Protein AF-A0A2H3SJ99-F1 (afdb_monomer_lite)

pLDDT: mean 77.88, std 12.7, range [33.22, 96.31]

Foldseek 3Di:
DAAAQQQRAAQACVVVQQQSQWKKWWFADPFDLQRTDIFDIWGHDNDSPPQWTWTQRDNPAHCPDPVHSPDTFTEGAQHQDCVCLVGVVPDPGTYGHMHRPLRVCLVPVPDDDPSSVVRVQQSVADTHRFFHGCPPDCSVVQWDFDDDPPDTTIGGPAPDNVSDDVVSSDRLLDDVLLVCLLVCLVVPPDDDPPQPDDDPVQLVPFPCVPDDLVVLQVVLLPDEPVVLVVCLVVHVVSVNRDHDQSSLVSQCPPPHDNVSNSNCVVPPGPGSVSSSVSVVLVVAAAFFKKWWDWDQDPVGIATQWMWTQHPVRDIDIDGDDDPPDIHIWGDDNPWAFQFWKFFDDPVATFKIWTQTLVRDTIDIDGDDDDTDIDDAGDNDGFRDKDFDDDVRHTHDMHTDDDDD

Organism: Fusarium oxysporum (NCBI:txid5507)

Radius of gyration: 28.05 Å; chains: 1; bounding box: 61×50×80 Å

Structure (mmCIF, N/CA/C/O backbone):
data_AF-A0A2H3SJ99-F1
#
_entry.id   AF-A0A2H3SJ99-F1
#
loop_
_atom_site.group_PDB
_atom_site.id
_atom_site.type_symbol
_atom_site.label_atom_id
_atom_site.label_alt_id
_atom_site.label_comp_id
_atom_site.label_asym_id
_atom_site.label_entity_id
_atom_site.label_seq_id
_atom_site.pdbx_PDB_ins_code
_atom_site.Cartn_x
_atom_site.Cartn_y
_atom_site.Cartn_z
_atom_site.occupancy
_atom_site.B_iso_or_equiv
_atom_site.auth_seq_id
_atom_site.auth_comp_id
_atom_site.auth_asym_id
_atom_site.auth_atom_id
_atom_site.pdbx_PDB_model_num
ATOM 1 N N . MET A 1 1 ? 14.242 11.270 -20.833 1.00 79.31 1 MET A N 1
ATOM 2 C CA . MET A 1 1 ? 13.761 10.569 -19.619 1.00 79.31 1 MET A CA 1
ATOM 3 C C . MET A 1 1 ? 13.042 9.290 -20.011 1.00 79.31 1 MET A C 1
ATOM 5 O O . MET A 1 1 ? 12.250 9.314 -20.942 1.00 79.31 1 MET A O 1
ATOM 9 N N . LYS A 1 2 ? 13.295 8.191 -19.300 1.00 85.94 2 LYS A N 1
ATOM 10 C CA . LYS A 1 2 ? 12.547 6.932 -19.429 1.00 85.94 2 LYS A CA 1
ATOM 11 C C . LYS A 1 2 ? 11.797 6.666 -18.130 1.00 85.94 2 LYS A C 1
ATOM 13 O O . LYS A 1 2 ? 12.304 6.988 -17.058 1.00 85.94 2 LYS A O 1
ATOM 18 N N . TYR A 1 3 ? 10.596 6.105 -18.223 1.00 88.44 3 TYR A N 1
ATOM 19 C CA . TYR A 1 3 ? 9.680 5.996 -17.087 1.00 88.44 3 TYR A CA 1
ATOM 20 C C . TYR A 1 3 ? 9.374 4.551 -16.725 1.00 88.44 3 TYR A C 1
ATOM 22 O O . TYR A 1 3 ? 9.250 3.688 -17.594 1.00 88.44 3 TYR A O 1
ATOM 30 N N . CYS A 1 4 ? 9.189 4.301 -15.430 1.00 90.56 4 CYS A N 1
ATOM 31 C CA . CYS A 1 4 ? 8.647 3.035 -14.969 1.00 90.56 4 CYS A CA 1
ATOM 32 C C . CYS A 1 4 ? 7.192 2.883 -15.421 1.00 90.56 4 CYS A C 1
ATOM 34 O O . CYS A 1 4 ? 6.333 3.715 -15.122 1.00 90.56 4 CYS A O 1
ATOM 36 N N . THR A 1 5 ? 6.908 1.751 -16.058 1.00 90.31 5 THR A N 1
ATOM 37 C CA . THR A 1 5 ? 5.595 1.387 -16.607 1.00 90.31 5 THR A CA 1
ATOM 38 C C . THR A 1 5 ? 4.470 1.372 -15.557 1.00 90.31 5 THR A C 1
ATOM 40 O O . THR A 1 5 ? 3.315 1.656 -15.880 1.00 90.31 5 THR A O 1
ATOM 43 N N . LEU A 1 6 ? 4.787 1.076 -14.289 1.00 89.44 6 LEU A N 1
ATOM 44 C CA . LEU A 1 6 ? 3.795 0.888 -13.217 1.00 89.44 6 LEU A CA 1
ATOM 45 C C . LEU A 1 6 ? 3.566 2.104 -12.318 1.00 89.44 6 LEU A C 1
ATOM 47 O O . LEU A 1 6 ? 2.468 2.254 -11.790 1.00 89.44 6 LEU A O 1
ATOM 51 N N . CYS A 1 7 ? 4.566 2.965 -12.117 1.00 88.44 7 CYS A N 1
ATOM 52 C CA . CYS A 1 7 ? 4.421 4.133 -11.238 1.00 88.44 7 CYS A CA 1
ATOM 53 C C . CYS A 1 7 ? 4.537 5.480 -11.961 1.00 88.44 7 CYS A C 1
ATOM 55 O O . CYS A 1 7 ? 4.201 6.502 -11.369 1.00 88.44 7 CYS A O 1
ATOM 57 N N . GLY A 1 8 ? 5.007 5.501 -13.212 1.00 87.38 8 GLY A N 1
ATOM 58 C CA . GLY A 1 8 ? 5.187 6.725 -13.994 1.00 87.38 8 GLY A CA 1
ATOM 59 C C . GLY A 1 8 ? 6.314 7.644 -13.507 1.00 87.38 8 GLY A C 1
ATOM 60 O O . GLY A 1 8 ? 6.494 8.728 -14.057 1.00 87.38 8 GLY A O 1
ATOM 61 N N . VAL A 1 9 ? 7.084 7.227 -12.497 1.00 88.75 9 VAL A N 1
ATOM 62 C CA . VAL A 1 9 ? 8.287 7.929 -12.026 1.00 88.75 9 VAL A CA 1
ATOM 63 C C . VAL A 1 9 ? 9.464 7.570 -12.950 1.00 88.75 9 VAL A C 1
ATOM 65 O O . VAL A 1 9 ? 9.573 6.403 -13.347 1.00 88.75 9 VAL A O 1
ATOM 68 N N . PRO A 1 10 ? 10.308 8.542 -13.346 1.00 89.50 10 PRO A N 1
ATOM 69 C CA . PRO A 1 10 ? 11.459 8.291 -14.206 1.00 89.50 10 PRO A CA 1
ATOM 70 C C . PRO A 1 10 ? 12.557 7.498 -13.499 1.00 89.50 10 PRO A C 1
ATOM 72 O O . PRO A 1 10 ? 12.765 7.663 -12.299 1.00 89.50 10 PRO A O 1
ATOM 75 N N . PHE A 1 11 ? 13.291 6.704 -14.276 1.00 89.31 11 PHE A N 1
ATOM 76 C CA . PHE A 1 11 ? 14.563 6.131 -13.845 1.00 89.31 11 PHE A CA 1
ATOM 77 C C . PHE A 1 11 ? 15.615 7.234 -13.795 1.00 89.31 11 PHE A C 1
ATOM 79 O O . PHE A 1 11 ? 15.727 8.018 -14.738 1.00 89.31 11 PHE A O 1
ATOM 86 N N . THR A 1 12 ? 16.363 7.317 -12.697 1.00 87.62 12 THR A N 1
ATOM 87 C CA . THR A 1 12 ? 17.446 8.294 -12.556 1.00 87.62 12 THR A CA 1
ATOM 88 C C . THR A 1 12 ? 18.384 7.932 -11.410 1.00 87.62 12 THR A C 1
ATOM 90 O O . THR A 1 12 ? 17.967 7.345 -10.409 1.00 87.62 12 THR A O 1
ATOM 93 N N . ARG A 1 13 ? 19.649 8.341 -11.542 1.00 85.75 13 ARG A N 1
ATOM 94 C CA . ARG A 1 13 ? 20.649 8.327 -10.463 1.00 85.75 13 ARG A CA 1
ATOM 95 C C . ARG A 1 13 ? 20.780 9.673 -9.755 1.00 85.75 13 ARG A C 1
ATOM 97 O O . ARG A 1 13 ? 21.216 9.718 -8.607 1.00 85.75 13 ARG A O 1
ATOM 104 N N . SER A 1 14 ? 20.336 10.754 -10.392 1.00 83.44 14 SER A N 1
ATOM 105 C CA . SER A 1 14 ? 20.521 12.140 -9.945 1.00 83.44 14 SER A CA 1
ATOM 106 C C . SER A 1 14 ? 19.861 12.443 -8.593 1.00 83.44 14 SER A C 1
ATOM 108 O O . SER A 1 14 ? 20.256 13.377 -7.898 1.00 83.44 14 SER A O 1
ATOM 110 N N . LEU A 1 15 ? 18.866 11.647 -8.190 1.00 80.00 15 LEU A N 1
ATOM 111 C CA . LEU A 1 15 ? 18.140 11.826 -6.930 1.00 80.00 15 LEU A CA 1
ATOM 112 C C . LEU A 1 15 ? 18.776 11.117 -5.724 1.00 80.00 15 LEU A C 1
ATOM 114 O O . LEU A 1 15 ? 18.294 11.312 -4.614 1.00 80.00 15 LEU A O 1
ATOM 118 N N . ASN A 1 16 ? 19.846 10.330 -5.909 1.00 77.81 16 ASN A N 1
ATOM 119 C CA . ASN A 1 16 ? 20.507 9.551 -4.848 1.00 77.81 16 ASN A CA 1
ATOM 120 C C . ASN A 1 16 ? 19.577 8.599 -4.062 1.00 77.81 16 ASN A C 1
ATOM 122 O O . ASN A 1 16 ? 19.879 8.219 -2.932 1.00 77.81 16 ASN A O 1
ATOM 126 N N . GLU A 1 17 ? 18.466 8.176 -4.665 1.00 81.81 17 GLU A N 1
ATOM 127 C CA . GLU A 1 17 ? 17.532 7.204 -4.092 1.00 81.81 17 GLU A CA 1
ATOM 128 C C . GLU A 1 17 ? 17.769 5.836 -4.746 1.00 81.81 17 GLU A C 1
ATOM 130 O O . GLU A 1 17 ? 17.440 5.626 -5.915 1.00 81.81 17 GLU A O 1
ATOM 135 N N . ALA A 1 18 ? 18.336 4.887 -3.994 1.00 83.44 18 ALA A N 1
ATOM 136 C CA . ALA A 1 18 ? 18.843 3.621 -4.540 1.00 83.44 18 ALA A CA 1
ATOM 137 C C . ALA A 1 18 ? 17.786 2.767 -5.270 1.00 83.44 18 ALA A C 1
ATOM 139 O O . ALA A 1 18 ? 18.122 1.972 -6.143 1.00 83.44 18 ALA A O 1
ATOM 140 N N . TRP A 1 19 ? 16.502 2.891 -4.927 1.00 90.19 19 TRP A N 1
ATOM 141 C CA . TRP A 1 19 ? 15.446 2.101 -5.566 1.00 90.19 19 TRP A CA 1
ATOM 142 C C . TRP A 1 19 ? 15.039 2.641 -6.950 1.00 90.19 19 TRP A C 1
ATOM 144 O O . TRP A 1 19 ? 14.629 1.849 -7.799 1.00 90.19 19 TRP A O 1
ATOM 154 N N . ILE A 1 20 ? 15.176 3.955 -7.187 1.00 90.50 20 ILE A N 1
ATOM 155 C CA . ILE A 1 20 ? 14.781 4.630 -8.441 1.00 90.50 20 ILE A CA 1
ATOM 156 C C . ILE A 1 20 ? 15.751 4.281 -9.576 1.00 90.50 20 ILE A C 1
ATOM 158 O O . ILE A 1 20 ? 15.363 4.188 -10.739 1.00 90.50 20 ILE A O 1
ATOM 162 N N . GLU A 1 21 ? 17.017 4.030 -9.246 1.00 91.25 21 GLU A N 1
ATOM 163 C CA . GLU A 1 21 ? 18.016 3.607 -10.230 1.00 91.25 21 GLU A CA 1
ATOM 164 C C . GLU A 1 21 ? 17.938 2.109 -10.574 1.00 91.25 21 GLU A C 1
ATOM 166 O O . GLU A 1 21 ? 18.534 1.685 -11.560 1.00 91.25 21 GLU A O 1
ATOM 171 N N . ASN A 1 22 ? 17.212 1.292 -9.802 1.00 94.19 22 ASN A N 1
ATOM 172 C CA . ASN A 1 22 ? 17.157 -0.158 -10.006 1.00 94.19 22 ASN A CA 1
ATOM 173 C C . ASN A 1 22 ? 16.085 -0.546 -11.022 1.00 94.19 22 ASN A C 1
ATOM 175 O O . ASN A 1 22 ? 14.890 -0.357 -10.778 1.00 94.19 22 ASN A O 1
ATOM 179 N N . VAL A 1 23 ? 16.502 -1.170 -12.124 1.00 94.44 23 VAL A N 1
ATOM 180 C CA . VAL A 1 23 ? 15.636 -1.435 -13.279 1.00 94.44 23 VAL A CA 1
ATOM 181 C C . VAL A 1 23 ? 15.533 -2.923 -13.578 1.00 94.44 23 VAL A C 1
ATOM 183 O O . VAL A 1 23 ? 16.531 -3.639 -13.616 1.00 94.44 23 VAL A O 1
ATOM 186 N N . ARG A 1 24 ? 14.314 -3.377 -13.866 1.00 95.50 24 ARG A N 1
ATOM 187 C CA . ARG A 1 24 ? 14.040 -4.607 -14.611 1.00 95.50 24 ARG A CA 1
ATOM 188 C C . ARG A 1 24 ? 13.370 -4.273 -15.929 1.00 95.50 24 ARG A C 1
ATOM 190 O O . ARG A 1 24 ? 12.559 -3.351 -15.996 1.00 95.50 24 ARG A O 1
ATOM 197 N N . ALA A 1 25 ? 13.658 -5.062 -16.950 1.00 94.62 25 ALA A N 1
ATOM 198 C CA . ALA A 1 25 ? 13.008 -4.957 -18.240 1.00 94.62 25 ALA A CA 1
ATOM 199 C C . ALA A 1 25 ? 12.193 -6.214 -18.538 1.00 94.62 25 ALA A C 1
ATOM 201 O O . ALA A 1 25 ? 12.666 -7.336 -18.344 1.00 94.62 25 ALA A O 1
ATOM 202 N N . VAL A 1 26 ? 10.974 -6.012 -19.038 1.00 94.12 26 VAL A N 1
ATOM 203 C CA . VAL A 1 26 ? 10.238 -7.046 -19.770 1.00 94.12 26 VAL A CA 1
ATOM 204 C C . VAL A 1 26 ? 10.447 -6.775 -21.248 1.00 94.12 26 VAL A C 1
ATOM 206 O O . VAL A 1 26 ? 10.166 -5.671 -21.721 1.00 94.12 26 VAL A O 1
ATOM 209 N N . TRP A 1 27 ? 10.971 -7.760 -21.963 1.00 91.31 27 TRP A N 1
ATOM 210 C CA . TRP A 1 27 ? 11.482 -7.584 -23.318 1.00 91.31 27 TRP A CA 1
ATOM 211 C C . TRP A 1 27 ? 11.214 -8.809 -24.187 1.00 91.31 27 TRP A C 1
ATOM 213 O O . TRP A 1 27 ? 10.856 -9.869 -23.671 1.00 91.31 27 TRP A O 1
ATOM 223 N N . ILE A 1 28 ? 11.360 -8.650 -25.503 1.00 87.81 28 ILE A N 1
ATOM 224 C CA . ILE A 1 28 ? 11.210 -9.742 -26.469 1.00 87.81 28 ILE A CA 1
ATOM 225 C C . ILE A 1 28 ? 12.565 -10.401 -26.714 1.00 87.81 28 ILE A C 1
ATOM 227 O O . ILE A 1 28 ? 13.484 -9.765 -27.219 1.00 87.81 28 ILE A O 1
ATOM 231 N N . GLU A 1 29 ? 12.664 -11.692 -26.423 1.00 82.12 29 GLU A N 1
ATOM 232 C CA . GLU A 1 29 ? 13.836 -12.503 -26.716 1.00 82.12 29 GLU A CA 1
ATOM 233 C C . GLU A 1 29 ? 13.897 -12.857 -28.212 1.00 82.12 29 GLU A C 1
ATOM 235 O O . GLU A 1 29 ? 13.092 -13.631 -28.743 1.00 82.12 29 GLU A O 1
ATOM 240 N N . GLY A 1 30 ? 14.891 -12.293 -28.901 1.00 76.06 30 GLY A N 1
ATOM 241 C CA . GLY A 1 30 ? 15.058 -12.445 -30.344 1.00 76.06 30 GLY A CA 1
ATOM 242 C C . GLY A 1 30 ? 14.059 -11.588 -31.120 1.00 76.06 30 GLY A C 1
ATOM 243 O O . GLY A 1 30 ? 13.879 -10.414 -30.821 1.00 76.06 30 GLY A O 1
ATOM 244 N N . THR A 1 31 ? 13.425 -12.169 -32.138 1.00 69.81 31 THR A N 1
ATOM 245 C CA . THR A 1 31 ? 12.595 -11.428 -33.108 1.00 69.81 31 THR A CA 1
ATOM 246 C C . THR A 1 31 ? 11.113 -11.809 -33.056 1.00 69.81 31 THR A C 1
ATOM 248 O O . THR A 1 31 ? 10.298 -11.319 -33.836 1.00 69.81 31 THR A O 1
ATOM 251 N N . SER A 1 32 ? 10.730 -12.702 -32.137 1.00 71.56 32 SER A N 1
ATOM 252 C CA . SER A 1 32 ? 9.372 -13.243 -32.070 1.00 71.56 32 SER A CA 1
ATOM 253 C C . SER A 1 32 ? 8.553 -12.605 -30.956 1.00 71.56 32 SER A C 1
ATOM 255 O O . SER A 1 32 ? 8.863 -12.770 -29.782 1.00 71.56 32 SER A O 1
ATOM 257 N N . TRP A 1 33 ? 7.439 -11.963 -31.315 1.00 70.56 33 TRP A N 1
ATOM 258 C CA . TRP A 1 33 ? 6.512 -11.291 -30.390 1.00 70.56 33 TRP A CA 1
ATOM 259 C C . TRP A 1 33 ? 5.924 -12.176 -29.274 1.00 70.56 33 TRP A C 1
ATOM 261 O O . TRP A 1 33 ? 5.311 -11.657 -28.348 1.00 70.56 33 TRP A O 1
ATOM 271 N N . ASN A 1 34 ? 6.077 -13.501 -29.361 1.00 72.75 34 ASN A N 1
ATOM 272 C CA . ASN A 1 34 ? 5.567 -14.479 -28.395 1.00 72.75 34 ASN A CA 1
ATOM 273 C C . ASN A 1 34 ? 6.655 -15.088 -27.494 1.00 72.75 34 ASN A C 1
ATOM 275 O O . ASN A 1 34 ? 6.429 -16.121 -26.864 1.00 72.75 34 ASN A O 1
ATOM 279 N N . ARG A 1 35 ? 7.858 -14.510 -27.498 1.00 85.19 35 ARG A N 1
ATOM 280 C CA . ARG A 1 35 ? 8.948 -14.908 -26.611 1.00 85.19 35 ARG A CA 1
ATOM 281 C C . ARG A 1 35 ? 9.325 -13.733 -25.744 1.00 85.19 35 ARG A C 1
ATOM 283 O O . ARG A 1 35 ? 10.278 -13.025 -26.034 1.00 85.19 35 ARG A O 1
ATOM 290 N N . THR A 1 36 ? 8.556 -13.509 -24.691 1.00 91.75 36 THR A N 1
ATOM 291 C CA . THR A 1 36 ? 8.886 -12.469 -23.720 1.00 91.75 36 THR A CA 1
ATOM 292 C C . THR A 1 36 ? 9.680 -13.026 -22.545 1.00 91.75 36 THR A C 1
ATOM 294 O O . THR A 1 36 ? 9.432 -14.127 -22.046 1.00 91.75 36 THR A O 1
ATOM 297 N N . ALA A 1 37 ? 10.649 -12.244 -22.084 1.00 92.94 37 ALA A N 1
ATOM 298 C CA . ALA A 1 37 ? 11.468 -12.557 -20.928 1.00 92.94 37 ALA A CA 1
ATOM 299 C C . ALA A 1 37 ? 11.514 -11.368 -19.966 1.00 92.94 37 ALA A C 1
ATOM 301 O O . ALA A 1 37 ? 11.186 -10.233 -20.314 1.00 92.94 37 ALA A O 1
ATOM 302 N N . VAL A 1 38 ? 11.923 -11.647 -18.731 1.00 95.12 38 VAL A N 1
ATOM 303 C CA . VAL A 1 38 ? 12.208 -10.627 -17.722 1.00 95.12 38 VAL A CA 1
ATOM 304 C C . VAL A 1 38 ? 13.692 -10.673 -17.391 1.00 95.12 38 VAL A C 1
ATOM 306 O O . VAL A 1 38 ? 14.242 -11.755 -17.182 1.00 95.12 38 VAL A O 1
ATOM 309 N N . SER A 1 39 ? 14.335 -9.512 -17.357 1.00 95.44 39 SER A N 1
ATOM 310 C CA . SER A 1 39 ? 15.745 -9.395 -16.998 1.00 95.44 39 SER A CA 1
ATOM 311 C C . SER A 1 39 ? 15.980 -9.563 -15.493 1.00 95.44 39 SER A C 1
ATOM 313 O O . SER A 1 39 ? 15.061 -9.483 -14.665 1.00 95.44 39 SER A O 1
ATOM 315 N N . GLY A 1 40 ? 17.248 -9.725 -15.121 1.00 95.44 40 GLY A N 1
ATOM 316 C CA . GLY A 1 40 ? 17.734 -9.422 -13.779 1.00 95.44 40 GLY A CA 1
ATOM 317 C C . GLY A 1 40 ? 17.658 -7.926 -13.467 1.00 95.44 40 GLY A C 1
ATOM 318 O O . GLY A 1 40 ? 17.118 -7.136 -14.248 1.00 95.44 40 GLY A O 1
ATOM 319 N N . VAL A 1 41 ? 18.198 -7.528 -12.316 1.00 96.31 41 VAL A N 1
ATOM 320 C CA . VAL A 1 41 ? 18.190 -6.120 -11.889 1.00 96.31 41 VAL A CA 1
ATOM 321 C C . VAL A 1 41 ? 19.428 -5.411 -12.418 1.00 96.31 41 VAL A C 1
ATOM 323 O O . VAL A 1 41 ? 20.542 -5.695 -11.975 1.00 96.31 41 VAL A O 1
ATOM 326 N N . GLY A 1 42 ? 19.221 -4.491 -13.353 1.00 94.44 42 GLY A N 1
ATOM 327 C CA . GLY A 1 42 ? 20.225 -3.531 -13.798 1.00 94.44 42 GLY A CA 1
ATOM 328 C C . GLY A 1 42 ? 20.216 -2.258 -12.956 1.00 94.44 42 GLY A C 1
ATOM 329 O O . GLY A 1 42 ? 19.337 -2.048 -12.113 1.00 94.44 42 GLY A O 1
ATOM 330 N N . ARG A 1 43 ? 21.192 -1.394 -13.226 1.00 92.44 43 ARG A N 1
ATOM 331 C CA . ARG A 1 43 ? 21.300 -0.057 -12.642 1.00 92.44 43 ARG A CA 1
ATOM 332 C C . ARG A 1 43 ? 21.254 0.967 -13.765 1.00 92.44 43 ARG A C 1
ATOM 334 O O . ARG A 1 43 ? 22.030 0.853 -14.708 1.00 92.44 43 ARG A O 1
ATOM 341 N N . TRP A 1 44 ? 20.362 1.946 -13.656 1.00 90.31 44 TRP A N 1
ATOM 342 C CA . TRP A 1 44 ? 20.240 3.029 -14.626 1.00 90.31 44 TRP A CA 1
ATOM 343 C C . TRP A 1 44 ? 21.554 3.804 -14.768 1.00 90.31 44 TRP A C 1
ATOM 345 O O . TRP A 1 44 ? 22.347 3.860 -13.829 1.00 90.31 44 TRP A O 1
ATOM 355 N N . GLY A 1 45 ? 21.797 4.380 -15.942 1.00 81.81 45 GLY A N 1
ATOM 356 C CA . GLY A 1 45 ? 23.002 5.151 -16.229 1.00 81.81 45 GLY A CA 1
ATOM 357 C C . GLY A 1 45 ? 23.137 6.417 -15.379 1.00 81.81 45 GLY A C 1
ATOM 358 O O . GLY A 1 45 ? 22.197 6.864 -14.720 1.00 81.81 45 GLY A O 1
ATOM 359 N N . GLU A 1 46 ? 24.345 6.982 -15.351 1.00 71.31 46 GLU A N 1
ATOM 360 C CA . GLU A 1 46 ? 24.614 8.260 -14.670 1.00 71.31 46 GLU A CA 1
ATOM 361 C C . GLU A 1 46 ? 23.981 9.448 -15.408 1.00 71.31 46 GLU A C 1
ATOM 363 O O . GLU A 1 46 ? 23.711 10.475 -14.789 1.00 71.31 46 GLU A O 1
ATOM 368 N N . TYR A 1 47 ? 23.694 9.286 -16.703 1.00 72.75 47 TYR A N 1
ATOM 369 C CA . TYR A 1 47 ? 23.085 10.306 -17.543 1.00 72.75 47 TYR A CA 1
ATOM 370 C C . TYR A 1 47 ? 21.631 9.944 -17.872 1.00 72.75 47 TYR A C 1
ATOM 372 O O . TYR A 1 47 ? 21.319 8.843 -18.320 1.00 72.75 47 TYR A O 1
ATOM 380 N N . ASP A 1 48 ? 20.716 10.897 -17.684 1.00 65.44 48 ASP A N 1
ATOM 381 C CA . ASP A 1 48 ? 19.269 10.687 -17.873 1.00 65.44 48 ASP A CA 1
ATOM 382 C C . ASP A 1 48 ? 18.838 10.555 -19.356 1.00 65.44 48 ASP A C 1
ATOM 384 O O . ASP A 1 48 ? 17.666 10.274 -19.649 1.00 65.44 48 ASP A O 1
ATOM 388 N N . ASP A 1 49 ? 19.792 10.746 -20.274 1.00 66.94 49 ASP A N 1
ATOM 389 C CA . ASP A 1 49 ? 19.646 10.617 -21.727 1.00 66.94 49 ASP A CA 1
ATOM 390 C C . ASP A 1 49 ? 20.189 9.287 -22.275 1.00 66.94 49 ASP A C 1
ATOM 392 O O . ASP A 1 49 ? 20.124 9.066 -23.487 1.00 66.94 49 ASP A O 1
ATOM 396 N N . ASP A 1 50 ? 20.696 8.394 -21.413 1.00 69.50 50 ASP A N 1
ATOM 397 C CA . ASP A 1 50 ? 21.192 7.092 -21.860 1.00 69.50 50 ASP A CA 1
ATOM 398 C C . ASP A 1 50 ? 20.059 6.309 -22.565 1.00 69.50 50 ASP A C 1
ATOM 400 O O . ASP A 1 50 ? 18.966 6.133 -22.005 1.00 69.50 50 ASP A O 1
ATOM 404 N N . PRO A 1 51 ? 20.271 5.863 -23.821 1.00 71.75 51 PRO A N 1
ATOM 405 C CA . PRO A 1 51 ? 19.223 5.215 -24.606 1.00 71.75 51 PRO A CA 1
ATOM 406 C C . PRO A 1 51 ? 18.891 3.815 -24.078 1.00 71.75 51 PRO A C 1
ATOM 408 O O . PRO A 1 51 ? 17.765 3.338 -24.268 1.00 71.75 51 PRO A O 1
ATOM 411 N N . CYS A 1 52 ? 19.858 3.189 -23.402 1.00 84.69 52 CYS A N 1
ATOM 412 C CA . CYS A 1 52 ? 19.853 1.789 -23.012 1.00 84.69 52 CYS A CA 1
ATOM 413 C C . CYS A 1 52 ? 20.421 1.606 -21.603 1.00 84.69 52 CYS A C 1
ATOM 415 O O . CYS A 1 52 ? 21.140 2.459 -21.085 1.00 84.69 52 CYS A O 1
ATOM 417 N N . VAL A 1 53 ? 20.069 0.485 -20.975 1.00 89.81 53 VAL A N 1
ATOM 418 C CA . VAL A 1 53 ? 20.541 0.116 -19.638 1.00 89.81 53 VAL A CA 1
ATOM 419 C C . VAL A 1 53 ? 21.100 -1.308 -19.643 1.00 89.81 53 VAL A C 1
ATOM 421 O O . VAL A 1 53 ? 20.416 -2.213 -20.130 1.00 89.81 53 VAL A O 1
ATOM 424 N N . PRO A 1 54 ? 22.287 -1.552 -19.060 1.00 92.38 54 PRO A N 1
ATOM 425 C CA . PRO A 1 54 ? 22.803 -2.902 -18.899 1.00 92.38 54 PRO A CA 1
ATOM 426 C C . PRO A 1 54 ? 21.989 -3.651 -17.841 1.00 92.38 54 PRO A C 1
ATOM 428 O O . PRO A 1 54 ? 21.968 -3.286 -16.659 1.00 92.38 54 PRO A O 1
ATOM 431 N N . VAL A 1 55 ? 21.337 -4.739 -18.250 1.00 94.00 55 VAL A N 1
ATOM 432 C CA . VAL A 1 55 ? 20.578 -5.623 -17.353 1.00 94.00 55 VAL A CA 1
ATOM 433 C C . VAL A 1 55 ? 21.138 -7.048 -17.392 1.00 94.00 55 VAL A C 1
ATOM 435 O O . VAL A 1 55 ? 21.472 -7.539 -18.471 1.00 94.00 55 VAL A O 1
ATOM 438 N N . PRO A 1 56 ? 21.248 -7.759 -16.255 1.00 95.00 56 PRO A N 1
ATOM 439 C CA . PRO A 1 56 ? 21.609 -9.175 -16.266 1.00 95.00 56 PRO A CA 1
ATOM 440 C C . PRO A 1 56 ? 20.597 -10.013 -17.060 1.00 95.00 56 PRO A C 1
ATOM 442 O O . PRO A 1 56 ? 19.387 -9.814 -16.931 1.00 95.00 56 PRO A O 1
ATOM 445 N N . ALA A 1 57 ? 21.076 -10.977 -17.846 1.00 90.94 57 ALA A N 1
ATOM 446 C CA . ALA A 1 57 ? 20.212 -11.889 -18.599 1.00 90.94 57 ALA A CA 1
ATOM 447 C C . ALA A 1 57 ? 19.447 -12.858 -17.676 1.00 90.94 57 ALA A C 1
ATOM 449 O O . ALA A 1 57 ? 18.293 -13.198 -17.938 1.00 90.94 57 ALA A O 1
ATOM 450 N N . ASP A 1 58 ? 20.067 -13.286 -16.571 1.00 91.62 58 ASP A N 1
ATOM 451 C CA . ASP A 1 58 ? 19.395 -14.098 -15.556 1.00 91.62 58 ASP A CA 1
ATOM 452 C C . ASP A 1 58 ? 18.512 -13.221 -14.658 1.00 91.62 58 ASP A C 1
ATOM 454 O O . ASP A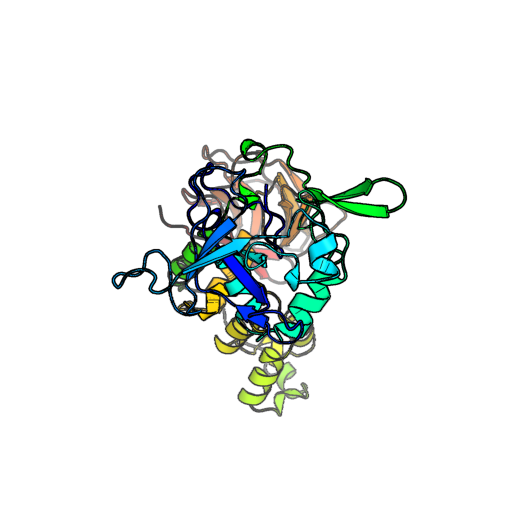 1 58 ? 18.984 -12.346 -13.928 1.00 91.62 58 ASP A O 1
ATOM 458 N N . ARG A 1 59 ? 17.209 -13.517 -14.665 1.00 91.75 59 ARG A N 1
ATOM 459 C CA . ARG A 1 59 ? 16.188 -12.871 -13.829 1.00 91.75 59 ARG A CA 1
ATOM 460 C C . ARG A 1 59 ? 16.471 -12.897 -12.328 1.00 91.75 59 ARG A C 1
ATOM 462 O O . ARG A 1 59 ? 15.919 -12.061 -11.615 1.00 91.75 59 ARG A O 1
ATOM 469 N N . GLN A 1 60 ? 17.270 -13.834 -11.826 1.00 91.56 60 GLN A N 1
ATOM 470 C CA . GLN A 1 60 ? 17.610 -13.901 -10.399 1.00 91.56 60 GLN A CA 1
ATOM 471 C C . GLN A 1 60 ? 18.847 -13.077 -10.028 1.00 91.56 60 GLN A C 1
ATOM 473 O O . GLN A 1 60 ? 19.112 -12.871 -8.845 1.00 91.56 60 GLN A O 1
ATOM 478 N N . THR A 1 61 ? 19.597 -12.583 -11.011 1.00 92.94 61 THR A N 1
ATOM 479 C CA . THR A 1 61 ? 20.852 -11.870 -10.777 1.00 92.94 61 THR A CA 1
ATOM 480 C C . THR A 1 61 ? 20.630 -10.363 -10.676 1.00 92.94 61 THR A C 1
ATOM 482 O O . THR A 1 61 ? 19.736 -9.790 -11.303 1.00 92.94 61 THR A O 1
ATOM 485 N N . ARG A 1 62 ? 21.467 -9.704 -9.873 1.00 93.50 62 ARG A N 1
ATOM 486 C CA . ARG A 1 62 ? 21.542 -8.243 -9.768 1.00 93.50 62 ARG A CA 1
ATOM 487 C C . ARG A 1 62 ? 22.903 -7.726 -10.215 1.00 93.50 62 ARG A C 1
ATOM 489 O O . ARG A 1 62 ? 23.901 -8.438 -10.083 1.00 93.50 62 ARG A O 1
ATOM 496 N N . TYR A 1 63 ? 22.953 -6.475 -10.658 1.00 91.94 63 TYR A N 1
ATOM 497 C CA . TYR A 1 63 ? 24.197 -5.805 -11.043 1.00 91.94 63 TYR A CA 1
ATOM 498 C C . TYR A 1 63 ? 25.239 -5.742 -9.909 1.00 91.94 63 TYR A C 1
ATOM 500 O O . TYR A 1 63 ? 26.437 -5.766 -10.174 1.00 91.94 63 TYR A O 1
ATOM 508 N N . ASP A 1 64 ? 24.782 -5.692 -8.655 1.00 90.75 64 ASP A N 1
ATOM 509 C CA . ASP A 1 64 ? 25.581 -5.581 -7.430 1.00 90.75 64 ASP A CA 1
ATOM 510 C C . ASP A 1 64 ? 25.849 -6.933 -6.742 1.00 90.75 64 ASP A C 1
ATOM 512 O O . ASP A 1 64 ? 26.315 -6.979 -5.602 1.00 90.75 64 ASP A O 1
ATOM 516 N N . SER A 1 65 ? 25.583 -8.053 -7.422 1.00 88.56 65 SER A N 1
ATOM 517 C CA . SER A 1 65 ? 25.825 -9.393 -6.871 1.00 88.56 65 SER A CA 1
ATOM 518 C C . SER A 1 65 ? 27.320 -9.636 -6.620 1.00 88.56 65 SER A C 1
ATOM 520 O O . SER A 1 65 ? 28.158 -9.292 -7.450 1.00 88.56 65 SER A O 1
ATOM 522 N N . HIS A 1 66 ? 27.674 -10.321 -5.524 1.00 84.56 66 HIS A N 1
ATOM 523 C CA . HIS A 1 66 ? 29.075 -10.641 -5.188 1.00 84.56 66 HIS A CA 1
ATOM 524 C C . HIS A 1 66 ? 29.818 -11.446 -6.266 1.00 84.56 66 HIS A C 1
ATOM 526 O O . HIS A 1 66 ? 31.028 -11.310 -6.416 1.00 84.56 66 HIS A O 1
ATOM 532 N N . SER A 1 67 ? 29.100 -12.282 -7.017 1.00 84.94 67 SER A N 1
ATOM 533 C CA . SER A 1 67 ? 29.620 -13.049 -8.155 1.00 84.94 67 SER A CA 1
ATOM 534 C C . SER A 1 67 ? 29.741 -12.230 -9.448 1.00 84.94 67 SER A C 1
ATOM 536 O O . SER A 1 67 ? 30.119 -12.779 -10.480 1.00 84.94 67 SER A O 1
ATOM 538 N N . GLY A 1 68 ? 29.394 -10.940 -9.411 1.00 83.75 68 GLY A N 1
ATOM 539 C CA . GLY A 1 68 ? 29.189 -10.097 -10.584 1.00 83.75 68 GLY A CA 1
ATOM 540 C C . GLY A 1 68 ? 27.830 -10.333 -11.266 1.00 83.75 68 GLY A C 1
ATOM 541 O O . GLY A 1 68 ? 27.107 -11.268 -10.906 1.00 83.75 68 GLY A O 1
ATOM 542 N N . PRO A 1 69 ? 27.477 -9.498 -12.262 1.00 84.56 69 PRO A N 1
ATOM 543 C CA . PRO A 1 69 ? 26.183 -9.541 -12.951 1.00 84.56 69 PRO A CA 1
ATOM 544 C C . PRO A 1 69 ? 25.995 -10.740 -13.891 1.00 84.56 69 PRO A C 1
ATOM 546 O O . PRO A 1 69 ? 24.898 -10.936 -14.407 1.00 84.56 69 PRO A O 1
ATOM 549 N N . GLY A 1 70 ? 27.043 -11.530 -14.149 1.00 88.44 70 GLY A N 1
ATOM 550 C CA . GLY A 1 70 ? 27.022 -12.521 -15.224 1.00 88.44 70 GLY A CA 1
ATOM 551 C C . GLY A 1 70 ? 26.874 -11.859 -16.606 1.00 88.44 70 GLY A C 1
ATOM 552 O O . GLY A 1 70 ? 27.273 -10.705 -16.772 1.00 88.44 70 GLY A O 1
ATOM 553 N N . PRO A 1 71 ? 26.335 -12.574 -17.610 1.00 90.88 71 PRO A N 1
ATOM 554 C CA . PRO A 1 71 ? 26.042 -12.005 -18.924 1.00 90.88 71 PRO A CA 1
ATOM 555 C C . PRO A 1 71 ? 24.995 -10.888 -18.834 1.00 90.88 71 PRO A C 1
ATOM 557 O O . PRO A 1 71 ? 23.919 -11.088 -18.264 1.00 90.88 71 PRO A O 1
ATOM 560 N N . THR A 1 72 ? 25.296 -9.734 -19.427 1.00 91.75 72 THR A N 1
ATOM 561 C CA . THR A 1 72 ? 24.401 -8.573 -19.490 1.00 91.75 72 THR A CA 1
ATOM 562 C C . THR A 1 72 ? 23.887 -8.334 -20.905 1.00 91.75 72 THR A C 1
ATOM 564 O O . THR A 1 72 ? 24.515 -8.726 -21.888 1.00 91.75 72 THR A O 1
ATOM 567 N N . ILE A 1 73 ? 22.729 -7.688 -20.990 1.00 90.56 73 ILE A N 1
ATOM 568 C CA . ILE A 1 73 ? 22.060 -7.274 -22.220 1.00 90.56 73 ILE A CA 1
ATOM 569 C C . ILE A 1 73 ? 21.931 -5.751 -22.167 1.00 90.56 73 ILE A C 1
ATOM 571 O O . ILE A 1 73 ? 21.448 -5.222 -21.164 1.00 90.56 73 ILE A O 1
ATOM 575 N N . GLU A 1 74 ? 22.352 -5.062 -23.226 1.00 91.19 74 GLU A N 1
ATOM 576 C CA . GLU A 1 74 ? 22.075 -3.633 -23.395 1.00 91.19 74 GLU A CA 1
ATOM 577 C C . GLU A 1 74 ? 20.623 -3.464 -23.838 1.00 91.19 74 GLU A C 1
ATOM 579 O O . GLU A 1 74 ? 20.212 -3.974 -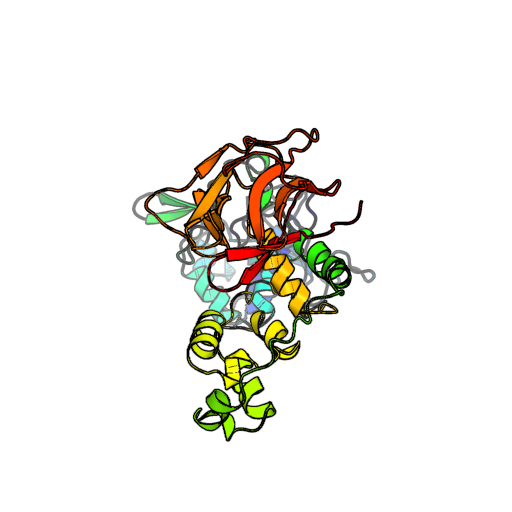24.881 1.00 91.19 74 GLU A O 1
ATOM 584 N N . MET A 1 75 ? 19.823 -2.842 -22.976 1.00 89.81 75 MET A N 1
ATOM 585 C CA . MET A 1 75 ? 18.370 -2.887 -23.059 1.00 89.81 75 MET A CA 1
ATOM 586 C C . MET A 1 75 ? 17.793 -1.502 -23.341 1.00 89.81 75 MET A C 1
ATOM 588 O O . MET A 1 75 ? 17.754 -0.647 -22.454 1.00 89.81 75 MET A O 1
ATOM 592 N N . GLY A 1 76 ? 17.274 -1.296 -24.549 1.00 87.56 76 GLY A N 1
ATOM 593 C CA . GLY A 1 76 ? 16.547 -0.087 -24.920 1.00 87.56 76 GLY A CA 1
ATOM 594 C C . GLY A 1 76 ? 15.168 -0.034 -24.261 1.00 87.56 76 GLY A C 1
ATOM 595 O O . GLY A 1 76 ? 14.299 -0.869 -24.523 1.00 87.56 76 GLY A O 1
ATOM 596 N N . LEU A 1 77 ? 14.919 0.963 -23.411 1.00 86.88 77 LEU A N 1
ATOM 597 C CA . LEU A 1 77 ? 13.607 1.119 -22.778 1.00 86.88 77 LEU A CA 1
ATOM 598 C C . LEU A 1 77 ? 12.694 1.999 -23.624 1.00 86.88 77 LEU A C 1
ATOM 600 O O . LEU A 1 77 ? 13.012 3.162 -23.862 1.00 86.88 77 LEU A O 1
ATOM 604 N N . THR A 1 78 ? 11.515 1.485 -23.985 1.00 78.88 78 THR A N 1
ATOM 605 C CA . THR A 1 78 ? 10.461 2.204 -24.730 1.00 78.88 78 THR A CA 1
ATOM 606 C C . THR A 1 78 ? 11.044 2.885 -25.980 1.00 78.88 78 THR A C 1
ATOM 608 O O . THR A 1 78 ? 11.402 4.069 -25.924 1.00 78.88 78 THR A O 1
ATOM 611 N N . PRO A 1 79 ? 11.267 2.131 -27.073 1.00 67.00 79 PRO A N 1
ATOM 612 C CA . PRO A 1 79 ? 12.089 2.586 -28.187 1.00 67.00 79 PRO A CA 1
ATOM 613 C C . PRO A 1 79 ? 11.548 3.880 -28.794 1.00 67.00 79 PRO A C 1
ATOM 615 O O . PRO A 1 79 ? 10.357 4.036 -29.038 1.00 67.00 79 PRO A O 1
ATOM 618 N N . SER A 1 80 ? 12.453 4.822 -29.054 1.00 65.31 80 SER A N 1
ATOM 619 C CA . SER A 1 80 ? 12.114 6.131 -29.624 1.00 65.31 80 SER A CA 1
ATOM 620 C C . SER A 1 80 ? 11.670 6.037 -31.088 1.00 65.31 80 SER A C 1
ATOM 622 O O . SER A 1 80 ? 11.037 6.956 -31.601 1.00 65.31 80 SER A O 1
ATOM 624 N N . ASN A 1 81 ? 12.035 4.944 -31.768 1.00 70.00 81 ASN A N 1
ATOM 625 C CA . ASN A 1 81 ? 11.706 4.705 -33.163 1.00 70.00 81 ASN A CA 1
ATOM 626 C C . ASN A 1 81 ? 10.417 3.868 -33.282 1.00 70.00 81 ASN A C 1
ATOM 628 O O . ASN A 1 81 ? 10.442 2.673 -32.976 1.00 70.00 81 ASN A O 1
ATOM 632 N N . PRO A 1 82 ? 9.313 4.439 -33.792 1.00 68.00 82 PRO A N 1
ATOM 633 C CA . PRO A 1 82 ? 8.048 3.729 -33.884 1.00 68.00 82 PRO A CA 1
ATOM 634 C C . PRO A 1 82 ? 8.059 2.562 -34.884 1.00 68.00 82 PRO A C 1
ATOM 636 O O . PRO A 1 82 ? 7.201 1.685 -34.805 1.00 68.00 82 PRO A O 1
ATOM 639 N N . THR A 1 83 ? 9.022 2.498 -35.814 1.00 68.06 83 THR A N 1
ATOM 640 C CA . THR A 1 83 ? 9.111 1.370 -36.759 1.00 68.06 83 THR A CA 1
ATOM 641 C C . THR A 1 83 ? 9.454 0.056 -36.067 1.00 68.06 83 THR A C 1
ATOM 643 O O . THR A 1 83 ? 9.092 -1.002 -36.574 1.00 68.06 83 THR A O 1
ATOM 646 N N . VAL A 1 84 ? 10.090 0.121 -34.894 1.00 69.94 84 VAL A N 1
ATOM 647 C CA . VAL A 1 84 ? 10.414 -1.045 -34.062 1.00 69.94 84 VAL A CA 1
ATOM 648 C C . VAL A 1 84 ? 9.145 -1.777 -33.602 1.00 69.94 84 VAL A C 1
ATOM 650 O O . VAL A 1 84 ? 9.145 -2.999 -33.479 1.00 69.94 84 VAL A O 1
ATOM 653 N N . TYR A 1 85 ? 8.025 -1.060 -33.444 1.00 71.75 85 TYR A N 1
ATOM 654 C CA . TYR A 1 85 ? 6.729 -1.663 -33.116 1.00 71.75 85 TYR A CA 1
ATOM 655 C C . TYR A 1 85 ? 6.106 -2.439 -34.285 1.00 71.75 85 TYR A C 1
ATOM 657 O O . TYR A 1 85 ? 5.254 -3.296 -34.069 1.00 71.75 85 TYR A O 1
ATOM 665 N N . LEU A 1 86 ? 6.510 -2.138 -35.522 1.00 72.00 86 LEU A N 1
ATOM 666 C CA . LEU A 1 86 ? 6.002 -2.791 -36.733 1.00 72.00 86 LEU A CA 1
ATOM 667 C C . LEU A 1 86 ? 6.913 -3.929 -37.192 1.00 72.00 86 LEU A C 1
ATOM 669 O O . LEU A 1 86 ? 6.435 -4.912 -37.756 1.00 72.00 86 LEU A O 1
ATOM 673 N N . ASN A 1 87 ? 8.218 -3.793 -36.961 1.00 72.88 87 ASN A N 1
ATOM 674 C CA . ASN A 1 87 ? 9.206 -4.803 -37.290 1.00 72.88 87 ASN A CA 1
ATOM 675 C C . ASN A 1 87 ? 10.323 -4.823 -36.226 1.00 72.88 87 ASN A C 1
ATOM 677 O O . ASN A 1 87 ? 11.154 -3.909 -36.213 1.00 72.88 87 ASN A O 1
ATOM 681 N N . PRO A 1 88 ? 10.373 -5.854 -35.361 1.00 69.50 88 PRO A N 1
ATOM 682 C CA . PRO A 1 88 ? 11.371 -5.939 -34.302 1.00 69.50 88 PRO A CA 1
ATOM 683 C C . PRO A 1 88 ? 12.787 -6.149 -34.859 1.00 69.50 88 PRO A C 1
ATOM 685 O O . PRO A 1 88 ? 13.743 -5.760 -34.198 1.00 69.50 88 PRO A O 1
ATOM 688 N N . ASP A 1 89 ? 12.929 -6.654 -36.094 1.00 72.06 89 ASP A N 1
ATOM 689 C CA . ASP A 1 89 ? 14.225 -6.825 -36.773 1.00 72.06 89 ASP A CA 1
ATOM 690 C C . ASP A 1 89 ? 14.911 -5.488 -37.109 1.00 72.06 89 ASP A C 1
ATOM 692 O O . ASP A 1 89 ? 16.076 -5.467 -37.495 1.00 72.06 89 ASP A O 1
ATOM 696 N N . VAL A 1 90 ? 14.186 -4.366 -37.008 1.00 69.94 90 VAL A N 1
ATOM 697 C CA . VAL A 1 90 ? 14.699 -3.010 -37.278 1.00 69.94 90 VAL A CA 1
ATOM 698 C C . VAL A 1 90 ? 15.345 -2.394 -36.032 1.00 69.94 90 VAL A C 1
ATOM 700 O O . VAL A 1 90 ? 15.920 -1.312 -36.112 1.00 69.94 90 VAL A O 1
ATOM 703 N N . ALA A 1 91 ? 15.239 -3.042 -34.869 1.00 69.44 91 ALA A N 1
ATOM 704 C CA . ALA A 1 91 ? 15.896 -2.565 -33.664 1.00 69.44 91 ALA A CA 1
ATOM 705 C C . ALA A 1 91 ? 17.394 -2.904 -33.703 1.00 69.44 91 ALA A C 1
ATOM 707 O O . ALA A 1 91 ? 17.765 -4.068 -33.833 1.00 69.44 91 ALA A O 1
ATOM 708 N N . ASP A 1 92 ? 18.244 -1.887 -33.541 1.00 70.62 92 ASP A N 1
ATOM 709 C CA . ASP A 1 92 ? 19.698 -2.069 -33.428 1.00 70.62 92 ASP A CA 1
ATOM 710 C C . ASP A 1 92 ? 20.084 -2.841 -32.151 1.00 70.62 92 ASP A C 1
ATOM 712 O O . ASP A 1 92 ? 21.137 -3.474 -32.087 1.00 70.62 92 ASP A O 1
ATOM 716 N N . GLU A 1 93 ? 19.213 -2.810 -31.136 1.00 78.38 93 GLU A N 1
ATOM 717 C CA . GLU A 1 93 ? 19.435 -3.391 -29.814 1.00 78.38 93 GLU A CA 1
ATOM 718 C C . GLU A 1 93 ? 18.143 -4.020 -29.253 1.00 78.38 93 GLU A C 1
ATOM 720 O O . GLU A 1 93 ? 17.035 -3.615 -29.633 1.00 78.38 93 GLU A O 1
ATOM 725 N N . PRO A 1 94 ? 18.244 -4.992 -28.324 1.00 86.69 94 PRO A N 1
ATOM 726 C CA . PRO A 1 94 ? 17.092 -5.503 -27.587 1.00 86.69 94 PRO A CA 1
ATOM 727 C C . PRO A 1 94 ? 16.305 -4.371 -26.922 1.00 86.69 94 PRO A C 1
ATOM 729 O O . PRO A 1 94 ? 16.878 -3.493 -26.280 1.00 86.69 94 PRO A O 1
ATOM 732 N N . TRP A 1 95 ? 14.975 -4.399 -27.035 1.00 87.25 95 TRP A N 1
ATOM 733 C CA . TRP A 1 95 ? 14.111 -3.342 -26.503 1.00 87.25 95 TRP A CA 1
ATOM 734 C C . TRP A 1 95 ? 12.899 -3.888 -25.739 1.00 87.25 95 TRP A C 1
ATOM 736 O O . TRP A 1 95 ? 12.475 -5.035 -25.907 1.00 87.25 95 TRP A O 1
ATOM 746 N N . GLY A 1 96 ? 12.360 -3.067 -24.842 1.00 89.44 96 GLY A N 1
ATOM 747 C CA . GLY A 1 96 ? 11.243 -3.470 -24.001 1.00 89.44 96 GLY A CA 1
ATOM 748 C C . GLY A 1 96 ? 10.765 -2.383 -23.052 1.00 89.44 96 GLY A C 1
ATOM 749 O O . GLY A 1 96 ? 11.043 -1.197 -23.232 1.00 89.44 96 GLY A O 1
ATOM 750 N N . TYR A 1 97 ? 10.027 -2.801 -22.031 1.00 91.25 97 TYR A N 1
ATOM 751 C CA . TYR A 1 97 ? 9.412 -1.915 -21.049 1.00 91.25 97 TYR A CA 1
ATOM 752 C C . TYR A 1 97 ? 10.127 -2.015 -19.709 1.00 91.25 97 TYR A C 1
ATOM 754 O O . TYR A 1 97 ? 10.360 -3.110 -19.194 1.00 91.25 97 TYR A O 1
ATOM 762 N N . GLY A 1 98 ? 10.462 -0.855 -19.146 1.00 92.12 98 GLY A N 1
ATOM 763 C CA . GLY A 1 98 ? 11.159 -0.747 -17.872 1.00 92.12 98 GLY A CA 1
ATOM 764 C C . GLY A 1 98 ? 10.212 -0.723 -16.679 1.00 92.12 98 GLY A C 1
ATOM 765 O O . GLY A 1 98 ? 9.139 -0.108 -16.711 1.00 92.12 98 GLY A O 1
ATOM 766 N N . PHE A 1 99 ? 10.667 -1.331 -15.590 1.00 94.50 99 PHE A N 1
ATOM 767 C CA . PHE A 1 99 ? 10.024 -1.352 -14.286 1.00 94.50 99 PHE A CA 1
ATOM 768 C C . PHE A 1 99 ? 11.073 -1.076 -13.209 1.00 94.50 99 PHE A C 1
ATOM 770 O O . PHE A 1 99 ? 12.162 -1.645 -13.257 1.00 94.50 99 PHE A O 1
ATOM 777 N N . HIS A 1 100 ? 10.754 -0.248 -12.210 1.00 94.62 100 HIS A N 1
ATOM 778 C CA . HIS A 1 100 ? 11.576 -0.218 -10.998 1.00 94.62 100 HIS A CA 1
ATOM 779 C C . HIS A 1 100 ? 11.536 -1.593 -10.336 1.00 94.62 100 HIS A C 1
ATOM 781 O O . HIS A 1 100 ? 10.466 -2.210 -10.294 1.00 94.62 100 HIS A O 1
ATOM 787 N N . GLU A 1 101 ? 12.650 -2.042 -9.759 1.00 94.38 101 GLU A N 1
ATOM 788 C CA . GLU A 1 101 ? 12.685 -3.333 -9.061 1.00 94.38 101 GLU A CA 1
ATOM 789 C C . GLU A 1 101 ? 11.626 -3.408 -7.948 1.00 94.38 101 GLU A C 1
ATOM 791 O O . GLU A 1 101 ? 10.873 -4.378 -7.840 1.00 94.38 101 GLU A O 1
ATOM 796 N N . SER A 1 102 ? 11.480 -2.332 -7.171 1.00 91.69 102 SER A N 1
ATOM 797 C CA . SER A 1 102 ? 10.434 -2.233 -6.150 1.00 91.69 102 SER A CA 1
ATOM 798 C C . SER A 1 102 ? 9.032 -2.362 -6.753 1.00 91.69 102 SER A C 1
ATOM 800 O O . SER A 1 102 ? 8.218 -3.137 -6.259 1.00 91.69 102 SER A O 1
ATOM 802 N N . CYS A 1 103 ? 8.742 -1.665 -7.859 1.00 91.81 103 CYS A N 1
ATOM 803 C CA . CYS A 1 103 ? 7.439 -1.750 -8.527 1.00 91.81 103 CYS A CA 1
ATOM 804 C C . CYS A 1 103 ? 7.159 -3.155 -9.076 1.00 91.81 103 CYS A C 1
ATOM 806 O O . CYS A 1 103 ? 6.043 -3.655 -8.935 1.00 91.81 103 CYS A O 1
ATOM 808 N N . TRP A 1 104 ? 8.165 -3.800 -9.671 1.00 93.38 104 TRP A N 1
ATOM 809 C CA . TRP A 1 104 ? 8.057 -5.169 -10.169 1.00 93.38 104 TRP A CA 1
ATOM 810 C C . TRP A 1 104 ? 7.801 -6.162 -9.031 1.00 93.38 104 TRP A C 1
ATOM 812 O O . TRP A 1 104 ? 6.941 -7.037 -9.145 1.00 93.38 104 TRP A O 1
ATOM 822 N N . SER A 1 105 ? 8.489 -5.985 -7.904 1.00 90.06 105 SER A N 1
ATOM 823 C CA . SER A 1 105 ? 8.328 -6.815 -6.708 1.00 90.06 105 SER A CA 1
ATOM 824 C C . SER A 1 105 ? 6.925 -6.692 -6.108 1.00 90.06 105 SER A C 1
ATOM 826 O O . SER A 1 105 ? 6.333 -7.702 -5.740 1.00 90.06 105 SER A O 1
ATOM 828 N N . ILE A 1 106 ? 6.342 -5.483 -6.066 1.00 86.88 106 ILE A N 1
ATOM 829 C CA . ILE A 1 106 ? 4.934 -5.288 -5.664 1.00 86.88 106 ILE A CA 1
ATOM 830 C C . ILE A 1 106 ? 4.001 -6.019 -6.632 1.00 86.88 106 ILE A C 1
ATOM 832 O O . ILE A 1 106 ? 3.149 -6.796 -6.204 1.00 86.88 106 ILE A O 1
ATOM 836 N N . PHE A 1 107 ? 4.174 -5.781 -7.935 1.00 88.75 107 PHE A N 1
ATOM 837 C CA . PHE A 1 107 ? 3.301 -6.320 -8.977 1.00 88.75 107 PHE A CA 1
ATOM 838 C C . PHE A 1 107 ? 3.297 -7.850 -9.017 1.00 88.75 107 PHE A C 1
ATOM 840 O O . PHE A 1 107 ? 2.259 -8.463 -9.260 1.00 88.75 107 PHE A O 1
ATOM 847 N N . THR A 1 108 ? 4.446 -8.468 -8.743 1.00 89.62 108 THR A N 1
ATOM 848 C CA . THR A 1 108 ? 4.620 -9.920 -8.845 1.00 89.62 108 THR A CA 1
ATOM 849 C C . THR A 1 108 ? 4.469 -10.677 -7.529 1.00 89.62 108 THR A C 1
ATOM 851 O O . THR A 1 108 ? 4.559 -11.904 -7.514 1.00 89.62 108 THR A O 1
ATOM 854 N N . LYS A 1 109 ? 4.197 -9.984 -6.416 1.00 82.56 109 LYS A N 1
ATOM 855 C CA . LYS A 1 109 ? 4.205 -10.604 -5.085 1.00 82.56 109 LYS A CA 1
ATOM 856 C C . LYS A 1 109 ? 3.190 -11.733 -4.923 1.00 82.56 109 LYS A C 1
ATOM 858 O O . LYS A 1 109 ? 3.530 -12.815 -4.459 1.00 82.56 109 LYS A O 1
ATOM 863 N N . ASN A 1 110 ? 1.944 -11.461 -5.302 1.00 77.06 110 ASN A N 1
ATOM 864 C CA . ASN A 1 110 ? 0.819 -12.394 -5.167 1.00 77.06 110 ASN A CA 1
ATOM 865 C C . ASN A 1 110 ? 0.254 -12.820 -6.528 1.00 77.06 110 ASN A C 1
ATOM 867 O O . ASN A 1 110 ? -0.784 -13.475 -6.602 1.00 77.06 110 ASN A O 1
ATOM 871 N N . TYR A 1 111 ? 0.913 -12.417 -7.611 1.00 82.69 111 TYR A N 1
ATOM 872 C CA . TYR A 1 111 ? 0.441 -12.617 -8.968 1.00 82.69 111 TYR A CA 1
ATOM 873 C C . TYR A 1 111 ? 1.623 -12.902 -9.882 1.00 82.69 111 TYR A C 1
ATOM 875 O O . TYR A 1 111 ? 2.600 -12.163 -9.902 1.00 82.69 111 TYR A O 1
ATOM 883 N N . LYS A 1 112 ? 1.536 -13.974 -10.670 1.00 89.75 112 LYS A N 1
ATOM 884 C CA . LYS A 1 112 ? 2.524 -14.254 -11.709 1.00 89.75 112 LYS A CA 1
ATOM 885 C C . LYS A 1 112 ? 1.974 -13.751 -13.045 1.00 89.75 112 LYS A C 1
ATOM 887 O O . LYS A 1 112 ? 1.091 -14.415 -13.592 1.00 89.75 112 LYS A O 1
ATOM 892 N N . PRO A 1 113 ? 2.466 -12.622 -13.584 1.00 91.75 113 PRO A N 1
ATOM 893 C CA . PRO A 1 113 ? 1.979 -12.118 -14.857 1.00 91.75 113 PRO A CA 1
ATOM 894 C C . PRO A 1 113 ? 2.330 -13.083 -15.988 1.00 91.75 113 PRO A C 1
ATOM 896 O O . PRO A 1 113 ? 3.430 -13.639 -16.039 1.00 91.75 113 PRO A O 1
ATOM 899 N N . ASN A 1 114 ? 1.396 -13.248 -16.923 1.00 93.25 114 ASN A N 1
ATOM 900 C CA . ASN A 1 114 ? 1.738 -13.745 -18.246 1.00 93.25 114 ASN A CA 1
ATOM 901 C C . ASN A 1 114 ? 2.500 -12.624 -18.970 1.00 93.25 114 ASN A C 1
ATOM 903 O O . ASN A 1 114 ? 1.928 -11.566 -19.237 1.00 93.25 114 ASN A O 1
ATOM 907 N N . LEU A 1 115 ? 3.792 -12.842 -19.218 1.00 92.88 115 LEU A N 1
ATOM 908 C CA . LEU A 1 115 ? 4.679 -11.823 -19.776 1.00 92.88 115 LEU A CA 1
ATOM 909 C C . LEU A 1 115 ? 4.288 -11.435 -21.208 1.00 92.88 115 LEU A C 1
ATOM 911 O O . LEU A 1 115 ? 4.347 -10.252 -21.528 1.00 92.88 115 LEU A O 1
ATOM 915 N N . ASP A 1 116 ? 3.792 -12.376 -22.017 1.00 90.88 116 ASP A N 1
ATOM 916 C CA . ASP A 1 116 ? 3.371 -12.100 -23.396 1.00 90.88 116 ASP A CA 1
ATOM 917 C C . ASP A 1 116 ? 2.143 -11.185 -23.408 1.00 90.88 116 ASP A C 1
ATOM 919 O O . ASP A 1 116 ? 2.076 -10.215 -24.160 1.00 90.88 116 ASP A O 1
ATOM 923 N N . VAL A 1 117 ? 1.188 -11.447 -22.508 1.00 91.44 117 VAL A N 1
ATOM 924 C CA . VAL A 1 117 ? -0.009 -10.610 -22.339 1.00 91.44 117 VAL A CA 1
ATOM 925 C C . VAL A 1 117 ? 0.355 -9.232 -21.790 1.00 91.44 117 VAL A C 1
ATOM 927 O O . VAL A 1 117 ? -0.179 -8.232 -22.262 1.00 91.44 117 VAL A O 1
ATOM 930 N N . LEU A 1 118 ? 1.263 -9.162 -20.813 1.00 91.44 118 LEU A N 1
ATOM 931 C CA . LEU A 1 118 ? 1.729 -7.890 -20.259 1.00 91.44 118 LEU A CA 1
ATOM 932 C C . LEU A 1 118 ? 2.426 -7.047 -21.329 1.00 91.44 118 LEU A C 1
ATOM 934 O O . LEU A 1 118 ? 2.118 -5.867 -21.472 1.00 91.44 118 LEU A O 1
ATOM 938 N N . PHE A 1 119 ? 3.335 -7.652 -22.093 1.00 90.38 119 PHE A N 1
ATOM 939 C CA . PHE A 1 119 ? 4.052 -6.965 -23.157 1.00 90.38 119 PHE A CA 1
ATOM 940 C C . PHE A 1 119 ? 3.087 -6.478 -24.241 1.00 90.38 119 PHE A C 1
ATOM 942 O O . PHE A 1 119 ? 3.129 -5.309 -24.615 1.00 90.38 119 PHE A O 1
ATOM 949 N N . ALA A 1 120 ? 2.154 -7.330 -24.681 1.00 87.88 120 ALA A N 1
ATOM 950 C CA . ALA A 1 120 ? 1.114 -6.952 -25.636 1.00 87.88 120 ALA A CA 1
ATOM 951 C C . ALA A 1 120 ? 0.225 -5.806 -25.122 1.00 87.88 120 ALA A C 1
ATOM 953 O O . ALA A 1 120 ? -0.115 -4.905 -25.887 1.00 87.88 120 ALA A O 1
ATOM 954 N N . ALA A 1 121 ? -0.118 -5.797 -23.830 1.00 89.00 121 ALA A N 1
ATOM 955 C CA . ALA A 1 121 ? -0.863 -4.698 -23.221 1.00 89.00 121 ALA A CA 1
ATOM 956 C C . ALA A 1 121 ? -0.072 -3.382 -23.277 1.00 89.00 121 ALA A C 1
ATOM 958 O O . ALA A 1 121 ? -0.624 -2.364 -23.693 1.00 89.00 121 ALA A O 1
ATOM 959 N N . CYS A 1 122 ? 1.223 -3.406 -22.949 1.00 87.69 122 CYS A N 1
ATOM 960 C CA . CYS A 1 122 ? 2.089 -2.233 -23.067 1.00 87.69 122 CYS A CA 1
ATOM 961 C C . CYS A 1 122 ? 2.204 -1.731 -24.520 1.00 87.69 122 CYS A C 1
ATOM 963 O O . CYS A 1 122 ? 2.175 -0.525 -24.748 1.00 87.69 122 CYS A O 1
ATOM 965 N N . LEU A 1 123 ? 2.281 -2.637 -25.504 1.00 84.38 123 LEU A N 1
ATOM 966 C CA . LEU A 1 123 ? 2.316 -2.285 -26.934 1.00 84.38 123 LEU A CA 1
ATOM 967 C C . LEU A 1 123 ? 1.015 -1.673 -27.450 1.00 84.38 123 LEU A C 1
ATOM 969 O O . LEU A 1 123 ? 1.026 -0.920 -28.418 1.00 84.38 123 LEU A O 1
ATOM 973 N N . SER A 1 124 ? -0.118 -2.031 -26.848 1.00 84.19 124 SER A N 1
ATOM 974 C CA . SER A 1 124 ? -1.438 -1.593 -27.313 1.00 84.19 124 SER A CA 1
ATOM 975 C C . SER A 1 124 ? -1.755 -0.124 -27.006 1.00 84.19 124 SER A C 1
ATOM 977 O O . SER A 1 124 ? -2.805 0.378 -27.409 1.00 84.19 124 SER A O 1
ATOM 979 N N . MET A 1 125 ? -0.864 0.569 -26.295 1.00 80.75 125 MET A N 1
ATOM 980 C CA . MET A 1 125 ? -1.028 1.958 -25.880 1.00 80.75 125 MET A CA 1
ATOM 981 C C . MET A 1 125 ? -0.104 2.882 -26.688 1.00 80.75 125 MET A C 1
ATOM 983 O O . MET A 1 125 ? 0.9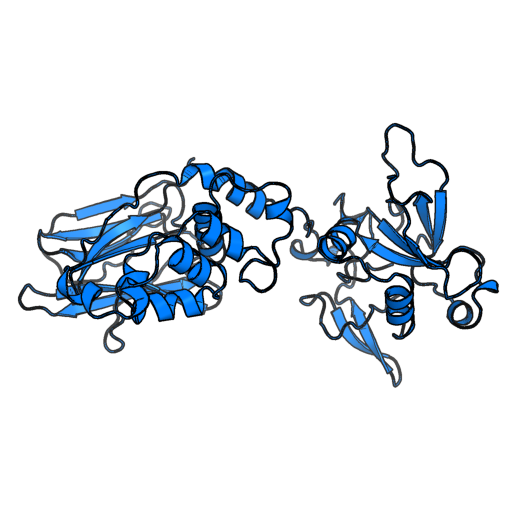81 2.459 -27.084 1.00 80.75 125 MET A O 1
ATOM 987 N N . PRO A 1 126 ? -0.482 4.153 -26.918 1.00 71.88 126 PRO A N 1
ATOM 988 C CA . PRO A 1 126 ? 0.404 5.113 -27.566 1.00 71.88 126 PRO A CA 1
ATOM 989 C C . PRO A 1 126 ? 1.681 5.305 -26.742 1.00 71.88 126 PRO A C 1
ATOM 991 O O . PRO A 1 126 ? 1.615 5.769 -25.604 1.00 71.88 126 PRO A O 1
ATOM 994 N N . THR A 1 127 ? 2.831 4.960 -27.320 1.00 67.38 127 THR A N 1
ATOM 995 C CA . THR A 1 127 ? 4.141 5.140 -26.688 1.00 67.38 127 THR A CA 1
ATOM 996 C C . THR A 1 127 ? 5.062 5.991 -27.560 1.00 67.38 127 THR A C 1
ATOM 998 O O . THR A 1 127 ? 5.396 5.616 -28.680 1.00 67.38 127 THR A O 1
ATOM 1001 N N . ASP A 1 128 ? 5.492 7.127 -27.023 1.00 66.19 128 ASP A N 1
ATOM 1002 C CA . ASP A 1 128 ? 6.658 7.912 -27.416 1.00 66.19 128 ASP A CA 1
ATOM 1003 C C . ASP A 1 128 ? 7.637 8.048 -26.226 1.00 66.19 128 ASP A C 1
ATOM 1005 O O . ASP A 1 128 ? 7.401 7.533 -25.128 1.00 66.19 128 ASP A O 1
ATOM 1009 N N . THR A 1 129 ? 8.758 8.742 -26.430 1.00 63.41 129 THR A N 1
ATOM 1010 C CA . THR A 1 129 ? 9.811 8.918 -25.415 1.00 63.41 129 THR A CA 1
ATOM 1011 C C . THR A 1 129 ? 9.381 9.677 -24.156 1.00 63.41 129 THR A C 1
ATOM 1013 O O . THR A 1 129 ? 10.054 9.559 -23.136 1.00 63.41 129 THR A O 1
ATOM 1016 N N . ASN A 1 130 ? 8.284 10.434 -24.203 1.00 67.44 130 ASN A N 1
ATOM 1017 C CA . ASN A 1 130 ? 7.774 11.289 -23.129 1.00 67.44 130 ASN A CA 1
ATOM 1018 C C . ASN A 1 130 ? 6.340 10.934 -22.685 1.00 67.44 130 ASN A C 1
ATOM 1020 O O . ASN A 1 130 ? 5.775 11.597 -21.802 1.00 67.44 130 ASN A O 1
ATOM 1024 N N . THR A 1 131 ? 5.742 9.910 -23.285 1.00 77.56 131 THR A N 1
ATOM 1025 C CA . THR A 1 131 ? 4.446 9.367 -22.885 1.00 77.56 131 THR A CA 1
ATOM 1026 C C . THR A 1 131 ? 4.597 8.326 -21.787 1.00 77.56 131 THR A C 1
ATOM 1028 O O . THR A 1 131 ? 5.569 7.574 -21.723 1.00 77.56 131 THR A O 1
ATOM 1031 N N . LEU A 1 132 ? 3.586 8.264 -20.936 1.00 86.12 132 LEU A N 1
ATOM 1032 C CA . LEU A 1 132 ? 3.376 7.196 -19.976 1.00 86.12 132 LEU A CA 1
ATOM 1033 C C . LEU A 1 132 ? 2.290 6.264 -20.508 1.00 86.12 132 LEU A C 1
ATOM 1035 O O . LEU A 1 132 ? 1.365 6.710 -21.186 1.00 86.12 132 LEU A O 1
ATOM 1039 N N . LEU A 1 133 ? 2.372 4.989 -20.141 1.00 87.44 133 LEU A N 1
ATOM 1040 C CA . LEU A 1 133 ? 1.315 4.029 -20.439 1.00 87.44 133 LEU A CA 1
ATOM 1041 C C . LEU A 1 133 ? 0.016 4.430 -19.725 1.00 87.44 133 LEU A C 1
ATOM 1043 O O . LEU A 1 133 ? 0.026 4.874 -18.575 1.00 87.44 133 LEU A O 1
ATOM 1047 N N . ASP A 1 134 ? -1.115 4.317 -20.418 1.00 86.00 134 ASP A N 1
ATOM 1048 C CA . ASP A 1 134 ? -2.418 4.688 -19.872 1.00 86.00 134 ASP A CA 1
ATOM 1049 C C . ASP A 1 134 ? -3.188 3.467 -19.364 1.00 86.00 134 ASP A C 1
ATOM 1051 O O . ASP A 1 134 ? -4.035 2.899 -20.048 1.00 86.00 134 ASP A O 1
ATOM 1055 N N . TRP A 1 135 ? -2.935 3.101 -18.109 1.00 86.06 135 TRP A N 1
ATOM 1056 C CA . TRP A 1 135 ? -3.693 2.064 -17.402 1.00 86.06 135 TRP A CA 1
ATOM 1057 C C . TRP A 1 135 ? -5.091 2.522 -16.940 1.00 86.06 135 TRP A C 1
ATOM 1059 O O . TRP A 1 135 ? -5.755 1.806 -16.193 1.00 86.06 135 TRP A O 1
ATOM 1069 N N . GLY A 1 136 ? -5.539 3.726 -17.317 1.00 84.06 136 GLY A N 1
ATOM 1070 C CA . GLY A 1 136 ? -6.815 4.296 -16.877 1.00 84.06 136 GLY A CA 1
ATOM 1071 C C . GLY A 1 136 ? -6.761 5.000 -15.516 1.00 84.06 136 GLY A C 1
ATOM 1072 O O . GLY A 1 136 ? -7.804 5.314 -14.946 1.00 84.06 136 GLY A O 1
ATOM 1073 N N . HIS A 1 137 ? -5.566 5.281 -14.982 1.00 84.69 137 HIS A N 1
ATOM 1074 C CA . HIS A 1 137 ? -5.382 6.038 -13.739 1.00 84.69 137 HIS A CA 1
ATOM 1075 C C . HIS A 1 137 ? -4.285 7.108 -13.859 1.00 84.69 137 HIS A C 1
ATOM 1077 O O . HIS A 1 137 ? -3.402 7.049 -14.708 1.00 84.69 137 HIS A O 1
ATOM 1083 N N . GLY A 1 138 ? -4.322 8.112 -12.978 1.00 83.38 138 GLY A N 1
ATOM 1084 C CA . GLY A 1 138 ? -3.403 9.259 -13.003 1.00 83.38 138 GLY A CA 1
ATOM 1085 C C . GLY A 1 138 ? -2.040 9.045 -12.337 1.00 83.38 138 GLY A C 1
ATOM 1086 O O . GLY A 1 138 ? -1.366 10.033 -12.059 1.00 83.38 138 GLY A O 1
ATOM 1087 N N . TYR A 1 139 ? -1.648 7.804 -12.027 1.00 83.94 139 TYR A N 1
ATOM 1088 C CA . TYR A 1 139 ? -0.471 7.488 -11.190 1.00 83.94 139 TYR A CA 1
ATOM 1089 C C . TYR A 1 139 ? -0.404 8.330 -9.898 1.00 83.94 139 TYR A C 1
ATOM 1091 O O . TYR A 1 139 ? 0.585 9.001 -9.624 1.00 83.94 139 TYR A O 1
ATOM 1099 N N . ALA A 1 140 ? -1.509 8.377 -9.145 1.00 82.56 140 ALA A N 1
ATOM 1100 C CA . ALA A 1 140 ? -1.648 9.206 -7.940 1.00 82.56 140 ALA A CA 1
ATOM 1101 C C . ALA A 1 140 ? -1.344 10.713 -8.144 1.00 82.56 140 ALA A C 1
ATOM 1103 O O . ALA A 1 140 ? -1.001 11.412 -7.196 1.00 82.56 140 ALA A O 1
ATOM 1104 N N . GLY A 1 141 ? -1.476 11.221 -9.375 1.00 83.81 141 GLY A N 1
ATOM 1105 C CA . GLY A 1 141 ? -1.203 12.617 -9.732 1.00 83.81 141 GLY A CA 1
ATOM 1106 C C . GLY A 1 141 ? 0.148 12.850 -10.415 1.00 83.81 141 GLY A C 1
ATOM 1107 O O . GLY A 1 141 ? 0.405 13.967 -10.860 1.00 83.81 141 GLY A O 1
ATOM 1108 N N . ALA A 1 142 ? 0.988 11.818 -10.573 1.00 83.44 142 ALA A N 1
ATOM 1109 C CA . ALA A 1 142 ? 2.247 11.927 -11.319 1.00 83.44 142 ALA A CA 1
ATOM 1110 C C . ALA A 1 142 ? 2.048 12.177 -12.822 1.00 83.44 142 ALA A C 1
ATOM 1112 O O . ALA A 1 142 ? 2.972 12.628 -13.500 1.00 83.44 142 ALA A O 1
ATOM 1113 N N . SER A 1 143 ? 0.851 11.912 -13.352 1.00 88.88 143 SER A N 1
ATOM 1114 C CA . SER A 1 143 ? 0.542 12.101 -14.769 1.00 88.88 143 SER A CA 1
ATOM 1115 C C . SER A 1 143 ? -0.764 12.850 -14.998 1.00 88.88 143 SER A C 1
ATOM 1117 O O . SER A 1 143 ? -1.691 12.798 -14.186 1.00 88.88 143 SER A O 1
ATOM 1119 N N . SER A 1 144 ? -0.859 13.472 -16.167 1.00 87.44 144 SER A N 1
ATOM 1120 C CA . SER A 1 144 ? -2.086 14.058 -16.699 1.00 87.44 144 SER A CA 1
ATOM 1121 C C . SER A 1 144 ? -2.279 13.633 -18.150 1.00 87.44 144 SER A C 1
ATOM 1123 O O . SER A 1 144 ? -1.316 13.318 -18.854 1.00 87.44 144 SER A O 1
ATOM 1125 N N . VAL A 1 145 ? -3.537 13.603 -18.592 1.00 87.88 145 VAL A N 1
ATOM 1126 C CA . VAL A 1 145 ? -3.855 13.416 -20.008 1.00 87.88 145 VAL A CA 1
ATOM 1127 C C . VAL A 1 145 ? -3.630 14.750 -20.711 1.00 87.88 145 VAL A C 1
ATOM 1129 O O . VAL A 1 145 ? -4.173 15.775 -20.299 1.00 87.88 145 VAL A O 1
ATOM 1132 N N . LYS A 1 146 ? -2.810 14.734 -21.756 1.00 84.38 146 LYS A N 1
ATOM 1133 C CA . LYS A 1 146 ? -2.547 15.864 -22.643 1.00 84.38 146 LYS A CA 1
ATOM 1134 C C . LYS A 1 146 ? -3.006 15.492 -24.044 1.00 84.38 146 LYS A C 1
ATOM 1136 O O . LYS A 1 146 ? -2.927 14.336 -24.449 1.00 84.38 146 LYS A O 1
ATOM 1141 N N . GLN A 1 147 ? -3.487 16.478 -24.786 1.00 81.38 147 GLN A N 1
ATOM 1142 C CA . GLN A 1 147 ? -3.839 16.285 -26.183 1.00 81.38 147 GLN A CA 1
ATOM 1143 C C . GLN A 1 147 ? -2.597 16.532 -27.040 1.00 81.38 147 GLN A C 1
ATOM 1145 O O . GLN A 1 147 ? -2.050 17.636 -27.029 1.00 81.38 147 GLN A O 1
ATOM 1150 N N . GLN A 1 148 ? -2.131 15.496 -27.735 1.00 75.44 148 GLN A N 1
ATOM 1151 C CA . GLN A 1 148 ? -1.039 15.589 -28.700 1.00 75.44 148 GLN A CA 1
ATOM 1152 C C . GLN A 1 148 ? -1.613 15.276 -30.078 1.00 75.44 148 GLN A C 1
ATOM 1154 O O . GLN A 1 148 ? -1.994 14.141 -30.358 1.00 75.44 148 GLN A O 1
ATOM 1159 N N . LEU A 1 149 ? -1.700 16.305 -30.928 1.00 79.12 149 LEU A N 1
ATOM 1160 C CA . LEU A 1 149 ? -2.479 16.252 -32.171 1.00 79.12 149 LEU A CA 1
ATOM 1161 C C . LEU A 1 149 ? -3.935 15.836 -31.857 1.00 79.12 149 LEU A C 1
ATOM 1163 O O . LEU A 1 149 ? -4.537 16.383 -30.933 1.00 79.12 149 LEU A O 1
ATOM 1167 N N . ASP A 1 150 ? -4.484 14.858 -32.577 1.00 79.25 150 ASP A N 1
ATOM 1168 C CA . ASP A 1 150 ? -5.842 14.337 -32.369 1.00 79.25 150 ASP A CA 1
ATOM 1169 C C . ASP A 1 150 ? -5.909 13.157 -31.383 1.00 79.25 150 ASP A C 1
ATOM 1171 O O . ASP A 1 150 ? -6.973 12.567 -31.198 1.00 79.25 150 ASP A O 1
ATOM 1175 N N . MET A 1 151 ? -4.797 12.806 -30.727 1.00 77.38 151 MET A N 1
ATOM 1176 C CA . MET A 1 151 ? -4.729 11.657 -29.823 1.00 77.38 151 MET A CA 1
ATOM 1177 C C . MET A 1 151 ? -4.530 12.097 -28.365 1.00 77.38 151 MET A C 1
ATOM 1179 O O . MET A 1 151 ? -3.603 12.859 -28.063 1.00 77.38 151 MET A O 1
ATOM 1183 N N . PRO A 1 152 ? -5.370 11.623 -27.425 1.00 81.50 152 PRO A N 1
ATOM 1184 C CA . PRO A 1 152 ? -5.106 11.801 -26.008 1.00 81.50 152 PRO A CA 1
ATOM 1185 C C . PRO A 1 152 ? -3.924 10.916 -25.610 1.00 81.50 152 PRO A C 1
ATOM 1187 O O . PRO A 1 152 ? -3.936 9.707 -25.832 1.00 81.50 152 PRO A O 1
ATOM 1190 N N . ILE A 1 153 ? -2.911 11.524 -25.003 1.00 84.19 153 ILE A N 1
ATOM 1191 C CA . ILE A 1 153 ? -1.753 10.820 -24.463 1.00 84.19 153 ILE A CA 1
ATOM 1192 C C . ILE A 1 153 ? -1.600 11.109 -22.976 1.00 84.19 153 ILE A C 1
ATOM 1194 O O . ILE A 1 153 ? -1.928 12.196 -22.494 1.00 84.19 153 ILE A O 1
ATOM 1198 N N . ARG A 1 154 ? -1.058 10.155 -22.226 1.00 87.81 154 ARG A N 1
ATOM 1199 C CA . ARG A 1 154 ? -0.704 10.375 -20.825 1.00 87.81 154 ARG A CA 1
ATOM 1200 C C . ARG A 1 154 ? 0.742 10.845 -20.744 1.00 87.81 154 ARG A C 1
ATOM 1202 O O . ARG A 1 154 ? 1.629 10.254 -21.344 1.00 87.81 154 ARG A O 1
ATOM 1209 N N . SER A 1 155 ? 0.987 11.923 -20.009 1.00 87.56 155 SER A N 1
ATOM 1210 C CA . SER A 1 155 ? 2.312 12.534 -19.887 1.00 87.56 155 SER A CA 1
ATOM 1211 C C . SER A 1 155 ? 2.603 12.881 -18.432 1.00 87.56 155 SER A C 1
ATOM 1213 O O . SER A 1 155 ? 1.688 13.186 -17.659 1.00 87.56 155 SER A O 1
ATOM 1215 N N . SER A 1 156 ? 3.883 12.849 -18.063 1.00 87.12 156 SER A N 1
ATOM 1216 C CA . SER A 1 156 ? 4.334 13.256 -16.734 1.00 87.12 156 SER A CA 1
ATOM 1217 C C . SER A 1 156 ? 3.919 14.701 -16.417 1.00 87.12 156 SER A C 1
ATOM 1219 O O . SER A 1 156 ? 3.950 15.604 -17.269 1.00 87.12 156 SER A O 1
ATOM 1221 N N . CYS A 1 157 ? 3.519 14.919 -15.165 1.00 87.06 157 CYS A N 1
ATOM 1222 C CA . CYS A 1 157 ? 3.309 16.244 -14.587 1.00 87.06 157 CYS A CA 1
ATOM 1223 C C . CYS A 1 157 ? 4.632 16.906 -14.165 1.00 87.06 157 CYS A C 1
ATOM 1225 O O . CYS A 1 157 ? 4.674 18.122 -13.967 1.00 87.06 157 CYS A O 1
ATOM 1227 N N . PHE A 1 158 ? 5.713 16.132 -14.041 1.00 85.38 158 PHE A N 1
ATOM 1228 C CA . PHE A 1 158 ? 7.016 16.616 -13.595 1.00 85.38 158 PHE A CA 1
ATOM 1229 C C . PHE A 1 158 ? 7.833 17.123 -14.783 1.00 85.38 158 PHE A C 1
ATOM 1231 O O . PHE A 1 158 ? 8.105 16.384 -15.728 1.00 85.38 158 PHE A O 1
ATOM 1238 N N . ARG A 1 159 ? 8.215 18.405 -14.735 1.00 79.56 159 ARG A N 1
ATOM 1239 C CA . ARG A 1 159 ? 8.996 19.066 -15.797 1.00 79.56 159 ARG A CA 1
ATOM 1240 C C . ARG A 1 159 ? 10.496 18.766 -15.721 1.00 79.56 159 ARG A C 1
ATOM 1242 O O . ARG A 1 159 ? 11.192 18.972 -16.707 1.00 79.56 159 ARG A O 1
ATOM 1249 N N . SER A 1 160 ? 10.971 18.310 -14.565 1.00 83.50 160 SER A N 1
ATOM 1250 C CA . SER A 1 160 ? 12.348 17.889 -14.305 1.00 83.50 160 SER A CA 1
ATOM 1251 C C . SER A 1 160 ? 12.375 16.902 -13.132 1.00 83.50 160 SER A C 1
ATOM 1253 O O . SER A 1 160 ? 11.359 16.718 -12.451 1.00 83.50 160 SER A O 1
ATOM 1255 N N . LEU A 1 161 ? 13.525 16.275 -12.880 1.00 83.25 161 LEU A N 1
ATOM 1256 C CA . LEU A 1 161 ? 13.703 15.321 -11.780 1.00 83.25 161 LEU A CA 1
ATOM 1257 C C . LEU A 1 161 ? 13.609 15.994 -10.401 1.00 83.25 161 LEU A C 1
ATOM 1259 O O . LEU A 1 161 ? 13.047 15.445 -9.448 1.00 83.25 161 LEU A O 1
ATOM 1263 N N . GLU A 1 162 ? 14.091 17.231 -10.295 1.00 83.56 162 GLU A N 1
ATOM 1264 C CA . GLU A 1 162 ? 14.063 18.029 -9.066 1.00 83.56 162 GLU A CA 1
ATOM 1265 C C . GLU A 1 162 ? 12.632 18.409 -8.672 1.00 83.56 162 GLU A C 1
ATOM 1267 O O . GLU A 1 162 ? 12.343 18.566 -7.485 1.00 83.56 162 GLU A O 1
ATOM 1272 N N . ALA A 1 163 ? 11.724 18.498 -9.650 1.00 85.75 163 ALA A N 1
ATOM 1273 C CA . ALA A 1 163 ? 10.314 18.806 -9.436 1.00 85.75 163 ALA A CA 1
ATOM 1274 C C . ALA A 1 163 ? 9.497 17.622 -8.885 1.00 85.75 163 ALA A C 1
ATOM 1276 O O . ALA A 1 163 ? 8.330 17.805 -8.537 1.00 85.75 163 ALA A O 1
ATOM 1277 N N . ILE A 1 164 ? 10.075 16.416 -8.815 1.00 84.94 164 ILE A N 1
ATOM 1278 C CA . ILE A 1 164 ? 9.402 15.225 -8.283 1.00 84.94 164 ILE A CA 1
ATOM 1279 C C . ILE A 1 164 ? 9.249 15.369 -6.757 1.00 84.94 164 ILE A C 1
ATOM 1281 O O . ILE A 1 164 ? 10.255 15.475 -6.057 1.00 84.94 164 ILE A O 1
ATOM 1285 N N . PRO A 1 165 ? 8.027 15.351 -6.198 1.00 82.12 165 PRO A N 1
ATOM 1286 C CA . PRO A 1 165 ? 7.826 15.442 -4.754 1.00 82.12 165 PRO A CA 1
ATOM 1287 C C . PRO A 1 165 ? 8.432 14.252 -4.001 1.00 82.12 165 PRO A C 1
ATOM 1289 O O . PRO A 1 165 ? 8.465 13.135 -4.516 1.00 82.12 165 PRO A O 1
ATOM 1292 N N . GLN A 1 166 ? 8.815 14.456 -2.737 1.00 79.81 166 GLN A N 1
ATOM 1293 C CA . GLN A 1 166 ? 9.418 13.403 -1.905 1.00 79.81 166 GLN A CA 1
ATOM 1294 C C . GLN A 1 166 ? 8.534 12.150 -1.767 1.00 79.81 166 GLN A C 1
ATOM 1296 O O . GLN A 1 166 ? 9.042 11.033 -1.673 1.00 79.81 166 GLN A O 1
ATOM 1301 N N . THR A 1 167 ? 7.210 12.311 -1.821 1.00 78.81 167 THR A N 1
ATOM 1302 C CA . THR A 1 167 ? 6.248 11.198 -1.797 1.00 78.81 167 THR A CA 1
ATOM 1303 C C . THR A 1 167 ? 6.418 10.235 -2.974 1.00 78.81 167 THR A C 1
ATOM 1305 O O . THR A 1 167 ? 6.197 9.042 -2.806 1.00 78.81 167 THR A O 1
ATOM 1308 N N . PHE A 1 168 ? 6.855 10.724 -4.139 1.00 80.62 168 PHE A N 1
ATOM 1309 C CA . PHE A 1 168 ? 7.156 9.913 -5.326 1.00 80.62 168 PHE A CA 1
ATOM 1310 C C . PHE A 1 168 ? 8.608 9.424 -5.371 1.00 80.62 168 PHE A C 1
ATOM 1312 O O . PHE A 1 168 ? 8.936 8.574 -6.195 1.00 80.62 168 PHE A O 1
ATOM 1319 N N . ARG A 1 169 ? 9.472 9.947 -4.492 1.00 83.31 169 ARG A N 1
ATOM 1320 C CA . ARG A 1 169 ? 10.870 9.516 -4.337 1.00 83.31 169 ARG A CA 1
ATOM 1321 C C . ARG A 1 169 ? 11.055 8.404 -3.311 1.00 83.31 169 ARG A C 1
ATOM 1323 O O . ARG A 1 169 ? 12.119 7.807 -3.248 1.00 83.31 169 ARG A O 1
ATOM 1330 N N . SER A 1 170 ? 10.039 8.136 -2.500 1.00 83.12 170 SER A N 1
ATOM 1331 C CA . SER A 1 170 ? 10.105 7.118 -1.451 1.00 83.12 170 SER A CA 1
ATOM 1332 C C . SER A 1 170 ? 9.898 5.723 -2.039 1.00 83.12 170 SER A C 1
ATOM 1334 O O . SER A 1 170 ? 9.023 5.547 -2.885 1.00 83.12 170 SER A O 1
ATOM 1336 N N . ASP A 1 171 ? 10.673 4.739 -1.576 1.00 84.31 171 ASP A N 1
ATOM 1337 C CA . ASP A 1 171 ? 10.550 3.353 -2.038 1.00 84.31 171 ASP A CA 1
ATOM 1338 C C . ASP A 1 171 ? 9.145 2.806 -1.719 1.00 84.31 171 ASP A C 1
ATOM 1340 O O . ASP A 1 171 ? 8.784 2.682 -0.543 1.00 84.31 171 ASP A O 1
ATOM 1344 N N . PRO A 1 172 ? 8.334 2.456 -2.736 1.00 80.75 172 PRO A N 1
ATOM 1345 C CA . PRO A 1 172 ? 6.981 1.968 -2.508 1.00 80.75 172 PRO A CA 1
ATOM 1346 C C . PRO A 1 172 ? 6.957 0.566 -1.882 1.00 80.75 172 PRO A C 1
ATOM 1348 O O . PRO A 1 172 ? 5.943 0.177 -1.304 1.00 80.75 172 PRO A O 1
ATOM 1351 N N . TYR A 1 173 ? 8.046 -0.204 -1.987 1.00 79.12 173 TYR A N 1
ATOM 1352 C CA . TYR A 1 173 ? 8.171 -1.518 -1.352 1.00 79.12 173 TYR A CA 1
ATOM 1353 C C . TYR A 1 173 ? 8.642 -1.394 0.102 1.00 79.12 173 TYR A C 1
ATOM 1355 O O . TYR A 1 173 ? 8.225 -2.171 0.966 1.00 79.12 173 TYR A O 1
ATOM 1363 N N . HIS A 1 174 ? 9.490 -0.403 0.389 1.00 76.19 174 HIS A N 1
ATOM 1364 C CA . HIS A 1 174 ? 10.068 -0.183 1.709 1.00 76.19 174 HIS A CA 1
ATOM 1365 C C . HIS A 1 174 ? 9.549 1.102 2.355 1.00 76.19 174 HIS A C 1
ATOM 1367 O O . HIS A 1 174 ? 10.165 2.157 2.263 1.00 76.19 174 HIS A O 1
ATOM 1373 N N . VAL A 1 175 ? 8.432 0.995 3.080 1.00 74.19 175 VAL A N 1
ATOM 1374 C CA . VAL A 1 175 ? 7.835 2.120 3.814 1.00 74.19 175 VAL A CA 1
ATOM 1375 C C . VAL A 1 175 ? 8.394 2.157 5.246 1.00 74.19 175 VAL A C 1
ATOM 1377 O O . VAL A 1 175 ? 7.973 1.343 6.074 1.00 74.19 175 VAL A O 1
ATOM 1380 N N . PRO A 1 176 ? 9.293 3.097 5.611 1.00 66.25 176 PRO A N 1
ATOM 1381 C CA . PRO A 1 176 ? 9.932 3.091 6.932 1.00 66.25 176 PRO A CA 1
ATOM 1382 C C . PRO A 1 176 ? 8.926 3.251 8.078 1.00 66.25 176 PRO A C 1
ATOM 1384 O O . PRO A 1 176 ? 9.072 2.631 9.128 1.00 66.25 176 PRO A O 1
ATOM 1387 N N . GLY A 1 177 ? 7.854 4.024 7.863 1.00 66.38 177 GLY A N 1
ATOM 1388 C CA . GLY A 1 177 ? 6.750 4.150 8.821 1.00 66.38 177 GLY A CA 1
ATOM 1389 C C . GLY A 1 177 ? 6.052 2.816 9.107 1.00 66.38 177 GLY A C 1
ATOM 1390 O O . GLY A 1 177 ? 5.729 2.532 10.257 1.00 66.38 177 GLY A O 1
ATOM 1391 N N . LEU A 1 178 ? 5.898 1.954 8.096 1.00 68.44 178 LEU A N 1
ATOM 1392 C CA . LEU A 1 178 ? 5.344 0.609 8.263 1.00 68.44 178 LEU A CA 1
ATOM 1393 C C . LEU A 1 178 ? 6.308 -0.294 9.037 1.00 68.44 178 LEU A C 1
ATOM 1395 O O . LEU A 1 178 ? 5.879 -1.002 9.940 1.00 68.44 178 LEU A O 1
ATOM 1399 N N . VAL A 1 179 ? 7.608 -0.237 8.735 1.00 67.81 179 VAL A N 1
ATOM 1400 C CA . VAL A 1 179 ? 8.642 -0.982 9.478 1.00 67.81 179 VAL A CA 1
ATOM 1401 C C . VAL A 1 179 ? 8.651 -0.566 10.948 1.00 67.81 179 VAL A C 1
ATOM 1403 O O . VAL A 1 179 ? 8.659 -1.413 11.839 1.00 67.81 179 VAL A O 1
ATOM 1406 N N . ASN A 1 180 ? 8.567 0.736 11.216 1.00 66.38 180 ASN A N 1
ATOM 1407 C CA . ASN A 1 180 ? 8.465 1.268 12.569 1.00 66.38 180 ASN A CA 1
ATOM 1408 C C . ASN A 1 180 ? 7.156 0.867 13.252 1.00 66.38 180 ASN A C 1
ATOM 1410 O O . ASN A 1 180 ? 7.175 0.606 14.448 1.00 66.38 180 ASN A O 1
ATOM 1414 N N . ALA A 1 181 ? 6.041 0.773 12.525 1.00 63.66 181 ALA A N 1
ATOM 1415 C CA . ALA A 1 181 ? 4.773 0.291 13.068 1.00 63.66 181 ALA A CA 1
ATOM 1416 C C . ALA A 1 181 ? 4.821 -1.208 13.400 1.00 63.66 181 ALA A C 1
ATOM 1418 O O . ALA A 1 181 ? 4.328 -1.606 14.450 1.00 63.66 181 ALA A O 1
ATOM 1419 N N . ILE A 1 182 ? 5.457 -2.024 12.554 1.00 65.94 182 ILE A N 1
ATOM 1420 C CA . ILE A 1 182 ? 5.693 -3.454 12.798 1.00 65.94 182 ILE A CA 1
ATOM 1421 C C . ILE A 1 182 ? 6.580 -3.634 14.038 1.00 65.94 182 ILE A C 1
ATOM 1423 O O . ILE A 1 182 ? 6.218 -4.371 14.950 1.00 65.94 182 ILE A O 1
ATOM 1427 N N . ASN A 1 183 ? 7.686 -2.891 14.129 1.00 64.50 183 ASN A N 1
ATOM 1428 C CA . ASN A 1 183 ? 8.598 -2.935 15.278 1.00 64.50 183 ASN A CA 1
ATOM 1429 C C . ASN A 1 183 ? 7.982 -2.315 16.547 1.00 64.50 183 ASN A C 1
ATOM 1431 O O . ASN A 1 183 ? 8.263 -2.727 17.670 1.00 64.50 183 ASN A O 1
ATOM 1435 N N . GLY A 1 184 ? 7.148 -1.290 16.379 1.00 58.03 184 GLY A N 1
ATOM 1436 C CA . GLY A 1 184 ? 6.425 -0.606 17.444 1.00 58.03 184 GLY A CA 1
ATOM 1437 C C . GLY A 1 184 ? 5.229 -1.405 17.954 1.00 58.03 184 GLY A C 1
ATOM 1438 O O . GLY A 1 184 ? 4.798 -1.182 19.082 1.00 58.03 184 GLY A O 1
ATOM 1439 N N . ALA A 1 185 ? 4.725 -2.370 17.177 1.00 54.38 185 ALA A N 1
ATOM 1440 C CA . ALA A 1 185 ? 3.606 -3.216 17.568 1.00 54.38 185 ALA A CA 1
ATOM 1441 C C . ALA A 1 185 ? 3.927 -4.131 18.765 1.00 54.38 185 ALA A C 1
ATOM 1443 O O . ALA A 1 185 ? 3.039 -4.463 19.547 1.00 54.38 185 ALA A O 1
ATOM 1444 N N . ALA A 1 186 ? 5.203 -4.443 18.992 1.00 50.09 186 ALA A N 1
ATOM 1445 C CA . ALA A 1 186 ? 5.650 -5.103 20.218 1.00 50.09 186 ALA A CA 1
ATOM 1446 C C . ALA A 1 186 ? 5.401 -4.248 21.486 1.00 50.09 186 ALA A C 1
ATOM 1448 O O . ALA A 1 186 ? 5.308 -4.770 22.591 1.00 50.09 186 ALA A O 1
ATOM 1449 N N . ARG A 1 187 ? 5.259 -2.918 21.350 1.00 51.97 187 ARG A N 1
ATOM 1450 C CA . ARG A 1 187 ? 5.265 -1.951 22.468 1.00 51.97 187 ARG A CA 1
ATOM 1451 C C . ARG A 1 187 ? 3.882 -1.638 23.053 1.00 51.97 187 ARG A C 1
ATOM 1453 O O . ARG A 1 187 ? 3.811 -1.079 24.141 1.00 51.97 187 ARG A O 1
ATOM 1460 N N . LEU A 1 188 ? 2.795 -1.979 22.351 1.00 50.16 188 LEU A N 1
ATOM 1461 C CA . LEU A 1 188 ? 1.407 -1.822 22.835 1.00 50.16 188 LEU A CA 1
ATOM 1462 C C . LEU A 1 188 ? 0.850 -3.115 23.455 1.00 50.16 188 LEU A C 1
ATOM 1464 O O . LEU A 1 188 ? -0.336 -3.176 23.784 1.00 50.16 188 LEU A O 1
ATOM 1468 N N . GLN A 1 189 ? 1.679 -4.149 23.626 1.00 49.81 189 GLN A N 1
ATOM 1469 C CA . GLN A 1 189 ? 1.341 -5.292 24.469 1.00 49.81 189 GLN A CA 1
ATOM 1470 C C . GLN A 1 189 ? 1.379 -4.857 25.937 1.00 49.81 189 GLN A C 1
ATOM 1472 O O . GLN A 1 189 ? 2.365 -5.079 26.624 1.00 49.81 189 GLN A O 1
ATOM 1477 N N . ASN A 1 190 ? 0.325 -4.179 26.392 1.00 41.72 190 ASN A N 1
ATOM 1478 C CA . ASN A 1 190 ? -0.191 -4.295 27.752 1.00 41.72 190 ASN A CA 1
ATOM 1479 C C . ASN A 1 190 ? -1.597 -3.684 27.851 1.00 41.72 190 ASN A C 1
ATOM 1481 O O . ASN A 1 190 ? -1.865 -2.588 27.363 1.00 41.72 190 ASN A O 1
ATOM 1485 N N . ASP A 1 191 ? -2.462 -4.448 28.518 1.00 43.09 191 ASP A N 1
ATOM 1486 C CA . ASP A 1 191 ? -3.693 -4.043 29.197 1.00 43.09 191 ASP A CA 1
ATOM 1487 C C . ASP A 1 191 ? -4.851 -3.476 28.378 1.00 43.09 191 ASP A C 1
ATOM 1489 O O . ASP A 1 191 ? -5.243 -2.326 28.541 1.00 43.09 191 ASP A O 1
ATOM 1493 N N . PHE A 1 192 ? -5.542 -4.342 27.628 1.00 37.69 192 PHE A N 1
ATOM 1494 C CA . PHE A 1 192 ? -6.962 -4.119 27.323 1.00 37.69 192 PHE A CA 1
ATOM 1495 C C . PHE A 1 192 ? -7.774 -5.416 27.394 1.00 37.69 192 PHE A C 1
ATOM 1497 O O . PHE A 1 192 ? -8.312 -5.877 26.385 1.00 37.69 192 PHE A O 1
ATOM 1504 N N . LEU A 1 193 ? -7.875 -5.987 28.596 1.00 34.34 193 LEU A N 1
ATOM 1505 C CA . LEU A 1 193 ? -8.902 -6.967 28.949 1.00 34.34 193 LEU A CA 1
ATOM 1506 C C . LEU A 1 193 ? -9.848 -6.343 29.980 1.00 34.34 193 LEU A C 1
ATOM 1508 O O . LEU A 1 193 ? -9.774 -6.638 31.166 1.00 34.34 193 LEU A O 1
ATOM 1512 N N . SER A 1 194 ? -10.748 -5.465 29.535 1.00 33.22 194 SER A N 1
ATOM 1513 C CA . SER A 1 194 ? -12.018 -5.300 30.243 1.00 33.22 194 SER A CA 1
ATOM 1514 C C . SER A 1 194 ? -12.993 -6.306 29.641 1.00 33.22 194 SER A C 1
ATOM 1516 O O . SER A 1 194 ? -13.604 -6.065 28.600 1.00 33.22 194 SER A O 1
ATOM 1518 N N . GLN A 1 195 ? -13.067 -7.486 30.262 1.00 36.25 195 GLN A N 1
ATOM 1519 C CA . GLN A 1 195 ? -14.111 -8.457 29.961 1.00 36.25 195 GLN A CA 1
ATOM 1520 C C . GLN A 1 195 ? -15.437 -7.861 30.439 1.00 36.25 195 GLN A C 1
ATOM 1522 O O . GLN A 1 195 ? -15.689 -7.745 31.635 1.00 36.25 195 GLN A O 1
ATOM 1527 N N . LEU A 1 196 ? -16.267 -7.414 29.498 1.00 36.69 196 LEU A N 1
ATOM 1528 C CA . LEU A 1 196 ? -17.681 -7.200 29.776 1.00 36.69 196 LEU A CA 1
ATOM 1529 C C . LEU A 1 196 ? -18.279 -8.580 30.040 1.00 36.69 196 LEU A C 1
ATOM 1531 O O . LEU A 1 196 ? -18.327 -9.396 29.121 1.00 36.69 196 LEU A O 1
ATOM 1535 N N . GLU A 1 197 ? -18.707 -8.851 31.272 1.00 35.50 197 GLU A N 1
ATOM 1536 C CA . GLU A 1 197 ? -19.447 -10.076 31.563 1.00 35.50 197 GLU A CA 1
ATOM 1537 C C . GLU A 1 197 ? -20.832 -9.996 30.904 1.00 35.50 197 GLU A C 1
ATOM 1539 O O . GLU A 1 197 ? -21.631 -9.112 31.237 1.00 35.50 197 GLU A O 1
ATOM 1544 N N . PRO A 1 198 ? -21.141 -10.875 29.936 1.00 42.19 198 PRO A N 1
ATOM 1545 C CA . PRO A 1 198 ? -22.431 -10.850 29.277 1.00 42.19 198 PRO A CA 1
ATOM 1546 C C . PRO A 1 198 ? -23.518 -11.355 30.220 1.00 42.19 198 PRO A C 1
ATOM 1548 O O . PRO A 1 198 ? -23.370 -12.361 30.914 1.00 42.19 198 PRO A O 1
ATOM 1551 N N . THR A 1 199 ? -24.672 -10.694 30.198 1.00 45.94 199 THR A N 1
ATOM 1552 C CA . THR A 1 199 ? -25.857 -11.190 30.895 1.00 45.94 199 THR A CA 1
ATOM 1553 C C . THR A 1 199 ? -26.326 -12.478 30.205 1.00 45.94 199 THR A C 1
ATOM 1555 O O . THR A 1 199 ? -26.803 -12.444 29.072 1.00 45.94 199 THR A O 1
ATOM 1558 N N . VAL A 1 200 ? -26.187 -13.617 30.893 1.00 50.28 200 VAL A N 1
ATOM 1559 C CA . VAL A 1 200 ? -26.379 -14.999 30.389 1.00 50.28 200 VAL A CA 1
ATOM 1560 C C . VAL A 1 200 ? -27.685 -15.216 29.599 1.00 50.28 200 VAL A C 1
ATOM 1562 O O . VAL A 1 200 ? -27.743 -16.074 28.719 1.00 50.28 200 VAL A O 1
ATOM 1565 N N . GLN A 1 201 ? -28.727 -14.421 29.859 1.00 48.34 201 GLN A N 1
ATOM 1566 C CA . GLN A 1 201 ? -30.035 -14.535 29.204 1.00 48.34 201 GLN A CA 1
ATOM 1567 C C . GLN A 1 201 ? -30.041 -14.159 27.710 1.00 48.34 201 GLN A C 1
ATOM 1569 O O . GLN A 1 201 ? -30.812 -14.754 26.961 1.00 48.34 201 GLN A O 1
ATOM 1574 N N . SER A 1 202 ? -29.202 -13.222 27.240 1.00 53.94 202 SER A N 1
ATOM 1575 C CA . SER A 1 202 ? -29.231 -12.815 25.819 1.00 53.94 202 SER A CA 1
ATOM 1576 C C . SER A 1 202 ? -28.559 -13.840 24.899 1.00 53.94 202 SER A C 1
ATOM 1578 O O . SER A 1 202 ? -29.011 -14.050 23.773 1.00 53.94 202 SER A O 1
ATOM 1580 N N . LEU A 1 203 ? -27.541 -14.546 25.403 1.00 60.19 203 LEU A N 1
ATOM 1581 C CA . LEU A 1 203 ? -26.754 -15.526 24.650 1.00 60.19 203 LEU A CA 1
ATOM 1582 C C . LEU A 1 203 ? -27.575 -16.753 24.231 1.00 60.19 203 LEU A C 1
ATOM 1584 O O . LEU A 1 203 ? -27.390 -17.255 23.129 1.00 60.19 203 LEU A O 1
ATOM 1588 N N . GLN A 1 204 ? -28.503 -17.222 25.074 1.00 59.88 204 GLN A N 1
ATOM 1589 C CA . GLN A 1 204 ? -29.276 -18.448 24.812 1.00 59.88 204 GLN A CA 1
ATOM 1590 C C . GLN A 1 204 ? -30.321 -18.302 23.694 1.00 59.88 204 GLN A C 1
ATOM 1592 O O . GLN A 1 204 ? -30.736 -19.302 23.114 1.00 59.88 204 GLN A O 1
ATOM 1597 N N . SER A 1 205 ? -30.749 -17.074 23.385 1.00 69.88 205 SER A N 1
ATOM 1598 C CA . SER A 1 205 ? -31.713 -16.802 22.305 1.00 69.88 205 SER A CA 1
ATOM 1599 C C . SER A 1 205 ? -31.056 -16.589 20.937 1.00 69.88 205 SER A C 1
ATOM 1601 O O . SER A 1 205 ? -31.731 -16.622 19.908 1.00 69.88 205 SER A O 1
ATOM 1603 N N . ASP A 1 206 ? -29.736 -16.396 20.909 1.00 78.06 206 ASP A N 1
ATOM 1604 C CA . ASP A 1 206 ? -28.989 -16.158 19.683 1.00 78.06 206 ASP A CA 1
ATOM 1605 C C . ASP A 1 206 ? -28.802 -17.468 18.898 1.00 78.06 206 ASP A C 1
ATOM 1607 O O . ASP A 1 206 ? -28.345 -18.479 19.434 1.00 78.06 206 ASP A O 1
ATOM 1611 N N . SER A 1 207 ? -29.117 -17.460 17.600 1.00 87.88 207 SER A N 1
ATOM 1612 C CA . SER A 1 207 ? -28.985 -18.642 16.740 1.00 87.88 207 SER A CA 1
ATOM 1613 C C . SER A 1 207 ? -27.547 -19.148 16.601 1.00 87.88 207 SER A C 1
ATOM 1615 O O . SER A 1 207 ? -27.363 -20.352 16.397 1.00 87.88 207 SER A O 1
ATOM 1617 N N . PHE A 1 208 ? -26.555 -18.264 16.738 1.00 86.44 208 PHE A N 1
ATOM 1618 C CA . PHE A 1 208 ? -25.128 -18.572 16.661 1.00 86.44 208 PHE A CA 1
ATOM 1619 C C . PHE A 1 208 ? -24.573 -19.202 17.940 1.00 86.44 208 PHE A C 1
ATOM 1621 O O . PHE A 1 208 ? -23.491 -19.780 17.895 1.00 86.44 208 PHE A O 1
ATOM 1628 N N . SER A 1 209 ? -25.320 -19.189 19.051 1.00 84.62 209 SER A N 1
ATOM 1629 C CA . SER A 1 209 ? -24.918 -19.858 20.303 1.00 84.62 209 SER A CA 1
ATOM 1630 C C . SER A 1 209 ? -24.753 -21.377 20.158 1.00 84.62 209 SER A C 1
ATOM 1632 O O . SER A 1 209 ? -24.098 -22.017 20.975 1.00 84.62 209 SER A O 1
ATOM 1634 N N . ARG A 1 210 ? -25.327 -21.956 19.094 1.00 88.56 210 ARG A N 1
ATOM 1635 C CA . ARG A 1 210 ? -25.220 -23.378 18.736 1.00 88.56 210 ARG A CA 1
ATOM 1636 C C . ARG A 1 210 ? -23.922 -23.734 18.012 1.00 88.56 210 ARG A C 1
ATOM 1638 O O . ARG A 1 210 ? -23.653 -24.917 17.817 1.00 88.56 210 ARG A O 1
ATOM 1645 N N . LEU A 1 211 ? -23.162 -22.743 17.550 1.00 90.75 211 LEU A N 1
ATOM 1646 C CA . LEU A 1 211 ? -21.908 -22.976 16.843 1.00 90.75 211 LEU A CA 1
ATOM 1647 C C . LEU A 1 211 ? -20.751 -23.096 17.830 1.00 90.75 211 LEU A C 1
ATOM 1649 O O . LEU A 1 211 ? -20.692 -22.393 18.837 1.00 90.75 211 LEU A O 1
ATOM 1653 N N . VAL A 1 212 ? -19.797 -23.964 17.498 1.00 90.69 212 VAL A N 1
ATOM 1654 C CA . VAL A 1 212 ? -18.541 -24.058 18.245 1.00 90.69 212 VAL A CA 1
ATOM 1655 C C . VAL A 1 212 ? -17.677 -22.809 18.002 1.00 90.69 212 VAL A C 1
ATOM 1657 O O . VAL A 1 212 ? -17.760 -22.216 16.916 1.00 90.69 212 VAL A O 1
ATOM 1660 N N . PRO A 1 213 ? -16.838 -22.393 18.970 1.00 82.88 213 PRO A N 1
ATOM 1661 C CA . PRO A 1 213 ? -16.013 -21.189 18.860 1.00 82.88 213 PRO A CA 1
ATOM 1662 C C . PRO A 1 213 ? -15.167 -21.116 17.584 1.00 82.88 213 PRO A C 1
ATOM 1664 O O . PRO A 1 213 ? -14.988 -20.037 17.027 1.00 82.88 213 PRO A O 1
ATOM 1667 N N . GLU A 1 214 ? -14.688 -22.249 17.075 1.00 91.81 214 GLU A N 1
ATOM 1668 C CA . GLU A 1 214 ? -13.880 -22.339 15.859 1.00 91.81 214 GLU A CA 1
ATOM 1669 C C . GLU A 1 214 ? -14.657 -21.886 14.617 1.00 91.81 214 GLU A C 1
ATOM 1671 O O . GLU A 1 214 ? -14.106 -21.189 13.765 1.00 91.81 214 GLU A O 1
ATOM 1676 N N . LEU A 1 215 ? -15.948 -22.228 14.528 1.00 94.44 215 LEU A N 1
ATOM 1677 C CA . LEU A 1 215 ? -16.814 -21.791 13.430 1.00 94.44 215 LEU A CA 1
ATOM 1678 C C . LEU A 1 215 ? -17.144 -20.302 13.548 1.00 94.44 215 LEU A C 1
ATOM 1680 O O . LEU A 1 215 ? -17.163 -19.598 12.541 1.00 94.44 215 LEU A O 1
ATOM 1684 N N . LEU A 1 216 ? -17.336 -19.803 14.772 1.00 88.94 216 LEU A N 1
ATOM 1685 C CA . LEU A 1 216 ? -17.516 -18.371 15.023 1.00 88.94 216 LEU A CA 1
ATOM 1686 C C . LEU A 1 216 ? -16.266 -17.576 14.604 1.00 88.94 216 LEU A C 1
ATOM 1688 O O . LEU A 1 216 ? -16.381 -16.559 13.920 1.00 88.94 216 LEU A O 1
ATOM 1692 N N . GLN A 1 217 ? -15.068 -18.067 14.941 1.00 88.69 217 GLN A N 1
ATOM 1693 C CA . GLN A 1 217 ? -13.799 -17.476 14.500 1.00 88.69 217 GLN A CA 1
ATOM 1694 C C . GLN A 1 217 ? -13.656 -17.510 12.974 1.00 88.69 217 GLN A C 1
ATOM 1696 O O . GLN A 1 217 ? -13.265 -16.508 12.378 1.00 88.69 217 GLN A O 1
ATOM 1701 N N . ALA A 1 218 ? -14.004 -18.626 12.326 1.00 94.81 218 ALA A N 1
ATOM 1702 C CA . ALA A 1 218 ? -13.947 -18.738 10.870 1.00 94.81 218 ALA A CA 1
ATOM 1703 C C . ALA A 1 218 ? -14.844 -17.694 10.184 1.00 94.81 218 ALA A C 1
ATOM 1705 O O . ALA A 1 218 ? -14.396 -17.016 9.261 1.00 94.81 218 ALA A O 1
ATOM 1706 N N . ILE A 1 219 ? -16.071 -17.498 10.680 1.00 94.38 219 ILE A N 1
ATOM 1707 C CA . ILE A 1 219 ? -16.996 -16.487 10.150 1.00 94.38 219 ILE A CA 1
ATOM 1708 C C . ILE A 1 219 ? -16.359 -15.092 10.200 1.00 94.38 219 ILE A C 1
ATOM 1710 O O . ILE A 1 219 ? -16.287 -14.420 9.172 1.00 94.38 219 ILE A O 1
ATOM 1714 N N . VAL A 1 220 ? -15.839 -14.658 11.356 1.00 88.88 220 VAL A N 1
ATOM 1715 C CA . VAL A 1 220 ? -15.244 -13.311 11.464 1.00 88.88 220 VAL A CA 1
ATOM 1716 C C . VAL A 1 220 ? -13.960 -13.156 10.648 1.00 88.88 220 VAL A C 1
ATOM 1718 O O . VAL A 1 220 ? -13.691 -12.062 10.163 1.00 88.88 220 VAL A O 1
ATOM 1721 N N . ILE A 1 221 ? -13.182 -14.228 10.453 1.00 93.12 221 ILE A N 1
ATOM 1722 C CA . ILE A 1 221 ? -11.955 -14.213 9.640 1.00 93.12 221 ILE A CA 1
ATOM 1723 C C . ILE A 1 221 ? -12.253 -13.918 8.166 1.00 93.12 221 ILE A C 1
ATOM 1725 O O . ILE A 1 221 ? -11.437 -13.250 7.531 1.00 93.12 221 ILE A O 1
ATOM 1729 N N . HIS A 1 222 ? -13.382 -14.400 7.641 1.00 93.31 222 HIS A N 1
ATOM 1730 C CA . HIS A 1 222 ? -13.763 -14.245 6.233 1.00 93.31 222 HIS A CA 1
ATOM 1731 C C . HIS A 1 222 ? -14.538 -12.960 5.929 1.00 93.31 222 HIS A C 1
ATOM 1733 O O . HIS A 1 222 ? -14.573 -12.528 4.780 1.00 93.31 222 HIS A O 1
ATOM 1739 N N . LEU A 1 223 ? -15.179 -12.357 6.929 1.00 89.75 223 LEU A N 1
ATOM 1740 C CA . LEU A 1 223 ? -15.984 -11.156 6.728 1.00 89.75 223 LEU A CA 1
ATOM 1741 C C . LEU A 1 223 ? -15.114 -9.892 6.642 1.00 89.75 223 LEU A C 1
ATOM 1743 O O . LEU A 1 223 ? -14.139 -9.780 7.387 1.00 89.75 223 LEU A O 1
ATOM 1747 N N . PRO A 1 224 ? -15.477 -8.888 5.824 1.00 88.19 224 PRO A N 1
ATOM 1748 C CA . PRO A 1 224 ? -14.907 -7.542 5.898 1.00 88.19 224 PRO A CA 1
ATOM 1749 C C . PRO A 1 224 ? -15.077 -6.911 7.288 1.00 88.19 224 PRO A C 1
ATOM 1751 O O . PRO A 1 224 ? -16.014 -7.220 8.023 1.00 88.19 224 PRO A O 1
ATOM 1754 N N . THR A 1 225 ? -14.196 -5.976 7.660 1.00 82.25 225 THR A N 1
ATOM 1755 C CA . THR A 1 225 ? -14.228 -5.332 8.990 1.00 82.25 225 THR A CA 1
ATOM 1756 C C . THR A 1 225 ? -15.563 -4.617 9.263 1.00 82.25 225 THR A C 1
ATOM 1758 O O . THR A 1 225 ? -16.057 -4.634 10.393 1.00 82.25 225 THR A O 1
ATOM 1761 N N . SER A 1 226 ? -16.174 -4.015 8.235 1.00 78.56 226 SER A N 1
ATOM 1762 C CA . SER A 1 226 ? -17.504 -3.389 8.316 1.00 78.56 226 SER A CA 1
ATOM 1763 C C . SER A 1 226 ? -18.588 -4.380 8.731 1.00 78.56 226 SER A C 1
ATOM 1765 O O . SER A 1 226 ? -19.436 -4.066 9.565 1.00 78.56 226 SER A O 1
ATOM 1767 N N . ASP A 1 227 ? -18.527 -5.589 8.190 1.00 84.25 227 ASP A N 1
ATOM 1768 C CA . ASP A 1 227 ? -19.559 -6.603 8.362 1.00 84.25 227 ASP A CA 1
ATOM 1769 C C . ASP A 1 227 ? -19.383 -7.305 9.700 1.00 84.25 227 ASP A C 1
ATOM 1771 O O . ASP A 1 227 ? -20.363 -7.565 10.391 1.00 84.25 227 ASP A O 1
ATOM 1775 N N . VAL A 1 228 ? -18.135 -7.497 10.138 1.00 81.50 228 VAL A N 1
ATOM 1776 C CA . VAL A 1 228 ? -17.829 -7.927 11.507 1.00 81.50 228 VAL A CA 1
ATOM 1777 C C . VAL A 1 228 ? -18.380 -6.929 12.520 1.00 81.50 228 VAL A C 1
ATOM 1779 O O . VAL A 1 228 ? -18.978 -7.340 13.512 1.00 81.50 228 VAL A O 1
ATOM 1782 N N . ARG A 1 229 ? -18.249 -5.618 12.277 1.00 73.75 229 ARG A N 1
ATOM 1783 C CA . ARG A 1 229 ? -18.862 -4.600 13.145 1.00 73.75 229 ARG A CA 1
ATOM 1784 C C . ARG A 1 229 ? -20.382 -4.766 13.197 1.00 73.75 229 ARG A C 1
ATOM 1786 O O . ARG A 1 229 ? -20.936 -4.803 14.291 1.00 73.75 229 ARG A O 1
ATOM 1793 N N . SER A 1 230 ? -21.042 -4.884 12.047 1.00 73.88 230 SER A N 1
ATOM 1794 C CA . SER A 1 230 ? -22.497 -5.080 11.972 1.00 73.88 230 SER A CA 1
ATOM 1795 C C . SER A 1 230 ? -22.943 -6.366 12.675 1.00 73.88 230 SER A C 1
ATOM 1797 O O . SER A 1 230 ? -23.899 -6.349 13.446 1.00 73.88 230 SER A O 1
ATOM 1799 N N . LEU A 1 231 ? -22.207 -7.462 12.486 1.00 74.69 231 LEU A N 1
ATOM 1800 C CA . LEU A 1 231 ? -22.472 -8.758 13.104 1.00 74.69 231 LEU A CA 1
ATOM 1801 C C . LEU A 1 231 ? -22.354 -8.698 14.631 1.00 74.69 231 LEU A C 1
ATOM 1803 O O . LEU A 1 231 ? -23.221 -9.208 15.334 1.00 74.69 231 LEU A O 1
ATOM 1807 N N . ARG A 1 232 ? -21.327 -8.018 15.153 1.00 79.44 232 ARG A N 1
ATOM 1808 C CA . ARG A 1 232 ? -21.153 -7.811 16.600 1.00 79.44 232 ARG A CA 1
ATOM 1809 C C . ARG A 1 232 ? -22.219 -6.901 17.212 1.00 79.44 232 ARG A C 1
ATOM 1811 O O . ARG A 1 232 ? -22.477 -7.012 18.401 1.00 79.44 232 ARG A O 1
ATOM 1818 N N . LEU A 1 233 ? -22.827 -6.003 16.435 1.00 70.19 233 LEU A N 1
ATOM 1819 C CA . LEU A 1 233 ? -23.968 -5.200 16.894 1.00 70.19 233 LEU A CA 1
ATOM 1820 C C . LEU A 1 233 ? -25.275 -6.004 16.895 1.00 70.19 233 LEU A C 1
ATOM 1822 O O . LEU A 1 233 ? -26.138 -5.760 17.732 1.00 70.19 233 LEU A O 1
ATOM 1826 N N . ALA A 1 234 ? -25.420 -6.944 15.960 1.00 74.88 234 ALA A N 1
ATOM 1827 C CA . ALA A 1 234 ? -26.629 -7.743 15.786 1.00 74.88 234 ALA A CA 1
ATOM 1828 C C . ALA A 1 234 ? -26.673 -9.008 16.662 1.00 74.88 234 ALA A C 1
ATOM 1830 O O . ALA A 1 234 ? -27.760 -9.491 16.967 1.00 74.88 234 ALA A O 1
ATOM 1831 N N . SER A 1 235 ? -25.517 -9.552 17.053 1.00 76.00 235 SER A N 1
ATOM 1832 C CA . SER A 1 235 ? -25.401 -10.825 17.770 1.00 76.00 235 SER A CA 1
ATOM 1833 C C . SER A 1 235 ? -24.581 -10.675 19.055 1.00 76.00 235 SER A C 1
ATOM 1835 O O . SER A 1 235 ? -23.374 -10.415 18.980 1.00 76.00 235 SER A O 1
ATOM 1837 N N . PRO A 1 236 ? -25.184 -10.905 20.239 1.00 69.81 236 PRO A N 1
ATOM 1838 C CA . PRO A 1 236 ? -24.461 -10.973 21.506 1.00 69.81 236 PRO A CA 1
ATOM 1839 C C . PRO A 1 236 ? -23.317 -11.994 21.506 1.00 69.81 236 PRO A C 1
ATOM 1841 O O . PRO A 1 236 ? -22.269 -11.718 22.083 1.00 69.81 236 PRO A O 1
ATOM 1844 N N . VAL A 1 237 ? -23.478 -13.132 20.816 1.00 75.38 237 VAL A N 1
ATOM 1845 C CA . VAL A 1 237 ? -22.443 -14.180 20.710 1.00 75.38 237 VAL A CA 1
ATOM 1846 C C . VAL A 1 237 ? -21.181 -13.639 20.038 1.00 75.38 237 VAL A C 1
ATOM 1848 O O . VAL A 1 237 ? -20.071 -13.829 20.538 1.00 75.38 237 VAL A O 1
ATOM 1851 N N . PHE A 1 238 ? -21.336 -12.908 18.932 1.00 75.25 238 PHE A N 1
ATOM 1852 C CA . PHE A 1 238 ? -20.205 -12.255 18.275 1.00 75.25 238 PHE A CA 1
ATOM 1853 C C . PHE A 1 238 ? -19.719 -11.020 19.036 1.00 75.25 238 PHE A C 1
ATOM 1855 O O . PHE A 1 238 ? -18.518 -10.748 19.027 1.00 75.25 238 PHE A O 1
ATOM 1862 N N . ALA A 1 239 ? -20.603 -10.289 19.721 1.00 69.44 239 ALA A N 1
ATOM 1863 C CA . ALA A 1 239 ? -20.231 -9.147 20.556 1.00 69.44 239 ALA A CA 1
ATOM 1864 C C . ALA A 1 239 ? -19.230 -9.535 21.655 1.00 69.44 239 ALA A C 1
ATOM 1866 O O . ALA A 1 239 ? -18.312 -8.762 21.938 1.00 69.44 239 ALA A O 1
ATOM 1867 N N . THR A 1 240 ? -19.369 -10.740 22.217 1.00 67.88 240 THR A N 1
ATOM 1868 C CA . THR A 1 240 ? -18.494 -11.295 23.263 1.00 67.88 240 THR A CA 1
ATOM 1869 C C . THR A 1 240 ? -17.322 -12.112 22.726 1.00 67.88 240 THR A C 1
ATOM 1871 O O . THR A 1 240 ? -16.412 -12.436 23.480 1.00 67.88 240 THR A O 1
ATOM 1874 N N . LEU A 1 241 ? -17.315 -12.456 21.434 1.00 69.69 241 LEU A N 1
ATOM 1875 C CA . LEU A 1 241 ? -16.243 -13.247 20.832 1.00 69.69 241 LEU A CA 1
ATOM 1876 C C . LEU A 1 241 ? -14.923 -12.464 20.852 1.00 69.69 241 LEU A C 1
ATOM 1878 O O . LEU A 1 241 ? -14.835 -11.365 20.292 1.00 69.69 241 LEU A O 1
ATOM 1882 N N . GLU A 1 242 ? -13.878 -13.030 21.450 1.00 73.81 242 GLU A N 1
ATOM 1883 C CA . GLU A 1 242 ? -12.531 -12.461 21.386 1.00 73.81 242 GLU A CA 1
ATOM 1884 C C . GLU A 1 242 ? -11.966 -12.586 19.965 1.00 73.81 242 GLU A C 1
ATOM 1886 O O . GLU A 1 242 ? -12.031 -13.645 19.347 1.00 73.81 242 GLU A O 1
ATOM 1891 N N . LEU A 1 243 ? -11.420 -11.502 19.413 1.00 79.88 243 LEU A N 1
ATOM 1892 C CA . LEU A 1 243 ? -10.859 -11.508 18.060 1.00 79.88 243 LEU A CA 1
ATOM 1893 C C . LEU A 1 243 ? -9.405 -11.986 18.094 1.00 79.88 243 LEU A C 1
ATOM 1895 O O . LEU A 1 243 ? -8.537 -11.297 18.634 1.00 79.88 243 LEU A O 1
ATOM 1899 N N . SER A 1 244 ? -9.154 -13.153 17.500 1.00 82.44 244 SER A N 1
ATOM 1900 C CA . SER A 1 244 ? -7.841 -13.804 17.488 1.00 82.44 244 SER A CA 1
ATOM 1901 C C . SER A 1 244 ? -6.808 -13.089 16.605 1.00 82.44 244 SER A C 1
ATOM 1903 O O . SER A 1 244 ? -7.150 -12.365 15.673 1.00 82.44 244 SER A O 1
ATOM 1905 N N . GLU A 1 245 ? -5.518 -13.355 16.825 1.00 86.19 245 GLU A N 1
ATOM 1906 C CA . GLU A 1 245 ? -4.434 -12.885 15.940 1.00 86.19 245 GLU A CA 1
ATOM 1907 C C . GLU A 1 245 ? -4.635 -13.324 14.479 1.00 86.19 245 GLU A C 1
ATOM 1909 O O . GLU A 1 245 ? -4.309 -12.580 13.559 1.00 86.19 245 GLU A O 1
ATOM 1914 N N . ARG A 1 246 ? -5.268 -14.483 14.243 1.00 89.50 246 ARG A N 1
ATOM 1915 C CA . ARG A 1 246 ? -5.635 -14.937 12.890 1.00 89.50 246 ARG A CA 1
ATOM 1916 C C . ARG A 1 246 ? -6.668 -14.031 12.222 1.00 89.50 246 ARG A C 1
ATOM 1918 O O . ARG A 1 246 ? -6.564 -13.785 11.024 1.00 89.50 246 ARG A O 1
ATOM 1925 N N . PHE A 1 247 ? -7.636 -13.520 12.983 1.00 90.69 247 PHE A N 1
ATOM 1926 C CA . PHE A 1 247 ? -8.585 -12.524 12.484 1.00 90.69 247 PHE A CA 1
ATOM 1927 C C . PHE A 1 247 ? -7.873 -11.228 12.079 1.00 90.69 247 PHE A C 1
ATOM 1929 O O . PHE A 1 247 ? -8.118 -10.696 10.998 1.00 90.69 247 PHE A O 1
ATOM 1936 N N . TRP A 1 248 ? -6.960 -10.733 12.914 1.00 85.62 248 TRP A N 1
ATOM 1937 C CA . TRP A 1 248 ? -6.230 -9.503 12.606 1.00 85.62 248 TRP A CA 1
ATOM 1938 C C . TRP A 1 248 ? -5.280 -9.680 11.420 1.00 85.62 248 TRP A C 1
ATOM 1940 O O . TRP A 1 248 ? -5.230 -8.811 10.553 1.00 85.62 248 TRP A O 1
ATOM 1950 N N . ALA A 1 249 ? -4.611 -10.831 11.317 1.00 90.94 249 ALA A N 1
ATOM 1951 C CA . ALA A 1 249 ? -3.792 -11.187 10.161 1.00 90.94 249 ALA A CA 1
ATOM 1952 C C . ALA A 1 249 ? -4.615 -11.252 8.866 1.00 90.94 249 ALA A C 1
ATOM 1954 O O . ALA A 1 249 ? -4.139 -10.836 7.808 1.00 90.94 249 ALA A O 1
ATOM 1955 N N . SER A 1 250 ? -5.871 -11.716 8.933 1.00 91.81 250 SER A N 1
ATOM 1956 C CA . SER A 1 250 ? -6.721 -11.806 7.742 1.00 91.81 250 SER A CA 1
ATOM 1957 C C . SER A 1 250 ? -7.068 -10.442 7.144 1.00 91.81 250 SER A C 1
ATOM 1959 O O . SER A 1 250 ? -7.353 -10.361 5.955 1.00 91.81 250 SER A O 1
ATOM 1961 N N . ARG A 1 251 ? -6.948 -9.346 7.910 1.00 90.38 251 ARG A N 1
ATOM 1962 C CA . ARG A 1 251 ? -7.169 -7.978 7.405 1.00 90.38 251 ARG A CA 1
ATOM 1963 C C . ARG A 1 251 ? -6.128 -7.524 6.374 1.00 90.38 251 ARG A C 1
ATOM 1965 O O . ARG A 1 251 ? -6.378 -6.557 5.662 1.00 90.38 251 ARG A O 1
ATOM 1972 N N . PHE A 1 252 ? -4.989 -8.214 6.297 1.00 90.00 252 PHE A N 1
ATOM 1973 C CA . PHE A 1 252 ? -3.879 -7.946 5.373 1.00 90.00 252 PHE A CA 1
ATOM 1974 C C . PHE A 1 252 ? -3.848 -8.918 4.185 1.00 90.00 252 PHE A C 1
ATOM 1976 O O . PHE A 1 252 ? -2.905 -8.907 3.393 1.00 90.00 252 PHE A O 1
ATOM 1983 N N . GLN A 1 253 ? -4.841 -9.804 4.085 1.00 86.94 253 GLN A N 1
ATOM 1984 C CA . GLN A 1 253 ? -4.974 -10.742 2.974 1.00 86.94 253 GLN A CA 1
ATOM 1985 C C . GLN A 1 253 ? -5.681 -10.084 1.782 1.00 86.94 253 GLN A C 1
ATOM 1987 O O . GLN A 1 253 ? -6.362 -9.072 1.965 1.00 86.94 253 GLN A O 1
ATOM 1992 N N . PRO A 1 254 ? -5.564 -10.658 0.572 1.00 84.38 254 PRO A N 1
ATOM 1993 C CA . PRO A 1 254 ? -6.319 -10.191 -0.585 1.00 84.38 254 PRO A CA 1
ATOM 1994 C C . PRO A 1 254 ? -7.824 -10.077 -0.294 1.00 84.38 254 PRO A C 1
ATOM 1996 O O . PRO A 1 254 ? -8.399 -10.900 0.428 1.00 84.38 254 PRO A O 1
ATOM 1999 N N . GLY A 1 255 ? -8.458 -9.045 -0.844 1.00 82.38 255 GLY A N 1
ATOM 2000 C CA . GLY A 1 255 ? -9.868 -8.712 -0.644 1.00 82.38 255 GLY A CA 1
ATOM 2001 C C . GLY A 1 255 ? -10.181 -8.004 0.677 1.00 82.38 255 GLY A C 1
ATOM 2002 O O . GLY A 1 255 ? -11.355 -7.789 0.980 1.00 82.38 255 GLY A O 1
ATOM 2003 N N . HIS A 1 256 ? -9.168 -7.653 1.474 1.00 85.56 256 HIS A N 1
ATOM 2004 C CA . HIS A 1 256 ? -9.343 -7.010 2.774 1.00 85.56 256 HIS A CA 1
ATOM 2005 C C . HIS A 1 256 ? -8.656 -5.641 2.860 1.00 85.56 256 HIS A C 1
ATOM 2007 O O . HIS A 1 256 ? -7.934 -5.196 1.977 1.00 85.56 256 HIS A O 1
ATOM 2013 N N . GLU A 1 257 ? -8.919 -4.949 3.963 1.00 83.19 257 GLU A N 1
ATOM 2014 C CA . GLU A 1 257 ? -8.617 -3.536 4.184 1.00 83.19 257 GLU A CA 1
ATOM 2015 C C . GLU A 1 257 ? -7.160 -3.113 3.940 1.00 83.19 257 GLU A C 1
ATOM 2017 O O . GLU A 1 257 ? -6.911 -2.032 3.407 1.00 83.19 257 GLU A O 1
ATOM 2022 N N . PHE A 1 258 ? -6.204 -3.956 4.322 1.00 84.56 258 PHE A N 1
ATOM 2023 C CA . PHE A 1 258 ? -4.775 -3.670 4.219 1.00 84.56 258 PHE A CA 1
ATOM 2024 C C . PHE A 1 258 ? -4.071 -4.555 3.184 1.00 84.56 258 PHE A C 1
ATOM 2026 O O . PHE A 1 258 ? -2.861 -4.756 3.270 1.00 84.56 258 PHE A O 1
ATOM 2033 N N . GLU A 1 259 ? -4.801 -5.067 2.185 1.00 83.44 259 GLU A N 1
ATOM 2034 C CA . GLU A 1 259 ? -4.230 -5.893 1.106 1.00 83.44 259 GLU A CA 1
ATOM 2035 C C . GLU A 1 259 ? -3.086 -5.198 0.345 1.00 83.44 259 GLU A C 1
ATOM 2037 O O . GLU A 1 259 ? -2.174 -5.845 -0.164 1.00 83.44 259 GLU A O 1
ATOM 2042 N N . HIS A 1 260 ? -3.111 -3.865 0.308 1.00 78.44 260 HIS A N 1
ATOM 2043 C CA . HIS A 1 260 ? -2.141 -3.016 -0.377 1.00 78.44 260 HIS A CA 1
ATOM 2044 C C . HIS A 1 260 ? -0.818 -2.851 0.387 1.00 78.44 260 HIS A C 1
ATOM 2046 O O . HIS A 1 260 ? 0.042 -2.096 -0.061 1.00 78.44 260 HIS A O 1
ATOM 2052 N N . LEU A 1 261 ? -0.639 -3.518 1.535 1.00 79.44 261 LEU A N 1
ATOM 2053 C CA . LEU A 1 261 ? 0.596 -3.504 2.324 1.00 79.44 261 LEU A CA 1
ATOM 2054 C C . LEU A 1 261 ? 1.359 -4.829 2.162 1.00 79.44 261 LEU A C 1
ATOM 2056 O O . LEU A 1 261 ? 1.416 -5.639 3.092 1.00 79.44 261 LEU A O 1
ATOM 2060 N N . PRO A 1 262 ? 1.989 -5.068 0.997 1.00 67.19 262 PRO A N 1
ATOM 2061 C CA . PRO A 1 262 ? 2.634 -6.338 0.698 1.00 67.19 262 PRO A CA 1
ATOM 2062 C C . PRO A 1 262 ? 3.748 -6.677 1.692 1.00 67.19 262 PRO A C 1
ATOM 2064 O O . PRO A 1 262 ? 3.922 -7.842 2.046 1.00 67.19 262 PRO A O 1
ATOM 2067 N N . GLY A 1 263 ? 4.523 -5.685 2.141 1.00 70.00 263 GLY A N 1
ATOM 2068 C CA . GLY A 1 263 ? 5.720 -5.892 2.966 1.00 70.00 263 GLY A CA 1
ATOM 2069 C C . GLY A 1 263 ? 5.463 -6.551 4.326 1.00 70.00 263 GLY A C 1
ATOM 2070 O O . GLY A 1 263 ? 6.384 -7.124 4.902 1.00 70.00 263 GLY A O 1
ATOM 2071 N N . VAL A 1 264 ? 4.220 -6.533 4.820 1.00 76.94 264 VAL A N 1
ATOM 2072 C CA . VAL A 1 264 ? 3.876 -7.108 6.130 1.00 76.94 264 VAL A CA 1
ATOM 2073 C C . VAL A 1 264 ? 4.038 -8.632 6.143 1.00 76.94 264 VAL A C 1
ATOM 2075 O O . VAL A 1 264 ? 4.375 -9.200 7.174 1.00 76.94 264 VAL A O 1
ATOM 2078 N N . HIS A 1 265 ? 3.867 -9.309 5.004 1.00 75.94 265 HIS A N 1
ATOM 2079 C CA . HIS A 1 265 ? 3.994 -10.773 4.937 1.00 75.94 265 HIS A CA 1
ATOM 2080 C C . HIS A 1 265 ? 5.446 -11.264 4.897 1.00 75.94 265 HIS A C 1
ATOM 2082 O O . HIS A 1 265 ? 5.713 -12.383 5.323 1.00 75.94 265 HIS A O 1
ATOM 2088 N N . ASP A 1 266 ? 6.392 -10.434 4.442 1.00 77.81 266 ASP A N 1
ATOM 2089 C CA . ASP A 1 266 ? 7.821 -10.802 4.438 1.00 77.81 266 ASP A CA 1
ATOM 2090 C C . ASP A 1 266 ? 8.414 -10.737 5.847 1.00 77.81 266 ASP A C 1
ATOM 2092 O O . ASP A 1 266 ? 9.371 -11.437 6.176 1.00 77.81 266 ASP A O 1
ATOM 2096 N N . ARG A 1 267 ? 7.857 -9.847 6.672 1.00 78.31 267 ARG A N 1
ATOM 2097 C CA . ARG A 1 267 ? 8.252 -9.610 8.058 1.00 78.31 267 ARG A CA 1
ATOM 2098 C C . ARG A 1 267 ? 6.987 -9.501 8.908 1.00 78.31 267 ARG A C 1
ATOM 2100 O O . ARG A 1 267 ? 6.586 -8.384 9.244 1.00 78.31 267 ARG A O 1
ATOM 2107 N N . PRO A 1 268 ? 6.333 -10.638 9.211 1.00 80.94 268 PRO A N 1
ATOM 2108 C CA . PRO A 1 268 ? 5.100 -10.627 9.981 1.00 80.94 268 PRO A CA 1
ATOM 2109 C C . PRO A 1 268 ? 5.339 -9.988 11.357 1.00 80.94 268 PRO A C 1
ATOM 2111 O O . PRO A 1 268 ? 6.374 -10.251 11.977 1.00 80.94 268 PRO A O 1
ATOM 2114 N N . PRO A 1 269 ? 4.411 -9.145 11.845 1.00 80.62 269 PRO A N 1
ATOM 2115 C CA . PRO A 1 269 ? 4.516 -8.564 13.175 1.00 80.62 269 PRO A CA 1
ATOM 2116 C C . PRO A 1 269 ? 4.350 -9.642 14.250 1.00 80.62 269 PRO A C 1
ATOM 2118 O O . PRO A 1 269 ? 3.677 -10.651 14.042 1.00 80.62 269 PRO A O 1
ATOM 2121 N N . GLU A 1 270 ? 4.881 -9.378 15.442 1.00 80.56 270 GLU A N 1
ATOM 2122 C CA . GLU A 1 270 ? 4.633 -10.222 16.619 1.00 80.56 270 GLU A CA 1
ATOM 2123 C C . GLU A 1 270 ? 3.150 -10.219 17.030 1.00 80.56 270 GLU A C 1
ATOM 2125 O O . GLU A 1 270 ? 2.630 -11.230 17.496 1.00 80.56 270 GLU A O 1
ATOM 2130 N N . SER A 1 271 ? 2.450 -9.095 16.822 1.00 79.00 271 SER A N 1
ATOM 2131 C CA . SER A 1 271 ? 0.993 -8.993 16.958 1.00 79.00 271 SER A CA 1
ATOM 2132 C C . SER A 1 271 ? 0.385 -8.233 15.782 1.00 79.00 271 SER A C 1
ATOM 2134 O O . SER A 1 271 ? 0.591 -7.029 15.595 1.00 79.00 271 SER A O 1
ATOM 2136 N N . TRP A 1 272 ? -0.433 -8.944 15.015 1.00 82.88 272 TRP A N 1
ATOM 2137 C CA . TRP A 1 272 ? -1.260 -8.406 13.945 1.00 82.88 272 TRP A CA 1
ATOM 2138 C C . TRP A 1 272 ? -2.328 -7.465 14.477 1.00 82.88 272 TRP A C 1
ATOM 2140 O O . TRP A 1 272 ? -2.623 -6.456 13.835 1.00 82.88 272 TRP A O 1
ATOM 2150 N N . ARG A 1 273 ? -2.887 -7.758 15.660 1.00 77.06 273 ARG A N 1
ATOM 2151 C CA . ARG A 1 273 ? -3.847 -6.867 16.323 1.00 77.06 273 ARG A CA 1
ATOM 2152 C C . ARG A 1 273 ? -3.244 -5.493 16.537 1.00 77.06 273 ARG A C 1
ATOM 2154 O O . ARG A 1 273 ? -3.867 -4.482 16.212 1.00 77.06 273 ARG A O 1
ATOM 2161 N N . VAL A 1 274 ? -2.044 -5.454 17.103 1.00 69.88 274 VAL A N 1
ATOM 2162 C CA . VAL A 1 274 ? -1.401 -4.183 17.396 1.00 69.88 274 VAL A CA 1
ATOM 2163 C C . VAL A 1 274 ? -1.030 -3.462 16.107 1.00 69.88 274 VAL A C 1
ATOM 2165 O O . VAL A 1 274 ? -1.329 -2.276 15.996 1.00 69.88 274 VAL A O 1
ATOM 2168 N N . LEU A 1 275 ? -0.447 -4.150 15.120 1.00 76.25 275 LEU A N 1
ATOM 2169 C CA . LEU A 1 275 ? -0.135 -3.523 13.835 1.00 76.25 275 LEU A CA 1
ATOM 2170 C C . LEU A 1 275 ? -1.384 -2.897 13.200 1.00 76.25 275 LEU A C 1
ATOM 2172 O O . LEU A 1 275 ? -1.344 -1.745 12.772 1.00 76.25 275 LEU A O 1
ATOM 2176 N N . TYR A 1 276 ? -2.501 -3.627 13.189 1.00 76.31 276 TYR A N 1
ATOM 2177 C CA . TYR A 1 276 ? -3.781 -3.131 12.690 1.00 76.31 276 TYR A CA 1
ATOM 2178 C C . TYR A 1 276 ? -4.200 -1.835 13.401 1.00 76.31 276 TYR A C 1
ATOM 2180 O O . TYR A 1 276 ? -4.547 -0.846 12.750 1.00 76.31 276 TYR A O 1
ATOM 2188 N N . LEU A 1 277 ? -4.150 -1.816 14.737 1.00 69.44 277 LEU A N 1
ATOM 2189 C CA . LEU A 1 277 ? -4.512 -0.635 15.521 1.00 69.44 277 LEU A CA 1
ATOM 2190 C C . LEU A 1 277 ? -3.557 0.533 15.245 1.00 69.44 277 LEU A C 1
ATOM 2192 O O . LEU A 1 277 ? -4.026 1.641 14.993 1.00 69.44 277 LEU A O 1
ATOM 2196 N N . SER A 1 278 ? -2.247 0.285 15.211 1.00 66.06 278 SER A N 1
ATOM 2197 C CA . SER A 1 278 ? -1.221 1.284 14.895 1.00 66.06 278 SER A CA 1
ATOM 2198 C C . SER A 1 278 ? -1.428 1.901 13.514 1.00 66.06 278 SER A C 1
ATOM 2200 O O . SER A 1 278 ? -1.398 3.118 13.381 1.00 66.06 278 SER A O 1
ATOM 2202 N N . LEU A 1 279 ? -1.726 1.106 12.486 1.00 67.88 279 LEU A N 1
ATOM 2203 C CA . LEU A 1 279 ? -2.012 1.631 11.147 1.00 67.88 279 LEU A CA 1
ATOM 2204 C C . LEU A 1 279 ? -3.289 2.473 11.121 1.00 67.88 279 LEU A C 1
ATOM 2206 O O . LEU A 1 279 ? -3.336 3.522 10.480 1.00 67.88 279 LEU A O 1
ATOM 2210 N N . LYS A 1 280 ? -4.315 2.061 11.872 1.00 63.84 280 LYS A N 1
ATOM 2211 C CA . LYS A 1 280 ? -5.543 2.847 12.042 1.00 63.84 280 LYS A CA 1
ATOM 2212 C C . LYS A 1 280 ? -5.329 4.162 12.777 1.00 63.84 280 LYS A C 1
ATOM 2214 O O . LYS A 1 280 ? -6.100 5.091 12.546 1.00 63.84 280 LYS A O 1
ATOM 2219 N N . ILE A 1 281 ? -4.324 4.221 13.639 1.00 55.56 281 ILE A N 1
ATOM 2220 C CA . ILE A 1 281 ? -3.890 5.418 14.350 1.00 55.56 281 ILE A CA 1
ATOM 2221 C C . ILE A 1 281 ? -3.086 6.334 13.413 1.00 55.56 281 ILE A C 1
ATOM 2223 O O . ILE A 1 281 ? -3.420 7.503 13.283 1.00 55.56 281 ILE A O 1
ATOM 2227 N N . TRP A 1 282 ? -2.096 5.801 12.695 1.00 49.62 282 TRP A N 1
ATOM 2228 C CA . TRP A 1 282 ? -1.200 6.568 11.818 1.00 49.62 282 TRP A CA 1
ATOM 2229 C C . TRP A 1 282 ? -1.881 7.114 10.560 1.00 49.62 282 TRP A C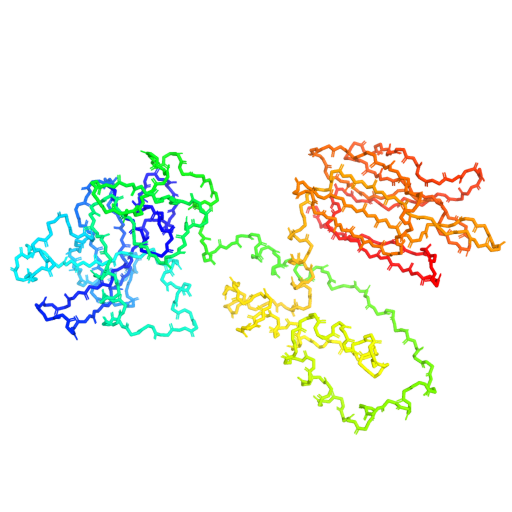 1
ATOM 2231 O O . TRP A 1 282 ? -1.478 8.145 10.036 1.00 49.62 282 TRP A O 1
ATOM 2241 N N . ALA A 1 283 ? -2.952 6.470 10.088 1.00 44.72 283 ALA A N 1
ATOM 2242 C CA . ALA A 1 283 ? -3.774 6.999 8.999 1.00 44.72 283 ALA A CA 1
ATOM 2243 C C . ALA A 1 283 ? -4.552 8.282 9.380 1.00 44.72 283 ALA A C 1
ATOM 2245 O O . ALA A 1 283 ? -5.253 8.853 8.534 1.00 44.72 283 ALA A O 1
ATOM 2246 N N . ARG A 1 284 ? -4.479 8.722 10.645 1.00 49.84 284 ARG A N 1
ATOM 2247 C CA . ARG A 1 284 ? -5.184 9.889 11.181 1.00 49.84 284 ARG A CA 1
ATOM 2248 C C . ARG A 1 284 ? -4.180 11.029 11.341 1.00 49.84 284 ARG A C 1
ATOM 2250 O O . ARG A 1 284 ? -3.268 10.943 12.156 1.00 49.84 284 ARG A O 1
ATOM 2257 N N . GLY A 1 285 ? -4.345 12.059 10.515 1.00 47.69 285 GLY A N 1
ATOM 2258 C CA . GLY A 1 285 ? -3.511 13.258 10.523 1.00 47.69 285 GLY A CA 1
ATOM 2259 C C . GLY A 1 285 ? -3.664 14.079 11.803 1.00 47.69 285 GLY A C 1
ATOM 2260 O O . GLY A 1 285 ? -4.483 13.773 12.679 1.00 47.69 285 GLY A O 1
ATOM 2261 N N . ILE A 1 286 ? -2.876 15.148 11.898 1.00 53.38 286 ILE A N 1
ATOM 2262 C CA . ILE A 1 286 ? -2.900 16.072 13.038 1.00 53.38 286 ILE A CA 1
ATOM 2263 C C . ILE A 1 286 ? -4.311 16.670 13.163 1.00 53.38 286 ILE A C 1
ATOM 2265 O O . ILE A 1 286 ? -4.913 17.106 12.181 1.00 53.38 286 ILE A O 1
ATOM 2269 N N . SER A 1 287 ? -4.872 16.655 14.376 1.00 58.81 287 SER A N 1
ATOM 2270 C CA . SER A 1 287 ? -6.215 17.186 14.638 1.00 58.81 287 SER A CA 1
ATOM 2271 C C . SER A 1 287 ? -6.202 18.717 14.682 1.00 58.81 287 SER A C 1
ATOM 2273 O O . SER A 1 287 ? -5.556 19.303 15.543 1.00 58.81 287 SER A O 1
ATOM 2275 N N . ARG A 1 288 ? -6.962 19.364 13.796 1.00 66.25 288 ARG A N 1
ATOM 2276 C CA . ARG A 1 288 ? -7.152 20.821 13.711 1.00 66.25 288 ARG A CA 1
ATOM 2277 C C . ARG A 1 288 ? -8.204 21.365 14.665 1.00 66.25 288 ARG A C 1
ATOM 2279 O O . ARG A 1 288 ? -8.123 22.509 15.107 1.00 66.25 288 ARG A O 1
ATOM 2286 N N . GLN A 1 289 ? -9.232 20.574 14.956 1.00 73.50 289 GLN A N 1
ATOM 2287 C CA . GLN A 1 289 ? -10.342 21.016 15.793 1.00 73.50 289 GLN A CA 1
ATOM 2288 C C . GLN A 1 289 ? -10.850 19.884 16.673 1.00 73.50 289 GLN A C 1
ATOM 2290 O O . GLN A 1 289 ? -10.941 18.746 16.226 1.00 73.50 289 GLN A O 1
ATOM 2295 N N . MET A 1 290 ? -11.239 20.206 17.907 1.00 84.88 290 MET A N 1
ATOM 2296 C CA . MET A 1 290 ? -11.941 19.287 18.799 1.00 84.88 290 MET A CA 1
ATOM 2297 C C . MET A 1 290 ? -13.301 19.881 19.173 1.00 84.88 290 MET A C 1
ATOM 2299 O O . MET A 1 290 ? -13.424 21.074 19.434 1.00 84.88 290 MET A O 1
ATOM 2303 N N . SER A 1 291 ? -14.344 19.062 19.194 1.00 86.75 291 SER A N 1
ATOM 2304 C CA . SER A 1 291 ? -15.681 19.447 19.651 1.00 86.75 291 SER A CA 1
ATOM 2305 C C . SER A 1 291 ? -16.185 18.425 20.660 1.00 86.75 291 SER A C 1
ATOM 2307 O O . SER A 1 291 ? -16.097 17.232 20.407 1.00 86.75 291 SER A O 1
ATOM 2309 N N . VAL A 1 292 ? -16.710 18.866 21.798 1.00 88.75 292 VAL A N 1
ATOM 2310 C CA . VAL A 1 292 ? -17.126 17.998 22.911 1.00 88.75 292 VAL A CA 1
ATOM 2311 C C . VAL A 1 292 ? -18.647 17.983 23.017 1.00 88.75 292 VAL A C 1
ATOM 2313 O O . VAL A 1 292 ? -19.279 19.039 23.016 1.00 88.75 292 VAL A O 1
ATOM 2316 N N . SER A 1 293 ? -19.223 16.789 23.115 1.00 87.75 293 SER A N 1
ATOM 2317 C CA . SER A 1 293 ? -20.650 16.554 23.341 1.00 87.75 293 SER A CA 1
ATOM 2318 C C . SER A 1 293 ? -20.926 16.267 24.815 1.00 87.75 293 SER A C 1
ATOM 2320 O O . SER A 1 293 ? -20.093 15.685 25.518 1.00 87.75 293 SER A O 1
ATOM 2322 N N . PHE A 1 294 ? -22.116 16.655 25.271 1.00 85.81 294 PHE A N 1
ATOM 2323 C CA . PHE A 1 294 ? -22.563 16.472 26.648 1.00 85.81 294 PHE A CA 1
ATOM 2324 C C . PHE A 1 294 ? -23.895 15.733 26.709 1.00 85.81 294 PHE A C 1
ATOM 2326 O O . PHE A 1 294 ? -24.717 15.845 25.800 1.00 85.81 294 PHE A O 1
ATOM 2333 N N . VAL A 1 295 ? -24.116 15.045 27.826 1.00 77.44 295 VAL A N 1
ATOM 2334 C CA . VAL A 1 295 ? -25.392 14.443 28.205 1.00 77.44 295 VAL A CA 1
ATOM 2335 C C . VAL A 1 295 ? -25.823 14.974 29.570 1.00 77.44 295 VAL A C 1
ATOM 2337 O O . VAL A 1 295 ? -25.030 15.014 30.515 1.00 77.44 295 VAL A O 1
ATOM 2340 N N . ASP A 1 296 ? -27.083 15.388 29.668 1.00 79.94 296 ASP A N 1
ATOM 2341 C CA . ASP A 1 296 ? -27.713 15.786 30.923 1.00 79.94 296 ASP A CA 1
ATOM 2342 C C . ASP A 1 296 ? -28.393 14.566 31.557 1.00 79.94 296 ASP A C 1
ATOM 2344 O O . ASP A 1 296 ? -29.205 13.885 30.931 1.00 79.94 296 ASP A O 1
ATOM 2348 N N . THR A 1 297 ? -28.037 14.269 32.806 1.00 68.81 297 THR A N 1
ATOM 2349 C CA . THR A 1 297 ? -28.596 13.160 33.592 1.00 68.81 297 THR A CA 1
ATOM 2350 C C . THR A 1 297 ? -29.132 13.678 34.925 1.00 68.81 297 THR A C 1
ATOM 2352 O O . THR A 1 297 ? -28.836 14.805 35.325 1.00 68.81 297 THR A O 1
ATOM 2355 N N . ALA A 1 298 ? -29.850 12.838 35.676 1.00 68.31 298 ALA A N 1
ATOM 2356 C CA . ALA A 1 298 ? -30.268 13.176 37.040 1.00 68.31 298 ALA A CA 1
ATOM 2357 C C . ALA A 1 298 ? -29.081 13.474 37.986 1.00 68.31 298 ALA A C 1
ATOM 2359 O O . ALA A 1 298 ? -29.230 14.238 38.933 1.00 68.31 298 ALA A O 1
ATOM 2360 N N . ALA A 1 299 ? -27.894 12.915 37.711 1.00 65.44 299 ALA A N 1
ATOM 2361 C CA . ALA A 1 299 ? -26.661 13.156 38.470 1.00 65.44 299 ALA A CA 1
ATOM 2362 C C . ALA A 1 299 ? -25.868 14.391 37.980 1.00 65.44 299 ALA A C 1
ATOM 2364 O O . ALA A 1 299 ? -24.767 14.678 38.464 1.00 65.44 299 ALA A O 1
ATOM 2365 N N . GLY A 1 300 ? -26.417 15.122 37.007 1.00 75.88 300 GLY A N 1
ATOM 2366 C CA . GLY A 1 300 ? -25.821 16.304 36.397 1.00 75.88 300 GLY A CA 1
ATOM 2367 C C . GLY A 1 300 ? -25.357 16.078 34.960 1.00 75.88 300 GLY A C 1
ATOM 2368 O O . GLY A 1 300 ? -25.651 15.056 34.332 1.00 75.88 300 GLY A O 1
ATOM 2369 N N . ARG A 1 301 ? -24.637 17.075 34.442 1.00 82.62 301 ARG A N 1
ATOM 2370 C CA . ARG A 1 301 ? -24.099 17.100 33.080 1.00 82.62 301 ARG A CA 1
ATOM 2371 C C . ARG A 1 301 ? -22.750 16.391 33.007 1.00 82.62 301 ARG A C 1
ATOM 2373 O O . ARG A 1 301 ? -21.858 16.688 33.802 1.00 82.62 301 ARG A O 1
ATOM 2380 N N . PHE A 1 302 ? -22.586 15.511 32.024 1.00 83.19 302 PHE A N 1
ATOM 2381 C CA . PHE A 1 302 ? -21.344 14.781 31.770 1.00 83.19 302 PHE A CA 1
ATOM 2382 C C . PHE A 1 302 ? -20.934 14.852 30.304 1.00 83.19 302 PHE A C 1
ATOM 2384 O O . PHE A 1 302 ? -21.759 15.119 29.434 1.00 83.19 302 PHE A O 1
ATOM 2391 N N . ILE A 1 303 ? -19.660 14.583 30.022 1.00 86.75 303 ILE A N 1
ATOM 2392 C CA . ILE A 1 303 ? -19.180 14.415 28.648 1.00 86.75 303 ILE A CA 1
ATOM 2393 C C . ILE A 1 303 ? -19.735 13.103 28.095 1.00 86.75 303 ILE A C 1
ATOM 2395 O O . ILE A 1 303 ? -19.608 12.067 28.739 1.00 86.75 303 ILE A O 1
ATOM 2399 N N . SER A 1 304 ? -20.325 13.136 26.903 1.00 85.25 304 SER A N 1
ATOM 2400 C CA . SER A 1 304 ? -20.870 11.948 26.228 1.00 85.25 304 SER A CA 1
ATOM 2401 C C . SER A 1 304 ? -19.997 11.444 25.085 1.00 85.25 304 SER A C 1
ATOM 2403 O O . SER A 1 304 ? -20.123 10.303 24.643 1.00 85.25 304 SER A O 1
ATOM 2405 N N . GLY A 1 305 ? -19.111 12.302 24.591 1.00 84.75 305 GLY A N 1
ATOM 2406 C CA . GLY A 1 305 ? -18.234 12.029 23.471 1.00 84.75 305 GLY A CA 1
ATOM 2407 C C . GLY A 1 305 ? -17.532 13.295 23.006 1.00 84.75 305 GLY A C 1
ATOM 2408 O O . GLY A 1 305 ? -17.817 14.396 23.473 1.00 84.75 305 GLY A O 1
ATOM 2409 N N . PHE A 1 306 ? -16.610 13.152 22.071 1.00 86.50 306 PHE A N 1
ATOM 2410 C CA . PHE A 1 306 ? -15.999 14.277 21.380 1.00 86.50 306 PHE A CA 1
ATOM 2411 C C . PHE A 1 306 ? -15.646 13.888 19.951 1.00 86.50 306 PHE A C 1
ATOM 2413 O O . PHE A 1 306 ? -15.531 12.714 19.620 1.00 86.50 306 PHE A O 1
ATOM 2420 N N . ASN A 1 307 ? -15.506 14.886 19.098 1.00 83.88 307 ASN A N 1
ATOM 2421 C CA . ASN A 1 307 ? -15.178 14.755 17.696 1.00 83.88 307 ASN A CA 1
ATOM 2422 C C . ASN A 1 307 ? -13.904 15.539 17.413 1.00 83.88 307 ASN A C 1
ATOM 2424 O O . ASN A 1 307 ? -13.793 16.688 17.842 1.00 83.88 307 ASN A O 1
ATOM 2428 N N . MET A 1 308 ? -12.968 14.932 16.698 1.00 80.69 308 MET A N 1
ATOM 2429 C CA . MET A 1 308 ? -11.748 15.586 16.242 1.00 80.69 308 MET A CA 1
ATOM 2430 C C . MET A 1 308 ? -11.767 15.692 14.723 1.00 80.69 308 MET A C 1
ATOM 2432 O O . MET A 1 308 ? -12.099 14.726 14.047 1.00 80.69 308 MET A O 1
ATOM 2436 N N . ILE A 1 309 ? -11.436 16.859 14.188 1.00 77.50 309 ILE A N 1
ATOM 2437 C CA . ILE A 1 309 ? -11.316 17.085 12.747 1.00 77.50 309 ILE A CA 1
ATOM 2438 C C . ILE A 1 309 ? -9.831 17.136 12.423 1.00 77.50 309 ILE A C 1
ATOM 2440 O O . ILE A 1 309 ? -9.114 17.904 13.063 1.00 77.50 309 ILE A O 1
ATOM 2444 N N . ASP A 1 310 ? -9.370 16.310 11.486 1.00 71.56 310 ASP A N 1
ATOM 2445 C CA . ASP A 1 310 ? -7.969 16.297 11.057 1.00 71.56 310 ASP A CA 1
ATOM 2446 C C . ASP A 1 310 ? -7.645 17.365 9.999 1.00 71.56 310 ASP A C 1
ATOM 2448 O O . ASP A 1 310 ? -8.504 18.128 9.558 1.00 71.56 310 ASP A O 1
ATOM 2452 N N . GLU A 1 311 ? -6.374 17.455 9.614 1.00 67.81 311 GLU A N 1
ATOM 2453 C CA . GLU A 1 311 ? -5.867 18.383 8.596 1.00 67.81 311 GLU A CA 1
ATOM 2454 C C . GLU A 1 311 ? -6.530 18.256 7.214 1.00 67.81 311 GLU A C 1
ATOM 2456 O O . GLU A 1 311 ? -6.491 19.205 6.429 1.00 67.81 311 GLU A O 1
ATOM 2461 N N . HIS A 1 312 ? -7.182 17.123 6.942 1.00 69.19 312 HIS A N 1
ATOM 2462 C CA . HIS A 1 312 ? -7.905 16.829 5.707 1.00 69.19 312 HIS A CA 1
ATOM 2463 C C . HIS A 1 312 ? -9.428 16.995 5.855 1.00 69.19 312 HIS A C 1
ATOM 2465 O O . HIS A 1 312 ? -10.182 16.432 5.062 1.00 69.19 312 HIS A O 1
ATOM 2471 N N . ASP A 1 313 ? -9.887 17.716 6.884 1.00 69.88 313 ASP A N 1
ATOM 2472 C CA . ASP A 1 313 ? -11.300 17.914 7.230 1.00 69.88 313 ASP A CA 1
ATOM 2473 C C . ASP A 1 313 ? -12.069 16.607 7.516 1.00 69.88 313 ASP A C 1
ATOM 2475 O O . ASP A 1 313 ? -13.303 16.562 7.471 1.00 69.88 313 ASP A O 1
ATOM 2479 N N . ARG A 1 314 ? -11.368 15.517 7.864 1.00 72.12 314 ARG A N 1
ATOM 2480 C CA . ARG A 1 314 ? -12.024 14.253 8.225 1.00 72.12 314 ARG A CA 1
ATOM 2481 C C . ARG A 1 314 ? -12.418 14.268 9.695 1.00 72.12 314 ARG A C 1
ATOM 2483 O O . ARG A 1 314 ? -11.618 14.581 10.573 1.00 72.12 314 ARG A O 1
ATOM 2490 N N . SER A 1 315 ? -13.665 13.884 9.951 1.00 76.38 315 SER A N 1
ATOM 2491 C CA . SER A 1 315 ? -14.275 13.852 11.280 1.00 76.38 315 SER A CA 1
ATOM 2492 C C . SER A 1 315 ? -14.041 12.504 11.970 1.00 76.38 315 SER A C 1
ATOM 2494 O O . SER A 1 315 ? -14.422 11.456 11.449 1.00 76.38 315 SER A O 1
ATOM 2496 N N . HIS A 1 316 ? -13.488 12.539 13.180 1.00 76.44 316 HIS A N 1
ATOM 2497 C CA . HIS A 1 316 ? -13.188 11.383 14.025 1.00 76.44 316 HIS A CA 1
ATOM 2498 C C . HIS A 1 316 ? -13.940 11.499 15.353 1.00 76.44 316 HIS A C 1
ATOM 2500 O O . HIS A 1 316 ? -13.476 12.135 16.300 1.00 76.44 316 HIS A O 1
ATOM 2506 N N . ALA A 1 317 ? -15.116 10.877 15.422 1.00 80.06 317 ALA A N 1
ATOM 2507 C CA . ALA A 1 317 ? -15.962 10.892 16.610 1.00 80.06 317 ALA A CA 1
ATOM 2508 C C . ALA A 1 317 ? -15.637 9.733 17.567 1.00 80.06 317 ALA A C 1
ATOM 2510 O O . ALA A 1 317 ? -15.516 8.578 17.154 1.00 80.06 317 ALA A O 1
ATOM 2511 N N . LEU A 1 318 ? -15.564 10.042 18.859 1.00 80.94 318 LEU A N 1
ATOM 2512 C CA . LEU A 1 318 ? -15.468 9.098 19.967 1.00 80.94 318 LEU A CA 1
ATOM 2513 C C . LEU A 1 318 ? -16.656 9.315 20.909 1.00 80.94 318 LEU A C 1
ATOM 2515 O O . LEU A 1 318 ? -16.900 10.437 21.346 1.00 80.94 318 LEU A O 1
ATOM 2519 N N . GLY A 1 319 ? -17.393 8.252 21.236 1.00 80.69 319 GLY A N 1
ATOM 2520 C CA . GLY A 1 319 ? -18.611 8.348 22.049 1.00 80.69 319 GLY A CA 1
ATOM 2521 C C . GLY A 1 319 ? -19.809 8.951 21.306 1.00 80.69 319 GLY A C 1
ATOM 2522 O O . GLY A 1 319 ? -19.828 9.041 20.076 1.00 80.69 319 GLY A O 1
ATOM 2523 N N . TYR A 1 320 ? -20.819 9.368 22.066 1.00 76.88 320 TYR A N 1
ATOM 2524 C CA . TYR A 1 320 ? -22.110 9.823 21.554 1.00 76.88 320 TYR A CA 1
ATOM 2525 C C . TYR A 1 320 ? -22.091 11.312 21.214 1.00 76.88 320 TYR A C 1
ATOM 2527 O O . TYR A 1 320 ? -21.735 12.152 22.047 1.00 76.88 320 TYR A O 1
ATOM 2535 N N . GLN A 1 321 ? -22.499 11.630 19.984 1.00 78.94 321 GLN A N 1
ATOM 2536 C CA . GLN A 1 321 ? -22.547 12.995 19.471 1.00 78.94 321 GLN A CA 1
ATOM 2537 C C . GLN A 1 321 ? -23.975 13.535 19.536 1.00 78.94 321 GLN A C 1
ATOM 2539 O O . GLN A 1 321 ? -24.886 12.968 18.933 1.00 78.94 321 GLN A O 1
ATOM 2544 N N . HIS A 1 322 ? -24.163 14.651 20.237 1.00 74.50 322 HIS A N 1
ATOM 2545 C CA . HIS A 1 322 ? -25.449 15.340 20.307 1.00 74.50 322 HIS A CA 1
ATOM 2546 C C . HIS A 1 322 ? -25.356 16.613 19.463 1.00 74.50 322 HIS A C 1
ATOM 2548 O O . HIS A 1 322 ? -24.781 17.614 19.884 1.00 74.50 322 HIS A O 1
ATOM 2554 N N . GLY A 1 323 ? -25.899 16.561 18.243 1.00 55.50 323 GLY A N 1
ATOM 2555 C CA . GLY A 1 323 ? -25.678 17.575 17.201 1.00 55.50 323 GLY A CA 1
ATOM 2556 C C . GLY A 1 323 ? -26.149 18.997 17.527 1.00 55.50 323 GLY A C 1
ATOM 2557 O O . GLY A 1 323 ? -25.773 19.927 16.820 1.00 55.50 323 GLY A O 1
ATOM 2558 N N . ASN A 1 324 ? -26.928 19.194 18.594 1.00 56.88 324 ASN A N 1
ATOM 2559 C CA . ASN A 1 324 ? -27.580 20.478 18.846 1.00 56.88 324 ASN A CA 1
ATOM 2560 C C . ASN A 1 324 ? -26.775 21.435 19.739 1.00 56.88 324 ASN A C 1
ATOM 2562 O O . ASN A 1 324 ? -27.050 22.629 19.699 1.00 56.88 324 ASN A O 1
ATOM 2566 N N . VAL A 1 325 ? -25.767 20.971 20.492 1.00 58.81 325 VAL A N 1
ATOM 2567 C CA . VAL A 1 325 ? -24.850 21.838 21.262 1.00 58.81 325 VAL A CA 1
ATOM 2568 C C . VAL A 1 325 ? -23.522 21.102 21.484 1.00 58.81 325 VAL A C 1
ATOM 2570 O O . VAL A 1 325 ? -23.376 20.343 22.439 1.00 58.81 325 VAL A O 1
ATOM 2573 N N . MET A 1 326 ? -22.536 21.321 20.610 1.00 74.00 326 MET A N 1
ATOM 2574 C CA . MET A 1 326 ? -21.167 20.832 20.822 1.00 74.00 326 MET A CA 1
ATOM 2575 C C . MET A 1 326 ? -20.248 21.982 21.230 1.00 74.00 326 MET A C 1
ATOM 2577 O O . MET A 1 326 ? -20.221 23.030 20.583 1.00 74.00 326 MET A O 1
ATOM 2581 N N . TRP A 1 327 ? -19.462 21.779 22.284 1.00 80.50 327 TRP A N 1
ATOM 2582 C CA . TRP A 1 327 ? -18.507 22.774 22.758 1.00 80.50 327 TRP A CA 1
ATOM 2583 C C . TRP A 1 327 ? -17.213 22.672 21.964 1.00 80.50 327 TRP A C 1
ATOM 2585 O O . TRP A 1 327 ? -16.515 21.661 22.028 1.00 80.50 327 TRP A O 1
ATOM 2595 N N . ARG A 1 328 ? -16.892 23.712 21.196 1.00 82.62 328 ARG A N 1
ATOM 2596 C CA . ARG A 1 328 ? -15.696 23.730 20.351 1.00 82.62 328 ARG A CA 1
ATOM 2597 C C . ARG A 1 328 ? -14.471 24.134 21.161 1.00 82.62 328 ARG A C 1
ATOM 2599 O O . ARG A 1 328 ? -14.505 25.103 21.913 1.00 82.62 328 ARG A O 1
ATOM 2606 N N . ILE A 1 329 ? -13.393 23.393 20.959 1.00 81.62 329 ILE A N 1
ATOM 2607 C CA . ILE A 1 329 ? -12.058 23.663 21.472 1.00 81.62 329 ILE A CA 1
ATOM 2608 C C . ILE A 1 329 ? -11.158 23.886 20.255 1.00 81.62 329 ILE A C 1
ATOM 2610 O O . ILE A 1 329 ? -10.998 22.998 19.412 1.00 81.62 329 ILE A O 1
ATOM 2614 N N . SER A 1 330 ? -10.583 25.082 20.160 1.00 78.06 330 SER A N 1
ATOM 2615 C CA . SER A 1 330 ? -9.577 25.390 19.143 1.00 78.06 330 SER A CA 1
ATOM 2616 C C . SER A 1 330 ? -8.253 24.726 19.512 1.00 78.06 330 SER A C 1
ATOM 2618 O O . SER A 1 330 ? -7.788 24.863 20.647 1.00 78.06 330 SER A O 1
ATOM 2620 N N . LEU A 1 331 ? -7.660 24.014 18.556 1.00 77.31 331 LEU A N 1
ATOM 2621 C CA . LEU A 1 331 ? -6.354 23.379 18.697 1.00 77.31 331 LEU A CA 1
ATOM 2622 C C . LEU A 1 331 ? -5.294 24.192 17.934 1.00 77.31 331 LEU A C 1
ATOM 2624 O O . LEU A 1 331 ? -5.648 24.892 16.981 1.00 77.31 331 LEU A O 1
ATOM 2628 N N . PRO A 1 332 ? -4.012 24.141 18.339 1.00 67.00 332 PRO A N 1
ATOM 2629 C CA . PRO A 1 332 ? -2.929 24.697 17.536 1.00 67.00 332 PRO A CA 1
ATOM 2630 C C . PRO A 1 332 ? -2.850 23.952 16.196 1.00 67.00 332 PRO A C 1
ATOM 2632 O O . PRO A 1 332 ? -2.917 22.728 16.171 1.00 67.00 332 PRO A O 1
ATOM 2635 N N . LEU A 1 333 ? -2.725 24.689 15.089 1.00 58.81 333 LEU A N 1
ATOM 2636 C CA . LEU A 1 333 ? -2.770 24.124 13.733 1.00 58.81 333 LEU A CA 1
ATOM 2637 C C . LEU A 1 333 ? -1.566 23.230 13.397 1.00 58.81 333 LEU A C 1
ATOM 2639 O O . LEU A 1 333 ? -1.730 22.300 12.613 1.00 58.81 333 LEU A O 1
ATOM 2643 N N . ASP A 1 334 ? -0.412 23.485 14.019 1.00 64.06 334 ASP A N 1
ATOM 2644 C CA . ASP A 1 334 ? 0.871 22.879 13.634 1.00 64.06 334 ASP A CA 1
ATOM 2645 C C . ASP A 1 334 ? 1.519 22.045 14.753 1.00 64.06 334 ASP A C 1
ATOM 2647 O O . ASP A 1 334 ? 2.642 21.566 14.603 1.00 64.06 334 ASP A O 1
ATOM 2651 N N . GLU A 1 335 ? 0.836 21.856 15.888 1.00 69.00 335 GLU A N 1
ATOM 2652 C CA . GLU A 1 335 ? 1.405 21.143 17.036 1.00 69.00 335 GLU A CA 1
ATOM 2653 C C . GLU A 1 335 ? 0.497 20.013 17.527 1.00 69.00 335 GLU A C 1
ATOM 2655 O O . GLU A 1 335 ? -0.701 20.222 17.747 1.00 69.00 335 GLU A O 1
ATOM 2660 N N . PRO A 1 336 ? 1.049 18.811 17.772 1.00 71.75 336 PRO A N 1
ATOM 2661 C CA . PRO A 1 336 ? 0.264 17.713 18.300 1.00 71.75 336 PRO A CA 1
ATOM 2662 C C . PRO A 1 336 ? -0.134 17.975 19.758 1.00 71.75 336 PRO A C 1
ATOM 2664 O O . PRO A 1 336 ? 0.654 18.449 20.580 1.00 71.75 336 PRO A O 1
ATOM 2667 N N . ILE A 1 337 ? -1.359 17.588 20.109 1.00 79.19 337 ILE A N 1
ATOM 2668 C CA . ILE A 1 337 ? -1.822 17.559 21.501 1.00 79.19 337 ILE A CA 1
ATOM 2669 C C . ILE A 1 337 ? -0.987 16.531 22.276 1.00 79.19 337 ILE A C 1
ATOM 2671 O O . ILE A 1 337 ? -0.822 15.407 21.818 1.00 79.19 337 ILE A O 1
ATOM 2675 N N . GLN A 1 338 ? -0.506 16.878 23.468 1.00 79.62 338 GLN A N 1
ATOM 2676 C CA . GLN A 1 338 ? 0.252 15.996 24.373 1.00 79.62 338 GLN A CA 1
ATOM 2677 C C . GLN A 1 338 ? -0.632 15.262 25.393 1.00 79.62 338 GLN A C 1
ATOM 2679 O O . GLN A 1 338 ? -0.137 14.547 26.264 1.00 79.62 338 GLN A O 1
ATOM 2684 N N . GLY A 1 339 ? -1.945 15.439 25.334 1.00 82.75 339 GLY A N 1
ATOM 2685 C CA . GLY A 1 339 ? -2.908 14.711 26.152 1.00 82.75 339 GLY A CA 1
ATOM 2686 C C . GLY A 1 339 ? -4.053 15.588 26.631 1.00 82.75 339 GLY A C 1
ATOM 2687 O O . GLY A 1 339 ? -4.415 16.558 25.967 1.00 82.75 339 GLY A O 1
ATOM 2688 N N . TRP A 1 340 ? -4.621 15.257 27.788 1.00 84.94 340 TRP A N 1
ATOM 2689 C CA . TRP A 1 340 ? -5.795 15.936 28.334 1.00 84.94 340 TRP A CA 1
ATOM 2690 C C . TRP A 1 340 ? -5.662 16.249 29.815 1.00 84.94 340 TRP A C 1
ATOM 2692 O O . TRP A 1 340 ? -5.045 15.511 30.581 1.00 84.94 340 TRP A O 1
ATOM 2702 N N . GLU A 1 341 ? -6.314 17.328 30.227 1.00 84.38 341 GLU A N 1
ATOM 2703 C CA . GLU A 1 341 ? -6.682 17.549 31.617 1.00 84.38 341 GLU A CA 1
ATOM 2704 C C . GLU A 1 341 ? -8.189 17.357 31.771 1.00 84.38 341 GLU A C 1
ATOM 2706 O O . GLU A 1 341 ? -8.986 17.846 30.968 1.00 84.38 341 GLU A O 1
ATOM 2711 N N . LEU A 1 342 ? -8.571 16.604 32.796 1.00 81.19 342 LEU A N 1
ATOM 2712 C CA . LEU A 1 342 ? -9.931 16.154 33.049 1.00 81.19 342 LEU A CA 1
ATOM 2713 C C . LEU A 1 342 ? -10.380 16.672 34.407 1.00 81.19 342 LEU A C 1
ATOM 2715 O O . LEU A 1 342 ? -9.601 16.666 35.359 1.00 81.19 342 LEU A O 1
ATOM 2719 N N . ALA A 1 343 ? -11.645 17.066 34.513 1.00 75.62 343 ALA A N 1
ATOM 2720 C CA . ALA A 1 343 ? -12.299 17.281 35.797 1.00 75.62 343 ALA A CA 1
ATOM 2721 C C . ALA A 1 343 ? -13.431 16.263 35.945 1.00 75.62 343 ALA A C 1
ATOM 2723 O O . ALA A 1 343 ? -14.344 16.218 35.112 1.00 75.62 343 ALA A O 1
ATOM 2724 N N . MET A 1 344 ? -13.353 15.441 36.988 1.00 68.38 344 MET A N 1
ATOM 2725 C CA . MET A 1 344 ? -14.291 14.346 37.242 1.00 68.38 344 MET A CA 1
ATOM 2726 C C . MET A 1 344 ? -14.613 14.228 38.730 1.00 68.38 344 MET A C 1
ATOM 2728 O O . MET A 1 344 ? -13.791 14.563 39.581 1.00 68.38 344 MET A O 1
ATOM 2732 N N . ASP A 1 345 ? -15.812 13.742 39.027 1.00 62.69 345 ASP A N 1
ATOM 2733 C CA . ASP A 1 345 ? -16.174 13.205 40.338 1.00 62.69 345 ASP A CA 1
ATOM 2734 C C . ASP A 1 345 ? -16.331 11.679 40.247 1.00 62.69 345 ASP A C 1
ATOM 2736 O O . ASP A 1 345 ? -16.095 11.078 39.198 1.00 62.69 345 ASP A O 1
ATOM 2740 N N . LEU A 1 346 ? -16.759 11.048 41.344 1.00 61.69 346 LEU A N 1
ATOM 2741 C CA . LEU A 1 346 ? -17.032 9.608 41.391 1.00 61.69 346 LEU A CA 1
ATOM 2742 C C . LEU A 1 346 ? -18.087 9.152 40.370 1.00 61.69 346 LEU A C 1
ATOM 2744 O O . LEU A 1 346 ? -18.196 7.961 40.103 1.00 61.69 346 LEU A O 1
ATOM 2748 N N . SER A 1 347 ? -18.879 10.075 39.816 1.00 61.25 347 SER A N 1
ATOM 2749 C CA . SER A 1 347 ? -19.919 9.758 38.844 1.00 61.25 347 SER A CA 1
ATOM 2750 C C . SER A 1 347 ? -19.431 9.839 37.401 1.00 61.25 347 SER A C 1
ATOM 2752 O O . SER A 1 347 ? -20.110 9.278 36.552 1.00 61.25 347 SER A O 1
ATOM 2754 N N . GLY A 1 348 ? -18.301 10.482 37.083 1.00 67.00 348 GLY A N 1
ATOM 2755 C CA . GLY A 1 348 ? -17.729 10.485 35.728 1.00 67.00 348 GLY A CA 1
ATOM 2756 C C . GLY A 1 348 ? -17.087 11.807 35.300 1.00 67.00 348 GLY A C 1
ATOM 2757 O O . GLY A 1 348 ? -16.910 12.732 36.096 1.00 67.00 348 GLY A O 1
ATOM 2758 N N . ILE A 1 349 ? -16.730 11.901 34.012 1.00 78.75 349 ILE A N 1
ATOM 2759 C CA . ILE A 1 349 ? -16.016 13.056 33.451 1.00 78.75 349 ILE A CA 1
ATOM 2760 C C . ILE A 1 349 ? -16.989 14.189 33.129 1.00 78.75 349 ILE A C 1
ATOM 2762 O O . ILE A 1 349 ? -17.905 14.039 32.319 1.00 78.75 349 ILE A O 1
ATOM 2766 N N . LYS A 1 350 ? -16.752 15.356 33.735 1.00 80.25 350 LYS A N 1
ATOM 2767 C CA . LYS A 1 350 ? -17.594 16.550 33.578 1.00 80.25 350 LYS A CA 1
ATOM 2768 C C . LYS A 1 350 ? -16.941 17.643 32.741 1.00 80.25 350 LYS A C 1
ATOM 2770 O O . LYS A 1 350 ? -17.651 18.441 32.132 1.00 80.25 350 LYS A O 1
ATOM 2775 N N . ARG A 1 351 ? -15.603 17.692 32.691 1.00 84.88 351 ARG A N 1
ATOM 2776 C CA . ARG A 1 351 ? -14.868 18.665 31.870 1.00 84.88 351 ARG A CA 1
ATOM 2777 C C . ARG A 1 351 ? -13.594 18.087 31.278 1.00 84.88 351 ARG A C 1
ATOM 2779 O O . ARG A 1 351 ? -12.964 17.226 31.890 1.00 84.88 351 ARG A O 1
ATOM 2786 N N . ILE A 1 352 ? -13.197 18.633 30.133 1.00 88.12 352 ILE A N 1
ATOM 2787 C CA . ILE A 1 352 ? -11.971 18.267 29.422 1.00 88.12 352 ILE A CA 1
ATOM 2788 C C . ILE A 1 352 ? -11.305 19.506 28.816 1.00 88.12 352 ILE A C 1
ATOM 2790 O O . ILE A 1 352 ? -11.983 20.418 28.336 1.00 88.12 352 ILE A O 1
ATOM 2794 N N . ALA A 1 353 ? -9.978 19.525 28.832 1.00 88.06 353 ALA A N 1
ATOM 2795 C CA . ALA A 1 353 ? -9.137 20.433 28.062 1.00 88.06 353 ALA A CA 1
ATOM 2796 C C . ALA A 1 353 ? -7.992 19.631 27.432 1.00 88.06 353 ALA A C 1
ATOM 2798 O O . ALA A 1 353 ? -7.514 18.667 28.028 1.00 88.06 353 ALA A O 1
ATOM 2799 N N . ALA A 1 354 ? -7.550 20.014 26.239 1.00 86.81 354 ALA A N 1
ATOM 2800 C CA . ALA A 1 354 ? -6.368 19.432 25.617 1.00 86.81 354 ALA A CA 1
ATOM 2801 C C . ALA A 1 354 ? -5.096 20.106 26.158 1.00 86.81 354 ALA A C 1
ATOM 2803 O O . ALA A 1 354 ? -5.098 21.300 26.469 1.00 86.81 354 ALA A O 1
ATOM 2804 N N . VAL A 1 355 ? -4.015 19.337 26.269 1.00 84.75 355 VAL A N 1
ATOM 2805 C CA . VAL A 1 355 ? -2.689 19.802 26.696 1.00 84.75 355 VAL A CA 1
ATOM 2806 C C . VAL A 1 355 ? -1.831 20.044 25.457 1.00 84.75 355 VAL A C 1
ATOM 2808 O O . VAL A 1 355 ? -1.635 19.132 24.657 1.00 84.75 355 VAL A O 1
ATOM 2811 N N . GLN A 1 356 ? -1.319 21.258 25.296 1.00 83.94 356 GLN A N 1
ATOM 2812 C CA . GLN A 1 356 ? -0.471 21.670 24.175 1.00 83.94 356 GLN A CA 1
ATOM 2813 C C . GLN A 1 356 ? 0.991 21.247 24.381 1.00 83.94 356 GLN A C 1
ATOM 2815 O O . GLN A 1 356 ? 1.369 20.825 25.480 1.00 83.94 356 GLN A O 1
ATOM 2820 N N . SER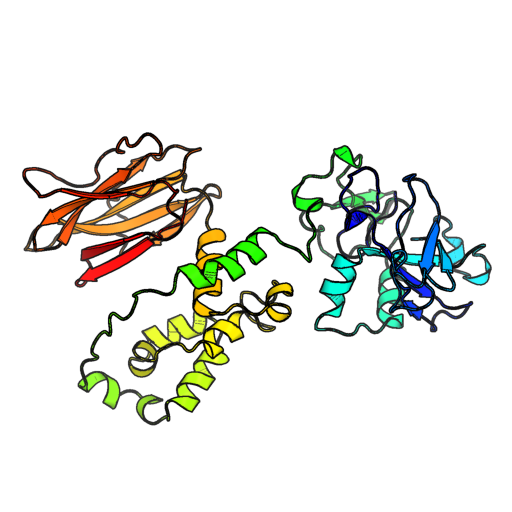 A 1 357 ? 1.811 21.372 23.331 1.00 79.12 357 SER A N 1
ATOM 2821 C CA . SER A 1 357 ? 3.231 20.991 23.345 1.00 79.12 357 SER A CA 1
ATOM 2822 C C . SER A 1 357 ? 4.042 21.740 24.420 1.00 79.12 357 SER A C 1
ATOM 2824 O O . SER A 1 357 ? 4.876 21.152 25.113 1.00 79.12 357 SER A O 1
ATOM 2826 N N . ASP A 1 358 ? 3.715 23.020 24.628 1.00 79.38 358 ASP A N 1
ATOM 2827 C CA . ASP A 1 358 ? 4.290 23.913 25.639 1.00 79.38 358 ASP A CA 1
ATOM 2828 C C . ASP A 1 358 ? 3.751 23.647 27.061 1.00 79.38 358 ASP A C 1
ATOM 2830 O O . ASP A 1 358 ? 4.142 24.297 28.031 1.00 79.38 358 ASP A O 1
ATOM 2834 N N . GLY A 1 359 ? 2.849 22.670 27.202 1.00 77.00 359 GLY A N 1
ATOM 2835 C CA . GLY A 1 359 ? 2.196 22.303 28.451 1.00 77.00 359 GLY A CA 1
ATOM 2836 C C . GLY A 1 359 ? 1.033 23.202 28.871 1.00 77.00 359 GLY A C 1
ATOM 2837 O O . GLY A 1 359 ? 0.456 22.939 29.932 1.00 77.00 359 GLY A O 1
ATOM 2838 N N . LYS A 1 360 ? 0.653 24.215 28.081 1.00 85.81 360 LYS A N 1
ATOM 2839 C CA . LYS A 1 360 ? -0.563 25.001 28.327 1.00 85.81 360 LYS A CA 1
ATOM 2840 C C . LYS A 1 360 ? -1.816 24.193 28.006 1.00 85.81 360 LYS A C 1
ATOM 2842 O O . LYS A 1 360 ? -1.797 23.219 27.258 1.00 85.81 360 LYS A O 1
ATOM 2847 N N . LEU A 1 361 ? -2.927 24.611 28.602 1.00 84.12 361 LEU A N 1
ATOM 2848 C CA . LEU A 1 361 ? -4.239 24.022 28.358 1.00 84.12 361 LEU A CA 1
ATOM 2849 C C . LEU A 1 361 ? -5.005 24.848 27.332 1.00 84.12 361 LEU A C 1
ATOM 2851 O O . LEU A 1 361 ? -4.948 26.079 27.344 1.00 84.12 361 LEU A O 1
ATOM 2855 N N . THR A 1 362 ? -5.794 24.171 26.506 1.00 87.75 362 THR A N 1
ATOM 2856 C CA . THR A 1 362 ? -6.852 24.824 25.734 1.00 87.75 362 THR A CA 1
ATOM 2857 C C . THR A 1 362 ? -7.967 25.342 26.649 1.00 87.75 362 THR A C 1
ATOM 2859 O O . THR A 1 362 ? -8.003 25.072 27.853 1.00 87.75 362 THR A O 1
ATOM 2862 N N . SER A 1 363 ? -8.950 26.038 26.070 1.00 86.62 363 SER A N 1
ATOM 2863 C CA . SER A 1 363 ? -10.201 26.329 26.772 1.00 86.62 363 SER A CA 1
ATOM 2864 C C . SER A 1 363 ? -10.853 25.037 27.272 1.00 86.62 363 SER A C 1
ATOM 2866 O O . SER A 1 363 ? -10.966 24.064 26.521 1.00 86.62 363 SER A O 1
ATOM 2868 N N . TRP A 1 364 ? -11.316 25.047 28.520 1.00 87.38 364 TRP A N 1
ATOM 2869 C CA . TRP A 1 364 ? -12.082 23.946 29.092 1.00 87.38 364 TRP A CA 1
ATOM 2870 C C . TRP A 1 364 ? -13.471 23.862 28.462 1.00 87.38 364 TRP A C 1
ATOM 2872 O O . TRP A 1 364 ? -14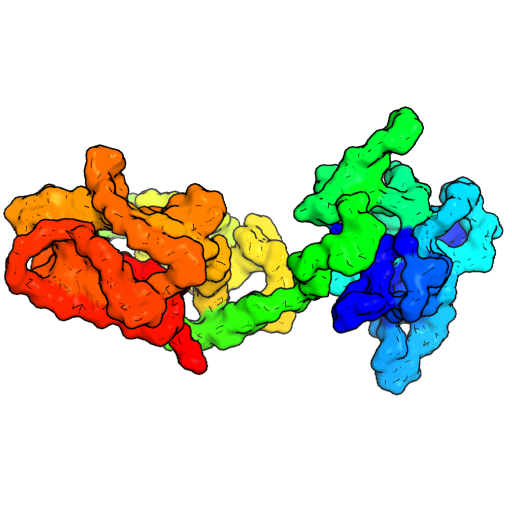.193 24.859 28.418 1.00 87.38 364 TRP A O 1
ATOM 2882 N N . ALA A 1 365 ? -13.872 22.660 28.059 1.00 87.19 365 ALA A N 1
ATOM 2883 C CA . ALA A 1 365 ? -15.258 22.348 27.738 1.00 87.19 365 ALA A CA 1
ATOM 2884 C C . ALA A 1 365 ? -15.953 21.761 28.977 1.00 87.19 365 ALA A C 1
ATOM 2886 O O . ALA A 1 365 ? -15.458 20.795 29.559 1.00 87.19 365 ALA A O 1
ATOM 2887 N N . GLY A 1 366 ? -17.093 22.340 29.369 1.00 82.94 366 GLY A N 1
ATOM 2888 C CA . GLY A 1 366 ? -17.898 21.926 30.529 1.00 82.94 366 GLY A CA 1
ATOM 2889 C C . GLY A 1 366 ? -17.869 22.925 31.695 1.00 82.94 366 GLY A C 1
ATOM 2890 O O . GLY A 1 366 ? -16.999 23.799 31.772 1.00 82.94 366 GLY A O 1
ATOM 2891 N N . GLU A 1 367 ? -18.818 22.790 32.620 1.00 69.94 367 GLU A N 1
ATOM 2892 C CA . GLU A 1 367 ? -19.098 23.746 33.706 1.00 69.94 367 GLU A CA 1
ATOM 2893 C C . GLU A 1 367 ? -18.336 23.431 35.008 1.00 69.94 367 GLU A C 1
ATOM 2895 O O . GLU A 1 367 ? -17.959 22.284 35.248 1.00 69.94 367 GLU A O 1
ATOM 2900 N N . SER A 1 368 ? -18.056 24.448 35.839 1.00 58.16 368 SER A N 1
ATOM 2901 C CA . SER A 1 368 ? -17.120 24.343 36.970 1.00 58.16 368 SER A CA 1
ATOM 2902 C C . SER A 1 368 ? -17.614 24.957 38.274 1.00 58.16 368 SER A C 1
ATOM 2904 O O . SER A 1 368 ? -17.945 26.139 38.289 1.00 58.16 368 SER A O 1
ATOM 2906 N N . ALA A 1 369 ? -17.428 24.219 39.372 1.00 53.62 369 ALA A N 1
ATOM 2907 C CA . ALA A 1 369 ? -16.520 24.610 40.459 1.00 53.62 369 ALA A CA 1
ATOM 2908 C C . ALA A 1 369 ? -16.190 23.389 41.354 1.00 53.62 369 ALA A C 1
ATOM 2910 O O . ALA A 1 369 ? -17.065 22.579 41.634 1.00 53.62 369 ALA A O 1
ATOM 2911 N N . GLY A 1 370 ? -14.931 23.249 41.798 1.00 60.47 370 GLY A N 1
ATOM 2912 C CA . GLY A 1 370 ? -14.548 22.354 42.910 1.00 60.47 370 GLY A CA 1
ATOM 2913 C C . GLY A 1 370 ? -14.209 20.883 42.610 1.00 60.47 370 GLY A C 1
ATOM 2914 O O . GLY A 1 370 ? -13.955 20.136 43.549 1.00 60.47 370 GLY A O 1
ATOM 2915 N N . LEU A 1 371 ? -14.178 20.445 41.347 1.00 64.56 371 LEU A N 1
ATOM 2916 C CA . LEU A 1 371 ? -13.892 19.041 41.007 1.00 64.56 371 LEU A CA 1
ATOM 2917 C C . LEU A 1 371 ? -12.384 18.707 41.003 1.00 64.56 371 LEU A C 1
ATOM 2919 O O . LEU A 1 371 ? -11.594 19.522 40.508 1.00 64.56 371 LEU A O 1
ATOM 2923 N N . PRO A 1 372 ? -11.984 17.505 41.473 1.00 64.75 372 PRO A N 1
ATOM 2924 C CA . PRO A 1 372 ? -10.632 16.981 41.307 1.00 64.75 372 PRO A CA 1
ATOM 2925 C C . PRO A 1 372 ? -10.190 16.976 39.843 1.00 64.75 372 PRO A C 1
ATOM 2927 O O . PRO A 1 372 ? -10.960 16.624 38.943 1.00 64.75 372 PRO A O 1
ATOM 2930 N N . ARG A 1 373 ? -8.932 17.361 39.615 1.00 75.19 373 ARG A N 1
ATOM 2931 C CA . ARG A 1 373 ? -8.329 17.412 38.283 1.00 75.19 373 ARG A CA 1
ATOM 2932 C C . ARG A 1 373 ? -7.350 16.272 38.090 1.00 75.19 373 ARG A C 1
ATOM 2934 O O . ARG A 1 373 ? -6.533 15.999 38.965 1.00 75.19 373 ARG A O 1
ATOM 2941 N N . TRP A 1 374 ? -7.406 15.673 36.914 1.00 69.75 374 TRP A N 1
ATOM 2942 C CA . TRP A 1 374 ? -6.550 14.570 36.509 1.00 69.75 374 TRP A CA 1
ATOM 2943 C C . TRP A 1 374 ? -5.857 14.946 35.214 1.00 69.75 374 TRP A C 1
ATOM 2945 O O . TRP A 1 374 ? -6.506 15.383 34.263 1.00 69.75 374 TRP A O 1
ATOM 2955 N N . ARG A 1 375 ? -4.535 14.799 35.176 1.00 77.38 375 ARG A N 1
ATOM 2956 C CA . ARG A 1 375 ? -3.736 15.117 33.995 1.00 77.38 375 ARG A CA 1
ATOM 2957 C C . ARG A 1 375 ? -3.236 13.832 33.356 1.00 77.38 375 ARG A C 1
ATOM 2959 O O . ARG A 1 375 ? -2.514 13.064 33.979 1.00 77.38 375 ARG A O 1
ATOM 2966 N N . LEU A 1 376 ? -3.603 13.648 32.097 1.00 75.94 376 LEU A N 1
ATOM 2967 C CA . LEU A 1 376 ? -3.163 12.572 31.226 1.00 75.94 376 LEU A CA 1
ATOM 2968 C C . LEU A 1 376 ? -2.229 13.185 30.177 1.00 75.94 376 LEU A C 1
ATOM 2970 O O . LEU A 1 376 ? -2.708 13.675 29.161 1.00 75.94 376 LEU A O 1
ATOM 2974 N N . LYS A 1 377 ? -0.918 13.217 30.441 1.00 76.00 377 LYS A N 1
ATOM 2975 C CA . LYS A 1 377 ? 0.096 13.851 29.578 1.00 76.00 377 LYS A CA 1
ATOM 2976 C C . LYS A 1 377 ? 1.325 12.947 29.436 1.00 76.00 377 LYS A C 1
ATOM 2978 O O . LYS A 1 377 ? 1.750 12.378 30.431 1.00 76.00 377 LYS A O 1
ATOM 2983 N N . GLU A 1 378 ? 1.912 12.903 28.240 1.00 72.94 378 GLU A N 1
ATOM 2984 C CA . GLU A 1 378 ? 3.267 12.378 27.978 1.00 72.94 378 GLU A CA 1
ATOM 2985 C C . GLU A 1 378 ? 4.049 13.372 27.095 1.00 72.94 378 GLU A C 1
ATOM 2987 O O . GLU A 1 378 ? 3.472 14.349 26.607 1.00 72.94 378 GLU A O 1
ATOM 2992 N N . ALA A 1 379 ? 5.357 13.156 26.907 1.00 66.44 379 ALA A N 1
ATOM 2993 C CA . ALA A 1 379 ? 6.212 14.039 26.100 1.00 66.44 379 ALA A CA 1
ATOM 2994 C C . ALA A 1 379 ? 5.820 14.045 24.609 1.00 66.44 379 ALA A C 1
ATOM 2996 O O . ALA A 1 379 ? 5.892 15.075 23.937 1.00 66.44 379 ALA A O 1
ATOM 2997 N N . GLN A 1 380 ? 5.363 12.902 24.102 1.00 70.44 380 GLN A N 1
ATOM 2998 C CA . GLN A 1 380 ? 4.969 12.701 22.715 1.00 70.44 380 GLN A CA 1
ATOM 2999 C C . GLN A 1 380 ? 3.527 13.144 22.468 1.00 70.44 380 GLN A C 1
ATOM 3001 O O . GLN A 1 380 ? 2.668 13.080 23.357 1.00 70.44 380 GLN A O 1
ATOM 3006 N N . GLY A 1 381 ? 3.246 13.520 21.220 1.00 71.00 381 GLY A N 1
ATOM 3007 C CA . GLY A 1 381 ? 1.892 13.769 20.736 1.00 71.00 381 GLY A CA 1
ATOM 3008 C C . GLY A 1 381 ? 0.978 12.556 20.910 1.00 71.00 381 GLY A C 1
ATOM 3009 O O . GLY A 1 381 ? 1.441 11.417 20.897 1.00 71.00 381 GLY A O 1
ATOM 3010 N N . VAL A 1 382 ? -0.316 12.793 21.109 1.00 72.88 382 VAL A N 1
ATOM 3011 C CA . VAL A 1 382 ? -1.323 11.735 21.170 1.00 72.88 382 VAL A CA 1
ATOM 3012 C C . VAL A 1 382 ? -1.582 11.218 19.764 1.00 72.88 382 VAL A C 1
ATOM 3014 O O . VAL A 1 382 ? -1.963 11.987 18.884 1.00 72.88 382 VAL A O 1
ATOM 3017 N N . SER A 1 383 ? -1.436 9.911 19.581 1.00 67.75 383 SER A N 1
ATOM 3018 C CA . SER A 1 383 ? -1.801 9.237 18.339 1.00 67.75 383 SER A CA 1
ATOM 3019 C C . SER A 1 383 ? -3.084 8.411 18.502 1.00 67.75 383 SER A C 1
ATOM 3021 O O . SER A 1 383 ? -3.908 8.334 17.590 1.00 67.75 383 SER A O 1
ATOM 3023 N N . ALA A 1 384 ? -3.338 7.865 19.694 1.00 66.12 384 ALA A N 1
ATOM 3024 C CA . ALA A 1 384 ? -4.490 7.013 19.959 1.00 66.12 384 ALA A CA 1
ATOM 3025 C C . ALA A 1 384 ? -5.230 7.416 21.227 1.00 66.12 384 ALA A C 1
ATOM 3027 O O . ALA A 1 384 ? -4.625 7.746 22.247 1.00 66.12 384 ALA A O 1
ATOM 3028 N N . VAL A 1 385 ? -6.557 7.293 21.184 1.00 71.75 385 VAL A N 1
ATOM 3029 C CA . VAL A 1 385 ? -7.420 7.532 22.341 1.00 71.75 385 VAL A CA 1
ATOM 3030 C C . VAL A 1 385 ? -8.369 6.369 22.512 1.00 71.75 385 VAL A C 1
ATOM 3032 O O . VAL A 1 385 ? -9.050 5.971 21.565 1.00 71.75 385 VAL A O 1
ATOM 3035 N N . LYS A 1 386 ? -8.442 5.853 23.733 1.00 75.56 386 LYS A N 1
ATOM 3036 C CA . LYS A 1 386 ? -9.499 4.943 24.161 1.00 75.56 386 LYS A CA 1
ATOM 3037 C C . LYS A 1 386 ? -10.379 5.677 25.162 1.00 75.56 386 LYS A C 1
ATOM 3039 O O . LYS A 1 386 ? -9.884 6.438 25.986 1.00 75.56 386 LYS A O 1
ATOM 3044 N N . ALA A 1 387 ? -11.678 5.431 25.081 1.00 75.12 387 ALA A N 1
ATOM 3045 C CA . ALA A 1 387 ? -12.667 5.934 26.017 1.00 75.12 387 ALA A CA 1
ATOM 3046 C C . ALA A 1 387 ? -13.571 4.795 26.490 1.00 75.12 387 ALA A C 1
ATOM 3048 O O . ALA A 1 387 ? -13.841 3.864 25.729 1.00 75.12 387 ALA A O 1
ATOM 3049 N N . GLU A 1 388 ? -14.057 4.895 27.722 1.00 72.81 388 GLU A N 1
ATOM 3050 C CA . GLU A 1 388 ? -15.031 3.969 28.301 1.00 72.81 388 GLU A CA 1
ATOM 3051 C C . GLU A 1 388 ? -16.252 4.747 28.776 1.00 72.81 388 GLU A C 1
ATOM 3053 O O . GLU A 1 388 ? -16.130 5.868 29.282 1.00 72.81 388 GLU A O 1
ATOM 3058 N N . PHE A 1 389 ? -17.429 4.148 28.597 1.00 70.81 389 PHE A N 1
ATOM 3059 C CA . PHE A 1 389 ? -18.709 4.805 28.818 1.00 70.81 389 PHE A CA 1
ATOM 3060 C C . PHE A 1 389 ? -19.600 3.983 29.749 1.00 70.81 389 PHE A C 1
ATOM 3062 O O . PHE A 1 389 ? -19.708 2.768 29.602 1.00 70.81 389 PHE A O 1
ATOM 3069 N N . ASP A 1 390 ? -20.270 4.676 30.665 1.00 67.31 390 ASP A N 1
ATOM 3070 C CA . ASP A 1 390 ? -21.398 4.183 31.452 1.00 67.31 390 ASP A CA 1
ATOM 3071 C C . ASP A 1 390 ? -22.681 4.741 30.820 1.00 67.31 390 ASP A C 1
ATOM 3073 O O . ASP A 1 390 ? -22.951 5.946 30.881 1.00 67.31 390 ASP A O 1
ATOM 3077 N N . ALA A 1 391 ? -23.415 3.878 30.113 1.00 73.81 391 ALA A N 1
ATOM 3078 C CA . ALA A 1 391 ? -24.474 4.255 29.178 1.00 73.81 391 ALA A CA 1
ATOM 3079 C C . ALA A 1 391 ? -24.007 5.310 28.150 1.00 73.81 391 ALA A C 1
ATOM 3081 O O . ALA A 1 391 ? -23.299 4.978 27.200 1.00 73.81 391 ALA A O 1
ATOM 3082 N N . LEU A 1 392 ? -24.403 6.575 28.328 1.00 73.75 392 LEU A N 1
ATOM 3083 C CA . LEU A 1 392 ? -24.059 7.695 27.442 1.00 73.75 392 LEU A CA 1
ATOM 3084 C C . LEU A 1 392 ? -22.939 8.586 27.991 1.00 73.75 392 LEU A C 1
ATOM 3086 O O . LEU A 1 392 ? -22.557 9.547 27.335 1.00 73.75 392 LEU A O 1
ATOM 3090 N N . LYS A 1 393 ? -22.433 8.311 29.195 1.00 73.81 393 LYS A N 1
ATOM 3091 C CA . LYS A 1 393 ? -21.493 9.167 29.925 1.00 73.81 393 LYS A CA 1
ATOM 3092 C C . LYS A 1 393 ? -20.081 8.602 29.851 1.00 73.81 393 LYS A C 1
ATOM 3094 O O . LYS A 1 393 ? -19.859 7.443 30.179 1.00 73.81 393 LYS A O 1
ATOM 3099 N N . LEU A 1 394 ? -19.117 9.441 29.495 1.00 75.94 394 LEU A N 1
ATOM 3100 C CA . LEU A 1 394 ? -17.693 9.131 29.516 1.00 75.94 394 LEU A CA 1
ATOM 3101 C C . LEU A 1 394 ? -17.203 8.993 30.966 1.00 75.94 394 LEU A C 1
ATOM 3103 O O . LEU A 1 394 ? -17.294 9.936 31.758 1.00 75.94 394 LEU A O 1
ATOM 3107 N N . VAL A 1 395 ? -16.663 7.824 31.305 1.00 74.81 395 VAL A N 1
ATOM 3108 C CA . VAL A 1 395 ? -16.152 7.511 32.652 1.00 74.81 395 VAL A CA 1
ATOM 3109 C C . VAL A 1 395 ? -14.639 7.343 32.690 1.00 74.81 395 VAL A C 1
ATOM 3111 O O . VAL A 1 395 ? -14.030 7.627 33.717 1.00 74.81 395 VAL A O 1
ATOM 3114 N N . SER A 1 396 ? -14.019 6.958 31.573 1.00 75.12 396 SER A N 1
ATOM 3115 C CA . SER A 1 396 ? -12.568 6.793 31.475 1.00 75.12 396 SER A CA 1
ATOM 3116 C C . SER A 1 396 ? -12.054 7.216 30.104 1.00 75.12 396 SER A C 1
ATOM 3118 O O . SER A 1 396 ? -12.748 7.066 29.098 1.00 75.12 396 SER A O 1
ATOM 3120 N N . ILE A 1 397 ? -10.830 7.740 30.068 1.00 76.69 397 ILE A N 1
ATOM 3121 C CA . ILE A 1 397 ? -10.090 8.057 28.846 1.00 76.69 397 ILE A CA 1
ATOM 3122 C C . ILE A 1 397 ? -8.615 7.708 29.053 1.00 76.69 397 ILE A C 1
ATOM 3124 O O . ILE A 1 397 ? -8.035 8.007 30.096 1.00 76.69 397 ILE A O 1
ATOM 3128 N N . SER A 1 398 ? -8.002 7.083 28.055 1.00 76.56 398 SER A N 1
ATOM 3129 C CA . SER A 1 398 ? -6.583 6.735 28.057 1.00 76.56 398 SER A CA 1
ATOM 3130 C C . SER A 1 398 ? -5.946 7.043 26.705 1.00 76.56 398 SER A C 1
ATOM 3132 O O . SER A 1 398 ? -6.624 7.061 25.674 1.00 76.56 398 SER A O 1
ATOM 3134 N N . ARG A 1 399 ? -4.631 7.279 26.714 1.00 75.12 399 ARG A N 1
ATOM 3135 C CA . ARG A 1 399 ? -3.835 7.599 25.524 1.00 75.12 399 ARG A CA 1
ATOM 3136 C C . ARG A 1 399 ? -2.717 6.593 25.301 1.00 75.12 399 ARG A C 1
ATOM 3138 O O . ARG A 1 399 ? -2.305 5.915 26.240 1.00 75.12 399 ARG A O 1
ATOM 3145 N N . ASP A 1 400 ? -2.212 6.539 24.077 1.00 65.00 400 ASP A N 1
ATOM 3146 C CA . ASP A 1 400 ? -0.974 5.835 23.760 1.00 65.00 400 ASP A CA 1
ATOM 3147 C C . ASP A 1 400 ? 0.226 6.430 24.514 1.00 65.00 400 ASP A C 1
ATOM 3149 O O . ASP A 1 400 ? 0.335 7.651 24.676 1.00 65.00 400 ASP A O 1
ATOM 3153 N N . LYS A 1 401 ? 1.135 5.551 24.953 1.00 59.53 401 LYS A N 1
ATOM 3154 C CA . LYS A 1 401 ? 2.470 5.906 25.445 1.00 59.53 401 LYS A CA 1
ATOM 3155 C C . LYS A 1 401 ? 3.486 5.575 24.356 1.00 59.53 401 LYS A C 1
ATOM 3157 O O . LYS A 1 401 ? 3.783 4.407 24.119 1.00 59.53 401 LYS A O 1
ATOM 3162 N N . LEU A 1 402 ? 3.999 6.597 23.682 1.00 45.47 402 LEU A N 1
ATOM 3163 C CA . LEU A 1 402 ? 5.126 6.456 22.762 1.00 45.47 402 LEU A CA 1
ATOM 3164 C C . LEU A 1 402 ? 6.418 6.595 23.588 1.00 45.47 402 LEU A C 1
ATOM 3166 O O . LEU A 1 402 ? 6.485 7.506 24.406 1.00 45.47 402 LEU A O 1
ATOM 3170 N N . PRO A 1 403 ? 7.426 5.716 23.458 1.00 44.00 403 PRO A N 1
ATOM 3171 C CA . PRO A 1 403 ? 8.696 5.922 24.152 1.00 44.00 403 PRO A CA 1
ATOM 3172 C C . PRO A 1 403 ? 9.446 7.146 23.593 1.00 44.00 403 PRO A C 1
ATOM 3174 O O . PRO A 1 403 ? 9.262 7.502 22.426 1.00 44.00 403 PRO A O 1
ATOM 3177 N N . ASN A 1 404 ? 10.265 7.778 24.448 1.00 39.38 404 ASN A N 1
ATOM 3178 C CA . ASN A 1 404 ? 11.229 8.827 24.075 1.00 39.38 404 ASN A CA 1
ATOM 3179 C C . ASN A 1 404 ? 12.223 8.347 23.021 1.00 39.38 404 ASN A C 1
ATOM 3181 O O . ASN A 1 404 ? 12.632 7.164 23.101 1.00 39.38 404 ASN A O 1
#

InterPro domains:
  IPR036047 F-box-like domain superfamily [SSF81383] (201-281)
  IPR056021 Domain of unknown function DUF7600 [PF24539] (287-402)

Sequence (404 aa):
MKYCTLCGVPFTRSLNEAWIENVRAVWIEGTSWNRTAVSGVGRWGEYDDDPCVPVPADRQTRYDSHSGPGPTIEMGLTPSNPTVYLNPDVADEPWGYGFHESCWSIFTKNYKPNLDVLFAACLSMPTDTNTLLDWGHGYAGASSVKQQLDMPIRSSCFRSLEAIPQTFRSDPYHVPGLVNAINGAARLQNDFLSQLEPTVQSLQSDSFSRLVPELLQAIVIHLPTSDVRSLRLASPVFATLELSERFWASRFQPGHEFEHLPGVHDRPPESWRVLYLSLKIWARGISRQMSVSFVDTAAGRFISGFNMIDEHDRSHALGYQHGNVMWRISLPLDEPIQGWELAMDLSGIKRIAAVQSDGKLTSWAGESAGLPRWRLKEAQGVSAVKAEFDALKLVSISRDKLPN

Secondary structure (DSSP, 8-state):
--B-TTT-PBP-STT--TTTTEEEEEEESTT-TT-EEE--BEE--SSTT-SEEEEESSTT-BTT-TT---SEEEEEES-S-GGGGT-GGG-SS-EEEEEEHHHHHHHHSS----HHHHHHHHHTS---TTEEP-SSS-GGGTEEEEEETTEEEEEES-SSSTTS-HHHHS-SS--HHHHHHHHHGGGG-S---------HHHHTT-GGGGS-HHHHHHHHHHS-HHHHHHHHHH-HHHHH----HHHHHHTTSTTSTTTT-GGGGTS--S-HHHHHHHHHHHTS--EEEEEEEEEEETTEEEEEEEEEEETT--EEEEE---TT--EEEE--SSS---EEEEEEETTEEEEEEEEPTTS-B-PPBS--SS--EEEEE-SSPP--EEEEEETTEEEEEEE-----